Protein AF-A0A533Y473-F1 (afdb_monomer)

Radius of gyration: 24.19 Å; Cα contacts (8 Å, |Δi|>4): 514; chains: 1; bounding box: 62×51×80 Å

pLDDT: mean 79.52, std 12.28, range [34.94, 97.25]

Foldseek 3Di:
DPPVLLVLLVVLLVVLVVVLLVVLLVCQLLLLVVLVVDPCPVLLVVLVVLLQLLPLCNQLVVLQVLLVVQVVVVVVVQPDFDDDPVSVVVVVVVCVVRRDPSNVLSVLSNQLSVQLVVVLVVVLQAFQWAFSVPCPDPDTPTGRDPDPRSSQAADSSLLSQLLNLLSVCVVVVVCSVVSVVSSVSSLVSCSSVSGYGNSNNVRSNVNSNLSSQCSNCDVVCCSPPPPVVCLLVVSLVSLVVSLLVQQLAAADDDPVQLVVLLVQLLVLLVVLLVLLVCLPPPDDQLVSLLSPLSSVLSLLCSLSSNSPPNVSSVSVCSSCVSVSVVSSVPSPDPPPDDDPVVVPQPPNRVSVVSSVVSVVSSVVSNVSGHNNHRD

Secondary structure (DSSP, 8-state):
--HHHHHHHHHHHHHHHHHHHHHHHHHHHHHHHHHHTS--HHHHHHHHHHHGGG-HHHHHHHHHHHHHHHHHHHHTT-------HHHHHHHHHHHHHH--HHHHHHHHHHHHHHHHHHHHHHHHHHH-PPPGGG--SS----S---STT---SS-HHHHHHHHHHHHHHHH-GGGHHHHHHHHHHHHHHHHHTTSS-HHHHHHHHHHHHHHHHHHHH-TTTHHHHTHHHHHHHHHHHHHHHHHHHHHHHSPPPPHHHHHHHHHHHHHHHHHHHHHHHHHHHS--GGGHHHHHHHHHHHHHHHHHHHTS-HHHHHHHHHHHHHHHHHHTT-TTSPPP---HHHHSS-HHHHHHHHHHHHHHHHHHHHHTTTSS---

Sequence (375 aa):
MKPWERMVFGLAALTVLAAIGIKLHELDMPVARFVRSFDIGVLNLVGDLLALPGKGVVVTGAFILIGLLGWRGQRNQLAPMTFSMAGLVDWVSDWWRQRNQLTEIGVRGLLAQLGITAATQLLKHLIGRPRPRFAHSDEFSLGPSLTTGFDSFPSGHAANAFGAATVLAWFFPAVRVPLYLVAGLVAVSRVLRGSHFPTDVLAGAVLGVVIGSAVVVGLKRWPEDALPGLLRTGVPVAVSTFAMLWVVLHPAPARSYEIISLGVGVALVLAGGFVRGLSWTYLEGEDKGPLRTVGRLLLIVGVAVGCAPWWAAVLLGVALVPRGLAGFRQAHTPATALPRALAEVPVWGREALAVGAALLVLAALQSVQGLLPLR

Nearest PDB structures (foldseek):
  7f17-assembly3_C  TM=5.113E-01  e=3.134E-02  Pseudomonas aeruginosa
  7f18-assembly3_C  TM=5.276E-01  e=3.562E-02  Pseudomonas aeruginosa
  1d2t-assembly1_A  TM=4.876E-01  e=2.758E-02  Shimwellia blattae
  9jq0-assembly1_A  TM=4.318E-01  e=1.880E-02  Klebsiella pneumoniae 342
  1eoi-assembly1_A  TM=3.636E-01  e=8.354E-02  Shimwellia blattae

Mean predicted aligned error: 9.95 Å

Structure (mmCIF, N/CA/C/O backbone):
data_AF-A0A533Y473-F1
#
_entry.id   AF-A0A533Y473-F1
#
loop_
_atom_site.group_PDB
_atom_site.id
_atom_site.type_symbol
_atom_site.label_atom_id
_atom_site.label_alt_id
_atom_site.label_comp_id
_atom_site.label_asym_id
_atom_site.label_entity_id
_atom_site.label_seq_id
_atom_site.pdbx_PDB_ins_code
_atom_site.Cartn_x
_atom_site.Cartn_y
_atom_site.Cartn_z
_atom_site.occupancy
_atom_site.B_iso_or_equiv
_atom_site.auth_seq_id
_atom_site.auth_comp_id
_atom_site.auth_asym_id
_atom_site.auth_atom_id
_atom_site.pdbx_PDB_model_num
ATOM 1 N N . MET A 1 1 ? -23.307 -4.432 2.275 1.00 64.12 1 MET A N 1
ATOM 2 C CA . MET A 1 1 ? -23.162 -5.193 1.011 1.00 64.12 1 MET A CA 1
ATOM 3 C C . MET A 1 1 ? -23.683 -6.585 1.253 1.00 64.12 1 MET A C 1
ATOM 5 O O . MET A 1 1 ? -23.431 -7.120 2.329 1.00 64.12 1 MET A O 1
ATOM 9 N N . LYS A 1 2 ? -24.387 -7.164 0.286 1.00 74.69 2 LYS A N 1
ATOM 10 C CA . LYS A 1 2 ? -24.810 -8.565 0.371 1.00 74.69 2 LYS A CA 1
ATOM 11 C C . LYS A 1 2 ? -23.577 -9.491 0.309 1.00 74.69 2 LYS A C 1
ATOM 13 O O . LYS A 1 2 ? -22.556 -9.091 -0.258 1.00 74.69 2 LYS A O 1
ATOM 18 N N . PRO A 1 3 ? -23.635 -10.719 0.857 1.00 77.50 3 PRO A N 1
ATOM 19 C CA . PRO A 1 3 ? -22.500 -11.648 0.851 1.00 77.50 3 PRO A CA 1
ATOM 20 C C . PRO A 1 3 ? -21.899 -11.905 -0.540 1.00 77.50 3 PRO A C 1
ATOM 22 O O . PRO A 1 3 ? -20.682 -11.860 -0.694 1.00 77.50 3 PRO A O 1
ATOM 25 N N . TRP A 1 4 ? -22.733 -12.071 -1.569 1.00 76.19 4 TRP A N 1
ATOM 26 C CA . TRP A 1 4 ? -22.262 -12.303 -2.939 1.00 76.19 4 TRP A CA 1
ATOM 27 C C . TRP A 1 4 ? -21.547 -11.083 -3.548 1.00 76.19 4 TRP A C 1
ATOM 29 O O . TRP A 1 4 ? -20.575 -11.244 -4.276 1.00 76.19 4 TRP A O 1
ATOM 39 N N . GLU A 1 5 ? -21.960 -9.854 -3.210 1.00 71.62 5 GLU A N 1
ATOM 40 C CA . GLU A 1 5 ? -21.300 -8.623 -3.681 1.00 71.62 5 GLU A CA 1
ATOM 41 C C . GLU A 1 5 ? -19.887 -8.515 -3.107 1.00 71.62 5 GLU A C 1
ATOM 43 O O . GLU A 1 5 ? -18.959 -8.105 -3.802 1.00 71.62 5 GLU A O 1
ATOM 48 N N . ARG A 1 6 ? -19.718 -8.918 -1.838 1.00 74.69 6 ARG A N 1
ATOM 49 C CA . ARG A 1 6 ? -18.402 -9.001 -1.191 1.00 74.69 6 ARG A CA 1
ATOM 50 C C . ARG A 1 6 ? -17.508 -10.002 -1.907 1.00 74.69 6 ARG A C 1
ATOM 52 O O . ARG A 1 6 ? -16.344 -9.698 -2.139 1.00 74.69 6 ARG A O 1
ATOM 59 N N . MET A 1 7 ? -18.062 -11.151 -2.285 1.00 80.44 7 MET A N 1
ATOM 60 C CA . MET A 1 7 ? -17.332 -12.185 -3.014 1.00 80.44 7 MET A CA 1
ATOM 61 C C . MET A 1 7 ? -16.883 -11.691 -4.393 1.00 80.44 7 MET A C 1
ATOM 63 O O . MET A 1 7 ? -15.697 -11.753 -4.700 1.00 80.44 7 MET A O 1
ATOM 67 N N . VAL A 1 8 ? -17.793 -11.120 -5.188 1.00 79.44 8 VAL A N 1
ATOM 68 C CA . VAL A 1 8 ? -17.475 -10.575 -6.521 1.00 79.44 8 VAL A CA 1
ATOM 69 C C . VAL A 1 8 ? -16.441 -9.452 -6.426 1.00 79.44 8 VAL A C 1
ATOM 71 O O . VAL A 1 8 ? -15.473 -9.437 -7.182 1.00 79.44 8 VAL A O 1
ATOM 74 N N . PHE A 1 9 ? -16.602 -8.529 -5.474 1.00 79.31 9 PHE A N 1
ATOM 75 C CA . PHE A 1 9 ? -15.648 -7.440 -5.275 1.00 79.31 9 PHE A CA 1
ATOM 76 C C . PHE A 1 9 ? -14.279 -7.936 -4.799 1.00 79.31 9 PHE A C 1
ATOM 78 O O . PHE A 1 9 ? -13.256 -7.438 -5.261 1.00 79.31 9 PHE A O 1
ATOM 85 N N . GLY A 1 10 ? -14.257 -8.928 -3.905 1.00 82.44 10 GLY A N 1
ATOM 86 C CA . GLY A 1 10 ? -13.036 -9.578 -3.436 1.00 82.44 10 GLY A CA 1
ATOM 87 C C . GLY A 1 10 ? -12.277 -10.262 -4.568 1.00 82.44 10 GLY A C 1
ATOM 88 O O . GLY A 1 10 ? -11.080 -10.038 -4.716 1.00 82.44 10 GLY A O 1
ATOM 89 N N . LEU A 1 11 ? -12.977 -11.023 -5.412 1.00 84.94 11 LEU A N 1
ATOM 90 C CA . LEU A 1 11 ? -12.384 -11.670 -6.583 1.00 84.94 11 LEU A CA 1
ATOM 91 C C . LEU A 1 11 ? -11.841 -10.641 -7.577 1.00 84.94 11 LEU A C 1
ATOM 93 O O . LEU A 1 11 ? -10.682 -10.739 -7.962 1.00 84.94 11 LEU A O 1
ATOM 97 N N . ALA A 1 12 ? -12.617 -9.605 -7.912 1.00 82.06 12 ALA A N 1
ATOM 98 C CA . ALA A 1 12 ? -12.159 -8.531 -8.795 1.00 82.06 12 ALA A CA 1
ATOM 99 C C . ALA A 1 12 ? -10.904 -7.830 -8.247 1.00 82.06 12 ALA A C 1
ATOM 101 O O . ALA A 1 12 ? -9.950 -7.586 -8.983 1.00 82.06 12 ALA A O 1
ATOM 102 N N . ALA A 1 13 ? -10.875 -7.544 -6.943 1.00 84.31 13 ALA A N 1
ATOM 103 C CA . ALA A 1 13 ? -9.713 -6.967 -6.284 1.00 84.31 13 ALA A CA 1
ATOM 104 C C . ALA A 1 13 ? -8.484 -7.884 -6.346 1.00 84.31 13 ALA A C 1
ATOM 106 O O . ALA A 1 13 ? -7.390 -7.409 -6.642 1.00 84.31 13 ALA A O 1
ATOM 107 N N . LEU A 1 14 ? -8.658 -9.185 -6.097 1.00 86.56 14 LEU A N 1
ATOM 108 C CA . LEU A 1 14 ? -7.581 -10.171 -6.190 1.00 86.56 14 LEU A CA 1
ATOM 109 C C . LEU A 1 14 ? -7.042 -10.277 -7.616 1.00 86.56 14 LEU A C 1
ATOM 111 O O . LEU A 1 14 ? -5.829 -10.252 -7.797 1.00 86.56 14 LEU A O 1
ATOM 115 N N . THR A 1 15 ? -7.915 -10.317 -8.625 1.00 85.75 15 THR A N 1
ATOM 116 C CA . THR A 1 15 ? -7.510 -10.322 -10.037 1.00 85.75 15 THR A CA 1
ATOM 117 C C . THR A 1 15 ? -6.705 -9.073 -10.386 1.00 85.75 15 THR A C 1
ATOM 119 O O . THR A 1 15 ? -5.663 -9.175 -11.029 1.00 85.75 15 THR A O 1
ATOM 122 N N . VAL A 1 16 ? -7.138 -7.896 -9.921 1.00 85.12 16 VAL A N 1
ATOM 123 C CA . VAL A 1 16 ? -6.420 -6.636 -10.154 1.00 85.12 16 VAL A CA 1
ATOM 124 C C . VAL A 1 16 ? -5.053 -6.631 -9.471 1.00 85.12 16 VAL A C 1
ATOM 126 O O . VAL A 1 16 ? -4.059 -6.278 -10.103 1.00 85.12 16 VAL A O 1
ATOM 129 N N . LEU A 1 17 ? -4.974 -7.046 -8.205 1.00 85.56 17 LEU A N 1
ATOM 130 C CA . LEU A 1 17 ? -3.708 -7.111 -7.472 1.00 85.56 17 LEU A CA 1
ATOM 131 C C . LEU A 1 17 ? -2.748 -8.146 -8.075 1.00 85.56 17 LEU A C 1
ATOM 133 O O . LEU A 1 17 ? -1.553 -7.875 -8.166 1.00 85.56 17 LEU A O 1
ATOM 137 N N . ALA A 1 18 ? -3.258 -9.290 -8.534 1.00 87.25 18 ALA A N 1
ATOM 138 C CA . ALA A 1 18 ? -2.466 -10.295 -9.236 1.00 87.25 18 ALA A CA 1
ATOM 139 C C . ALA A 1 18 ? -1.921 -9.752 -10.566 1.00 87.25 18 ALA A C 1
ATOM 141 O O . ALA A 1 18 ? -0.736 -9.906 -10.845 1.00 87.25 18 ALA A O 1
ATOM 142 N N . ALA A 1 19 ? -2.746 -9.047 -11.348 1.00 86.50 19 ALA A N 1
ATOM 143 C CA . ALA A 1 19 ? -2.314 -8.415 -12.592 1.00 86.50 19 ALA A CA 1
ATOM 144 C C . ALA A 1 19 ? -1.235 -7.343 -12.360 1.00 86.50 19 ALA A C 1
ATOM 146 O O . ALA A 1 19 ? -0.251 -7.303 -13.098 1.00 86.50 19 ALA A O 1
ATOM 147 N N . ILE A 1 20 ? -1.374 -6.521 -11.308 1.00 86.19 20 ILE A N 1
ATOM 148 C CA . ILE A 1 20 ? -0.319 -5.586 -10.880 1.00 86.19 20 ILE A CA 1
ATOM 149 C C . ILE A 1 20 ? 0.948 -6.353 -10.511 1.00 86.19 20 ILE A C 1
ATOM 151 O O . ILE A 1 20 ? 2.024 -5.954 -10.930 1.00 86.19 20 ILE A O 1
ATOM 155 N N . GLY A 1 21 ? 0.840 -7.446 -9.752 1.00 85.25 21 GLY A N 1
ATOM 156 C CA . GLY A 1 21 ? 1.989 -8.267 -9.365 1.00 85.25 21 GLY A CA 1
ATOM 157 C C . GLY A 1 21 ? 2.750 -8.822 -10.570 1.00 85.25 21 GLY A C 1
ATOM 158 O O . GLY A 1 21 ? 3.967 -8.678 -10.632 1.00 85.25 21 GLY A O 1
ATOM 159 N N . ILE A 1 22 ? 2.031 -9.377 -11.552 1.00 86.38 22 ILE A N 1
ATOM 160 C CA . ILE A 1 22 ? 2.606 -9.886 -12.808 1.00 86.38 22 ILE A CA 1
ATOM 161 C C . ILE A 1 22 ? 3.304 -8.758 -13.572 1.00 86.38 22 ILE A C 1
ATOM 163 O O . ILE A 1 22 ? 4.446 -8.913 -13.990 1.00 86.38 22 ILE A O 1
ATOM 167 N N . LYS A 1 23 ? 2.655 -7.598 -13.718 1.00 84.75 23 LYS A N 1
ATOM 168 C CA . LYS A 1 23 ? 3.239 -6.469 -14.452 1.00 84.75 23 LYS A CA 1
ATOM 169 C C . LYS A 1 23 ? 4.407 -5.816 -13.719 1.00 84.75 23 LYS A C 1
ATOM 171 O O . LYS A 1 23 ? 5.368 -5.395 -14.347 1.00 84.75 23 LYS A O 1
ATOM 176 N N . LEU A 1 24 ? 4.356 -5.744 -12.394 1.00 84.62 24 LEU A N 1
ATOM 177 C CA . LEU A 1 24 ? 5.451 -5.231 -11.578 1.00 84.62 24 LEU A CA 1
ATOM 178 C C . LEU A 1 24 ? 6.662 -6.169 -11.620 1.00 84.62 24 LEU A C 1
ATOM 180 O O . LEU A 1 24 ? 7.787 -5.694 -11.515 1.00 84.62 24 LEU A O 1
ATOM 184 N N . HIS A 1 25 ? 6.449 -7.470 -11.834 1.00 85.81 25 HIS A N 1
ATOM 185 C CA . HIS A 1 25 ? 7.537 -8.427 -12.010 1.00 85.81 25 HIS A CA 1
ATOM 186 C C . HIS A 1 25 ? 8.413 -8.111 -13.230 1.00 85.81 25 HIS A C 1
ATOM 188 O O . HIS A 1 25 ? 9.631 -8.247 -13.153 1.00 85.81 25 HIS A O 1
ATOM 194 N N . GLU A 1 26 ? 7.820 -7.591 -14.311 1.00 85.88 26 GLU A N 1
ATOM 195 C CA . GLU A 1 26 ? 8.552 -7.137 -15.508 1.00 85.88 26 GLU A CA 1
ATOM 196 C C . GLU A 1 26 ? 9.560 -6.018 -15.175 1.00 85.88 26 GLU A C 1
ATOM 198 O O . GLU A 1 26 ? 10.572 -5.865 -15.854 1.00 85.88 26 GLU A O 1
ATOM 203 N N . LEU A 1 27 ? 9.328 -5.270 -14.090 1.00 84.69 27 LEU A N 1
ATOM 204 C CA . LEU A 1 27 ? 10.205 -4.197 -13.621 1.00 84.69 27 LEU A CA 1
ATOM 205 C C . LEU A 1 27 ? 11.276 -4.661 -12.628 1.00 84.69 27 LEU A C 1
ATOM 207 O O . LEU A 1 27 ? 12.208 -3.906 -12.358 1.00 84.69 27 LEU A O 1
ATOM 211 N N . ASP A 1 28 ? 11.185 -5.873 -12.081 1.00 87.50 28 ASP A N 1
ATOM 212 C CA . ASP A 1 28 ? 12.049 -6.308 -10.983 1.00 87.50 28 ASP A CA 1
ATOM 213 C C . ASP A 1 28 ? 13.538 -6.289 -11.368 1.00 87.50 28 ASP A C 1
ATOM 215 O O . ASP A 1 28 ? 14.350 -5.649 -10.692 1.00 87.50 28 ASP A O 1
ATOM 219 N N . MET A 1 29 ? 13.901 -6.940 -12.477 1.00 85.81 29 MET A N 1
ATOM 220 C CA . MET A 1 29 ? 15.287 -6.988 -12.955 1.00 85.81 29 MET A CA 1
ATOM 221 C C . MET A 1 29 ? 15.774 -5.662 -13.554 1.00 85.81 29 MET A C 1
ATOM 223 O O . MET A 1 29 ? 16.872 -5.237 -13.183 1.00 85.81 29 MET A O 1
ATOM 227 N N . PRO A 1 30 ? 15.004 -4.956 -14.407 1.00 87.19 30 PRO A N 1
ATOM 228 C CA . PRO A 1 30 ? 15.417 -3.646 -14.909 1.00 87.19 30 PRO A CA 1
ATOM 229 C C . PRO A 1 30 ? 15.671 -2.627 -13.788 1.00 87.19 30 PRO A C 1
ATOM 231 O O . PRO A 1 30 ? 16.707 -1.960 -13.787 1.00 87.19 30 PRO A O 1
ATOM 234 N N . VAL A 1 31 ? 14.795 -2.562 -12.774 1.00 85.75 31 VAL A N 1
ATOM 235 C CA . VAL A 1 31 ? 14.997 -1.693 -11.601 1.00 85.75 31 VAL A CA 1
ATOM 236 C C . VAL A 1 31 ? 16.234 -2.127 -10.817 1.00 85.75 31 VAL A C 1
ATOM 238 O O . VAL A 1 31 ? 17.036 -1.282 -10.422 1.00 85.75 31 VAL A O 1
ATOM 241 N N . ALA A 1 32 ? 16.430 -3.431 -10.602 1.00 86.25 32 ALA A N 1
ATOM 242 C CA . ALA A 1 32 ? 17.607 -3.929 -9.897 1.00 86.25 32 ALA A CA 1
ATOM 243 C C . ALA A 1 32 ? 18.915 -3.582 -10.628 1.00 86.25 32 ALA A C 1
ATOM 245 O O . ALA A 1 32 ? 19.874 -3.165 -9.976 1.00 86.25 32 ALA A O 1
ATOM 246 N N . ARG A 1 33 ? 18.956 -3.716 -11.962 1.00 85.25 33 ARG A N 1
ATOM 247 C CA . ARG A 1 33 ? 20.106 -3.337 -12.800 1.00 85.25 33 ARG A CA 1
ATOM 248 C C . ARG A 1 33 ? 20.387 -1.836 -12.716 1.00 85.25 33 ARG A C 1
ATOM 250 O O . ARG A 1 33 ? 21.526 -1.455 -12.467 1.00 85.25 33 ARG A O 1
ATOM 257 N N . PHE A 1 34 ? 19.350 -1.007 -12.834 1.00 84.50 34 PHE A N 1
ATOM 258 C CA . PHE A 1 34 ? 19.461 0.448 -12.715 1.00 84.50 34 PHE A CA 1
ATOM 259 C C . PHE A 1 34 ? 19.959 0.893 -11.338 1.00 84.50 34 PHE A C 1
ATOM 261 O O . PHE A 1 34 ? 20.850 1.722 -11.230 1.00 84.50 34 PHE A O 1
ATOM 268 N N . VAL A 1 35 ? 19.450 0.311 -10.252 1.00 83.12 35 VAL A N 1
ATOM 269 C CA . VAL A 1 35 ? 19.918 0.660 -8.902 1.00 83.12 35 VAL A CA 1
ATOM 270 C C . VAL A 1 35 ? 21.395 0.299 -8.703 1.00 83.12 35 VAL A C 1
ATOM 272 O O . VAL A 1 35 ? 22.119 1.042 -8.044 1.00 83.12 35 VAL A O 1
ATOM 275 N N . ARG A 1 36 ? 21.868 -0.811 -9.289 1.00 79.44 36 ARG A N 1
ATOM 276 C CA . ARG A 1 36 ? 23.282 -1.217 -9.212 1.00 79.44 36 ARG A CA 1
ATOM 277 C C . ARG A 1 36 ? 24.228 -0.310 -10.002 1.00 79.44 36 ARG A C 1
ATOM 279 O O . ARG A 1 36 ? 25.423 -0.366 -9.736 1.00 79.44 36 ARG A O 1
ATOM 286 N N . SER A 1 37 ? 23.741 0.496 -10.950 1.00 81.31 37 SER A N 1
ATOM 287 C CA . SER A 1 37 ? 24.611 1.387 -11.732 1.00 81.31 37 SER A CA 1
ATOM 288 C C . SER A 1 37 ? 25.034 2.655 -10.986 1.00 81.31 37 SER A C 1
ATOM 290 O O . SER A 1 37 ? 25.893 3.378 -11.479 1.00 81.31 37 SER A O 1
ATOM 292 N N . PHE A 1 38 ? 24.446 2.952 -9.824 1.00 77.56 38 PHE A N 1
ATOM 293 C CA . PHE A 1 38 ? 24.844 4.090 -8.991 1.00 77.56 38 PHE A CA 1
ATOM 294 C C . PHE A 1 38 ? 25.893 3.675 -7.956 1.00 77.56 38 PHE A C 1
ATOM 296 O O . PHE A 1 38 ? 25.833 2.569 -7.428 1.00 77.56 38 PHE A O 1
ATOM 303 N N . ASP A 1 39 ? 26.822 4.573 -7.618 1.00 64.31 39 ASP A N 1
ATOM 304 C CA . ASP A 1 39 ? 27.747 4.373 -6.499 1.00 64.31 39 ASP A CA 1
ATOM 305 C C . ASP A 1 39 ? 27.035 4.703 -5.168 1.00 64.31 39 ASP A C 1
ATOM 307 O O . ASP A 1 39 ? 26.529 5.807 -4.950 1.00 64.31 39 ASP A O 1
ATOM 311 N N . ILE A 1 40 ? 26.882 3.699 -4.299 1.00 64.19 40 ILE A N 1
ATOM 312 C CA . ILE A 1 40 ? 25.757 3.604 -3.345 1.00 64.19 40 ILE A CA 1
ATOM 313 C C . ILE A 1 40 ? 26.147 4.046 -1.922 1.00 64.19 40 ILE A C 1
ATOM 315 O O . ILE A 1 40 ? 25.372 3.855 -0.989 1.00 64.19 40 ILE A O 1
ATOM 319 N N . GLY A 1 41 ? 27.330 4.623 -1.695 1.00 69.25 41 GLY A N 1
ATOM 320 C CA . GLY A 1 41 ? 27.802 4.957 -0.338 1.00 69.25 41 GLY A CA 1
ATOM 321 C C . GLY A 1 41 ? 26.805 5.810 0.467 1.00 69.25 41 GLY A C 1
ATOM 322 O O . GLY A 1 41 ? 26.331 5.401 1.530 1.00 69.25 41 GLY A O 1
ATOM 323 N N . VAL A 1 42 ? 26.405 6.960 -0.085 1.00 68.75 42 VAL A N 1
ATOM 324 C CA . VAL A 1 42 ? 25.459 7.898 0.556 1.00 68.75 42 VAL A CA 1
ATOM 325 C C . VAL A 1 42 ? 24.025 7.348 0.567 1.00 68.75 42 VAL A C 1
ATOM 327 O O . VAL A 1 42 ? 23.323 7.445 1.575 1.00 68.75 42 VAL A O 1
ATOM 330 N N . LEU A 1 43 ? 23.597 6.702 -0.522 1.00 69.31 43 LEU A N 1
ATOM 331 C CA . LEU A 1 43 ? 22.276 6.065 -0.642 1.00 69.31 43 LEU A CA 1
ATOM 332 C C . LEU A 1 43 ? 22.084 4.930 0.374 1.00 69.31 43 LEU A C 1
ATOM 334 O O . LEU A 1 43 ? 20.990 4.745 0.917 1.00 69.31 43 LEU A O 1
ATOM 338 N N . ASN A 1 44 ? 23.148 4.190 0.686 1.00 77.12 44 ASN A N 1
ATOM 339 C CA . ASN A 1 44 ? 23.120 3.147 1.700 1.00 77.12 44 ASN A CA 1
ATOM 340 C C . ASN A 1 44 ? 22.906 3.736 3.095 1.00 77.12 44 ASN A C 1
ATOM 342 O O . ASN A 1 44 ? 22.042 3.217 3.804 1.00 77.12 44 ASN A O 1
ATOM 346 N N . LEU A 1 45 ? 23.605 4.822 3.445 1.00 78.44 45 LEU A N 1
ATOM 347 C CA . LEU A 1 45 ? 23.467 5.506 4.735 1.00 78.44 45 LEU A CA 1
ATOM 348 C C . LEU A 1 45 ? 22.059 6.089 4.925 1.00 78.44 45 LEU A C 1
ATOM 350 O O . LEU A 1 45 ? 21.387 5.786 5.913 1.00 78.44 45 LEU A O 1
ATOM 354 N N . VAL A 1 46 ? 21.576 6.871 3.953 1.00 77.81 46 VAL A N 1
ATOM 355 C CA . VAL A 1 46 ? 20.221 7.452 3.988 1.00 77.81 46 VAL A CA 1
ATOM 356 C C . VAL A 1 46 ? 19.175 6.343 4.047 1.00 77.81 46 VAL A C 1
ATOM 358 O O . VAL A 1 46 ? 18.246 6.386 4.853 1.00 77.81 46 VAL A O 1
ATOM 361 N N . GLY A 1 47 ? 19.355 5.289 3.253 1.00 75.81 47 GLY A N 1
ATOM 362 C CA . GLY A 1 47 ? 18.465 4.147 3.299 1.00 75.81 47 GLY A CA 1
ATOM 363 C C . GLY A 1 47 ? 18.522 3.387 4.630 1.00 75.81 47 GLY A C 1
ATOM 364 O O . GLY A 1 47 ? 17.552 2.704 4.951 1.00 75.81 47 GLY A O 1
ATOM 365 N N . ASP A 1 48 ? 19.623 3.408 5.395 1.00 81.12 48 ASP A N 1
ATOM 366 C CA . ASP A 1 48 ? 19.718 2.768 6.726 1.00 81.12 48 ASP A CA 1
ATOM 367 C C . ASP A 1 48 ? 18.850 3.478 7.725 1.00 81.12 48 ASP A C 1
ATOM 369 O O . ASP A 1 48 ? 18.024 2.824 8.363 1.00 81.12 48 ASP A O 1
ATOM 373 N N . LEU A 1 49 ? 18.961 4.798 7.757 1.00 81.12 49 LEU A N 1
ATOM 374 C CA . LEU A 1 49 ? 18.127 5.654 8.580 1.00 81.12 49 LEU A CA 1
ATOM 375 C C . LEU A 1 49 ? 16.647 5.497 8.214 1.00 81.12 49 LEU A C 1
ATOM 377 O O . LEU A 1 49 ? 15.826 5.225 9.089 1.00 81.12 49 LEU A O 1
ATOM 381 N N . LEU A 1 50 ? 16.313 5.550 6.921 1.00 79.75 50 LEU A N 1
ATOM 382 C CA . LEU A 1 50 ? 14.933 5.383 6.449 1.00 79.75 50 LEU A CA 1
ATOM 383 C C . LEU A 1 50 ? 14.365 3.985 6.697 1.00 79.75 50 LEU A C 1
ATOM 385 O O . LEU A 1 50 ? 13.152 3.832 6.761 1.00 79.75 50 LEU A O 1
ATOM 389 N N . ALA A 1 51 ? 15.205 2.959 6.833 1.00 79.12 51 ALA A N 1
ATOM 390 C CA . ALA A 1 51 ? 14.752 1.599 7.105 1.00 79.12 51 ALA A CA 1
ATOM 391 C C . ALA A 1 51 ? 14.591 1.294 8.593 1.00 79.12 51 ALA A C 1
ATOM 393 O O . ALA A 1 51 ? 13.954 0.290 8.919 1.00 79.12 51 ALA A O 1
ATOM 394 N N . LEU A 1 52 ? 15.136 2.123 9.494 1.00 79.69 52 LEU A N 1
ATOM 395 C CA . LEU A 1 52 ? 15.011 1.924 10.941 1.00 79.69 52 LEU A CA 1
ATOM 396 C C . LEU A 1 52 ? 13.552 1.727 11.382 1.00 79.69 52 LEU A C 1
ATOM 398 O O . LEU A 1 52 ? 13.308 0.747 12.086 1.00 79.69 52 LEU A O 1
ATOM 402 N N . PRO A 1 53 ? 12.570 2.530 10.917 1.00 74.81 53 PRO A N 1
ATOM 403 C CA . PRO A 1 53 ? 11.167 2.335 11.283 1.00 74.81 53 PRO A CA 1
ATOM 404 C C . PRO A 1 53 ? 10.554 1.033 10.748 1.00 74.81 53 PRO A C 1
ATOM 406 O O . PRO A 1 53 ? 9.484 0.649 11.193 1.00 74.81 53 PRO A O 1
ATOM 409 N N . GLY A 1 54 ? 11.192 0.355 9.788 1.00 66.12 54 GLY A N 1
ATOM 410 C CA . GLY A 1 54 ? 10.767 -0.957 9.285 1.00 66.12 54 GLY A CA 1
ATOM 411 C C . GLY A 1 54 ? 11.482 -2.138 9.941 1.00 66.12 54 GLY A C 1
ATOM 412 O O . GLY A 1 54 ? 11.109 -3.292 9.713 1.00 66.12 54 GLY A O 1
ATOM 413 N N . LYS A 1 55 ? 12.525 -1.901 10.747 1.00 83.69 55 LYS A N 1
ATOM 414 C CA . LYS A 1 55 ? 13.219 -2.984 11.451 1.00 83.69 55 LYS A CA 1
ATOM 415 C C . LYS A 1 55 ? 12.278 -3.557 12.503 1.00 83.69 55 LYS A C 1
ATOM 417 O O . LYS A 1 55 ? 11.876 -2.848 13.420 1.00 83.69 55 LYS A O 1
ATOM 422 N N . GLY A 1 56 ? 11.977 -4.852 12.398 1.00 72.69 56 GLY A N 1
ATOM 423 C CA . GLY A 1 56 ? 11.015 -5.518 13.283 1.00 72.69 56 GLY A CA 1
ATOM 424 C C . GLY A 1 56 ? 11.324 -5.290 14.761 1.00 72.69 56 GLY A C 1
ATOM 425 O O . GLY A 1 56 ? 10.434 -4.938 15.514 1.00 72.69 56 GLY A O 1
ATOM 426 N N . VAL A 1 57 ? 12.599 -5.358 15.160 1.00 79.00 57 VAL A N 1
ATOM 427 C CA . VAL A 1 57 ? 13.029 -5.093 16.547 1.00 79.00 57 VAL A CA 1
ATOM 428 C C . VAL A 1 57 ? 12.687 -3.671 17.008 1.00 79.00 57 VAL A C 1
ATOM 430 O O . VAL A 1 57 ? 12.231 -3.495 18.133 1.00 79.00 57 VAL A O 1
ATOM 433 N N . VAL A 1 58 ? 12.860 -2.665 16.145 1.00 86.12 58 VAL A N 1
ATOM 434 C CA . VAL A 1 58 ? 12.550 -1.260 16.463 1.00 86.12 58 VAL A CA 1
ATOM 435 C C . VAL A 1 58 ? 11.041 -1.073 16.613 1.00 86.12 58 VAL A C 1
ATOM 437 O O . VAL A 1 58 ? 10.589 -0.500 17.600 1.00 86.12 58 VAL A O 1
ATOM 440 N N . VAL A 1 59 ? 10.259 -1.609 15.671 1.00 82.00 59 VAL A N 1
ATOM 441 C CA . VAL A 1 59 ? 8.789 -1.535 15.691 1.00 82.00 59 VAL A CA 1
ATOM 442 C C . VAL A 1 59 ? 8.216 -2.263 16.905 1.00 82.00 59 VAL A C 1
ATOM 444 O O . VAL A 1 59 ? 7.419 -1.693 17.649 1.00 82.00 59 VAL A O 1
ATOM 447 N N . THR A 1 60 ? 8.651 -3.502 17.145 1.00 80.31 60 THR A N 1
ATOM 448 C CA . THR A 1 60 ? 8.258 -4.285 18.321 1.00 80.31 60 THR A CA 1
ATOM 449 C C . THR A 1 60 ? 8.630 -3.538 19.596 1.00 80.31 60 THR A C 1
ATOM 451 O O . THR A 1 60 ? 7.776 -3.359 20.457 1.00 80.31 60 THR A O 1
ATOM 454 N N . GLY A 1 61 ? 9.868 -3.044 19.707 1.00 81.62 61 GLY A N 1
ATOM 455 C CA . GLY A 1 61 ? 10.334 -2.288 20.870 1.00 81.62 61 GLY A CA 1
ATOM 456 C C . GLY A 1 61 ? 9.490 -1.042 21.148 1.00 81.62 61 GLY A C 1
ATOM 457 O O . GLY A 1 61 ? 9.130 -0.794 22.298 1.00 81.62 61 GLY A O 1
ATOM 458 N N . ALA A 1 62 ? 9.093 -0.307 20.104 1.00 87.44 62 ALA A N 1
ATOM 459 C CA . ALA A 1 62 ? 8.198 0.840 20.234 1.00 87.44 62 ALA A CA 1
ATOM 460 C C . ALA A 1 62 ? 6.821 0.436 20.788 1.00 87.44 62 ALA A C 1
ATOM 462 O O . ALA A 1 62 ? 6.321 1.083 21.707 1.00 87.44 62 ALA A O 1
ATOM 463 N N . PHE A 1 63 ? 6.223 -0.657 20.301 1.00 87.88 63 PHE A N 1
ATOM 464 C CA . PHE A 1 63 ? 4.940 -1.137 20.825 1.00 87.88 63 PHE A CA 1
ATOM 465 C C . PHE A 1 63 ? 5.036 -1.714 22.244 1.00 87.88 63 PHE A C 1
ATOM 467 O O . PHE A 1 63 ? 4.112 -1.499 23.030 1.00 87.88 63 PHE A O 1
ATOM 474 N N . ILE A 1 64 ? 6.150 -2.367 22.609 1.00 85.88 64 ILE A N 1
ATOM 475 C CA . ILE A 1 64 ? 6.425 -2.759 24.004 1.00 85.88 64 ILE A CA 1
ATOM 476 C C . ILE A 1 64 ? 6.433 -1.507 24.883 1.00 85.88 64 ILE A C 1
ATOM 478 O O . ILE A 1 64 ? 5.737 -1.467 25.894 1.00 85.88 64 ILE A O 1
ATOM 482 N N . LEU A 1 65 ? 7.171 -0.467 24.486 1.00 88.25 65 LEU A N 1
ATOM 483 C CA . LEU A 1 65 ? 7.268 0.775 25.251 1.00 88.25 65 LEU A CA 1
ATOM 484 C C . LEU A 1 65 ? 5.905 1.467 25.395 1.00 88.25 65 LEU A C 1
ATOM 486 O O . LEU A 1 65 ? 5.533 1.842 26.504 1.00 88.25 65 LEU A O 1
ATOM 490 N N . ILE A 1 66 ? 5.137 1.590 24.307 1.00 85.56 66 ILE A N 1
ATOM 491 C CA . ILE A 1 66 ? 3.780 2.164 24.329 1.00 85.56 66 ILE A CA 1
ATOM 492 C C . ILE A 1 66 ? 2.876 1.371 25.285 1.00 85.56 66 ILE A C 1
ATOM 494 O O . ILE A 1 66 ? 2.176 1.965 26.108 1.00 85.56 66 ILE A O 1
ATOM 498 N N . GLY A 1 67 ? 2.938 0.037 25.227 1.00 83.12 67 GLY A N 1
ATOM 499 C CA . GLY A 1 67 ? 2.189 -0.841 26.121 1.00 83.12 67 GLY A CA 1
ATOM 500 C C . GLY A 1 67 ? 2.588 -0.682 27.590 1.00 83.12 67 GLY A C 1
ATOM 501 O O . GLY A 1 67 ? 1.717 -0.580 28.451 1.00 83.12 67 GLY A O 1
ATOM 502 N N . LEU A 1 68 ? 3.890 -0.593 27.885 1.00 84.81 68 LEU A N 1
ATOM 503 C CA . LEU A 1 68 ? 4.413 -0.387 29.240 1.00 84.81 68 LEU A CA 1
ATOM 504 C C . LEU A 1 68 ? 4.033 0.984 29.811 1.00 84.81 68 LEU A C 1
ATOM 506 O O . LEU A 1 68 ? 3.685 1.076 30.989 1.00 84.81 68 LEU A O 1
ATOM 510 N N . LEU A 1 69 ? 4.075 2.041 28.994 1.00 84.50 69 LEU A N 1
ATOM 511 C CA . LEU A 1 69 ? 3.639 3.383 29.390 1.00 84.50 69 LEU A CA 1
ATOM 512 C C . LEU A 1 69 ? 2.146 3.395 29.729 1.00 84.50 69 LEU A C 1
ATOM 514 O O . LEU A 1 69 ? 1.757 3.931 30.769 1.00 84.50 69 LEU A O 1
ATOM 518 N N . GLY A 1 70 ? 1.328 2.747 28.894 1.00 81.69 70 GLY A N 1
ATOM 519 C CA . GLY A 1 70 ? -0.086 2.533 29.173 1.00 81.69 70 GLY A CA 1
ATOM 520 C C . GLY A 1 70 ? -0.292 1.788 30.490 1.00 81.69 70 GLY A C 1
ATOM 521 O O . GLY A 1 70 ? -0.985 2.287 31.378 1.00 81.69 70 GLY A O 1
ATOM 522 N N . TRP A 1 71 ? 0.380 0.651 30.664 1.00 79.38 71 TRP A N 1
ATOM 523 C CA . TRP A 1 71 ? 0.251 -0.192 31.849 1.00 79.38 71 TRP A CA 1
ATOM 524 C C . TRP A 1 71 ? 0.669 0.520 33.140 1.00 79.38 71 TRP A C 1
ATOM 526 O O . TRP A 1 71 ? -0.032 0.420 34.146 1.00 79.38 71 TRP A O 1
ATOM 536 N N . ARG A 1 72 ? 1.762 1.294 33.120 1.00 77.31 72 ARG A N 1
ATOM 537 C CA . ARG A 1 72 ? 2.214 2.080 34.280 1.00 77.31 72 ARG A CA 1
ATOM 538 C C . ARG A 1 72 ? 1.147 3.073 34.742 1.00 77.31 72 ARG A C 1
ATOM 540 O O . ARG A 1 72 ? 0.923 3.196 35.943 1.00 77.31 72 ARG A O 1
ATOM 547 N N . GLY A 1 73 ? 0.469 3.736 33.803 1.00 70.69 73 GLY A N 1
ATOM 548 C CA . GLY A 1 73 ? -0.639 4.641 34.116 1.00 70.69 73 GLY A CA 1
ATOM 549 C C . GLY A 1 73 ? -1.807 3.938 34.816 1.00 70.69 73 GLY A C 1
ATOM 550 O O . GLY A 1 73 ? -2.391 4.499 35.737 1.00 70.69 73 GLY A O 1
ATOM 551 N N . GLN A 1 74 ? -2.105 2.694 34.431 1.00 72.62 74 GLN A N 1
ATOM 552 C CA . GLN A 1 74 ? -3.182 1.899 35.032 1.00 72.62 74 GLN A CA 1
ATOM 553 C C . GLN A 1 74 ? -2.807 1.278 36.376 1.00 72.62 74 GLN A C 1
ATOM 555 O O . GLN A 1 74 ? -3.629 1.224 37.281 1.00 72.62 74 GLN A O 1
ATOM 560 N N . ARG A 1 75 ? -1.568 0.793 36.527 1.00 68.44 75 ARG A N 1
ATOM 561 C CA . ARG A 1 75 ? -1.095 0.143 37.759 1.00 68.44 75 ARG A CA 1
ATOM 562 C C . ARG A 1 75 ? -1.214 1.069 38.969 1.00 68.44 75 ARG A C 1
ATOM 564 O O . ARG A 1 75 ? -1.545 0.608 40.055 1.00 68.44 75 ARG A O 1
ATOM 571 N N . ASN A 1 76 ? -1.011 2.368 38.759 1.00 64.12 76 ASN A N 1
ATOM 572 C CA . ASN A 1 76 ? -1.200 3.390 39.787 1.00 64.12 76 ASN A CA 1
ATOM 573 C C . ASN A 1 76 ? -2.665 3.520 40.257 1.00 64.12 76 ASN A C 1
ATOM 575 O O . ASN A 1 76 ? -2.899 4.097 41.311 1.00 64.12 76 ASN A O 1
ATOM 579 N N . GLN A 1 77 ? -3.632 2.985 39.505 1.00 63.84 77 GLN A N 1
ATOM 580 C CA . GLN A 1 77 ? -5.064 2.991 39.830 1.00 63.84 77 GLN A CA 1
ATOM 581 C C . GLN A 1 77 ? -5.545 1.669 40.466 1.00 63.84 77 GLN A C 1
ATOM 583 O O . GLN A 1 77 ? -6.689 1.594 40.896 1.00 63.84 77 GLN A O 1
ATOM 588 N N . LEU A 1 78 ? -4.696 0.630 40.525 1.00 63.22 78 LEU A N 1
ATOM 589 C CA . LEU A 1 78 ? -5.101 -0.769 40.764 1.00 63.22 78 LEU A CA 1
ATOM 590 C C . LEU A 1 78 ? -4.402 -1.474 41.950 1.00 63.22 78 LEU A C 1
ATOM 592 O O . LEU A 1 78 ? -4.501 -2.692 42.084 1.00 63.22 78 LEU A O 1
ATOM 596 N N . ALA A 1 79 ? -3.675 -0.767 42.820 1.00 52.53 79 ALA A N 1
ATOM 597 C CA . ALA A 1 79 ? -3.035 -1.398 43.982 1.00 52.53 79 ALA A CA 1
ATOM 598 C C . ALA A 1 79 ? -4.011 -1.481 45.179 1.00 52.53 79 ALA A C 1
ATOM 600 O O . ALA A 1 79 ? -4.525 -0.425 45.547 1.00 52.53 79 ALA A O 1
ATOM 601 N N . PRO A 1 80 ? -4.241 -2.637 45.850 1.00 61.38 80 PRO A N 1
ATOM 602 C CA . PRO A 1 80 ? -3.650 -3.977 45.698 1.00 61.38 80 PRO A CA 1
ATOM 603 C C . PRO A 1 80 ? -4.678 -5.085 45.344 1.00 61.38 80 PRO A C 1
ATOM 605 O O . PRO A 1 80 ? -5.800 -5.086 45.839 1.00 61.38 80 PRO A O 1
ATOM 608 N N . MET A 1 81 ? -4.275 -6.092 44.558 1.00 58.50 81 MET A N 1
ATOM 609 C CA . MET A 1 81 ? -5.076 -7.304 44.297 1.00 58.50 81 MET A CA 1
ATOM 610 C C . MET A 1 81 ? -4.327 -8.553 44.780 1.00 58.50 81 MET A C 1
ATOM 612 O O . MET A 1 81 ? -3.149 -8.741 44.473 1.00 58.50 81 MET A O 1
ATOM 616 N N . THR A 1 82 ? -4.999 -9.390 45.569 1.00 63.28 82 THR A N 1
ATOM 617 C CA . THR A 1 82 ? -4.482 -10.658 46.099 1.00 63.28 82 THR A CA 1
ATOM 618 C C . THR A 1 82 ? -4.599 -11.772 45.053 1.00 63.28 82 THR A C 1
ATOM 620 O O . THR A 1 82 ? -5.648 -11.978 44.447 1.00 63.28 82 THR A O 1
ATOM 623 N N . PHE A 1 83 ? -3.507 -12.509 44.831 1.00 64.00 83 PHE A N 1
ATOM 624 C CA . PHE A 1 83 ? -3.428 -13.551 43.804 1.00 64.00 83 PHE A CA 1
ATOM 625 C C . PHE A 1 83 ? -4.020 -14.883 44.296 1.00 64.00 83 PHE A C 1
ATOM 627 O O . PHE A 1 83 ? -3.335 -15.687 44.923 1.00 64.00 83 PHE A O 1
ATOM 634 N N . SER A 1 84 ? -5.291 -15.133 43.977 1.00 76.12 84 SER A N 1
ATOM 635 C CA . SER A 1 84 ? -5.902 -16.475 43.929 1.00 76.12 84 SER A CA 1
ATOM 636 C C . SER A 1 84 ? -6.236 -16.833 42.469 1.00 76.12 84 SER A C 1
ATOM 638 O O . SER A 1 84 ? -6.221 -15.953 41.615 1.00 76.12 84 SER A O 1
ATOM 640 N N . MET A 1 85 ? -6.542 -18.094 42.130 1.00 66.69 85 MET A N 1
ATOM 641 C CA . MET A 1 85 ? -6.924 -18.453 40.745 1.00 66.69 85 MET A CA 1
ATOM 642 C C . MET A 1 85 ? -8.238 -17.805 40.280 1.00 66.69 85 MET A C 1
ATOM 644 O O . MET A 1 85 ? -8.328 -17.380 39.131 1.00 66.69 85 MET A O 1
ATOM 648 N N . ALA A 1 86 ? -9.225 -17.660 41.171 1.00 70.75 86 ALA A N 1
ATOM 649 C CA . ALA A 1 86 ? -10.412 -16.841 40.906 1.00 70.75 86 ALA A CA 1
ATOM 650 C C . ALA A 1 86 ? -10.022 -15.363 40.739 1.00 70.75 86 ALA A C 1
ATOM 652 O O . ALA A 1 86 ? -10.415 -14.718 39.771 1.00 70.75 86 ALA A O 1
ATOM 653 N N . GLY A 1 87 ? -9.118 -14.883 41.599 1.00 69.81 87 GLY A N 1
ATOM 654 C CA . GLY A 1 87 ? -8.527 -13.554 41.501 1.00 69.81 87 GLY A CA 1
ATOM 655 C C . GLY A 1 87 ? -7.760 -13.316 40.200 1.00 69.81 87 GLY A C 1
ATOM 656 O O . GLY A 1 87 ? -7.740 -12.190 39.736 1.00 69.81 87 GLY A O 1
ATOM 657 N N . LEU A 1 88 ? -7.182 -14.341 39.563 1.00 74.00 88 LEU A N 1
ATOM 658 C CA . LEU A 1 88 ? -6.525 -14.219 38.258 1.00 74.00 88 LEU A CA 1
ATOM 659 C C . LEU A 1 88 ? -7.548 -13.988 37.140 1.00 74.00 88 LEU A C 1
ATOM 661 O O . LEU A 1 88 ? -7.318 -13.154 36.270 1.00 74.00 88 LEU A O 1
ATOM 665 N N . VAL A 1 89 ? -8.677 -14.700 37.164 1.00 77.38 89 VAL A N 1
ATOM 666 C CA . VAL A 1 89 ? -9.762 -14.509 36.189 1.00 77.38 89 VAL A CA 1
ATOM 667 C C . VAL A 1 89 ? -10.390 -13.128 36.358 1.00 77.38 89 VAL A C 1
ATOM 669 O O . VAL A 1 89 ? -10.523 -12.394 35.376 1.00 77.38 89 VAL A O 1
ATOM 672 N N . ASP A 1 90 ? -10.696 -12.745 37.597 1.00 74.56 90 ASP A N 1
ATOM 673 C CA . ASP A 1 90 ? -11.246 -11.428 37.917 1.00 74.56 90 ASP A CA 1
ATOM 674 C C . ASP A 1 90 ? -10.256 -10.320 37.551 1.00 74.56 90 ASP A C 1
ATOM 676 O O . ASP A 1 90 ? -10.633 -9.365 36.874 1.00 74.56 90 ASP A O 1
ATOM 680 N N . TRP A 1 91 ? -8.970 -10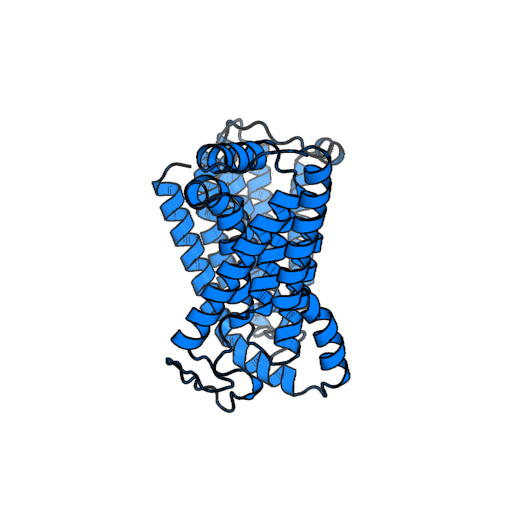.507 37.858 1.00 71.12 91 TRP A N 1
ATOM 681 C CA . TRP A 1 91 ? -7.888 -9.601 37.478 1.00 71.12 91 TRP A CA 1
ATOM 682 C C . TRP A 1 91 ? -7.754 -9.449 35.962 1.00 71.12 91 TRP A C 1
ATOM 684 O O . TRP A 1 91 ? -7.659 -8.325 35.475 1.00 71.12 91 TRP A O 1
ATOM 694 N N . VAL A 1 92 ? -7.792 -10.541 35.190 1.00 74.50 92 VAL A N 1
ATOM 695 C CA . VAL A 1 92 ? -7.777 -10.469 33.718 1.00 74.50 92 VAL A CA 1
ATOM 696 C C . VAL A 1 92 ? -9.012 -9.725 33.208 1.00 74.50 92 VAL A C 1
ATOM 698 O O . VAL A 1 92 ? -8.905 -8.915 32.283 1.00 74.50 92 VAL A O 1
ATOM 701 N N . SER A 1 93 ? -10.179 -9.964 33.811 1.00 72.81 93 SER A N 1
ATOM 702 C CA . SER A 1 93 ? -11.430 -9.311 33.420 1.00 72.81 93 SER A CA 1
ATOM 703 C C . SER A 1 93 ? -11.427 -7.808 33.725 1.00 72.81 93 SER A C 1
ATOM 705 O O . SER A 1 93 ? -11.848 -7.004 32.889 1.00 72.81 93 SER A O 1
ATOM 707 N N . ASP A 1 94 ? -10.882 -7.407 34.871 1.00 72.25 94 ASP A N 1
ATOM 708 C CA . ASP A 1 94 ? -10.792 -6.014 35.298 1.00 72.25 94 ASP A CA 1
ATOM 709 C C . ASP A 1 94 ? -9.685 -5.273 34.565 1.00 72.25 94 ASP A C 1
ATOM 711 O O . ASP A 1 94 ? -9.893 -4.144 34.121 1.00 72.25 94 ASP A O 1
ATOM 715 N N . TRP A 1 95 ? -8.554 -5.932 34.309 1.00 73.19 95 TRP A N 1
ATOM 716 C CA . TRP A 1 95 ? -7.538 -5.429 33.394 1.00 73.19 95 TRP A CA 1
ATOM 717 C C . TRP A 1 95 ? -8.130 -5.171 32.006 1.00 73.19 95 TRP A C 1
ATOM 719 O O . TRP A 1 95 ? -7.906 -4.108 31.424 1.00 73.19 95 TRP A O 1
ATOM 729 N N . TRP A 1 96 ? -8.942 -6.101 31.491 1.00 71.81 96 TRP A N 1
ATOM 730 C CA . TRP A 1 96 ? -9.619 -5.927 30.211 1.00 71.81 96 TRP A CA 1
ATOM 731 C C . TRP A 1 96 ? -10.597 -4.751 30.238 1.00 71.81 96 TRP A C 1
ATOM 733 O O . TRP A 1 96 ? -10.628 -3.985 29.274 1.00 71.81 96 TRP A O 1
ATOM 743 N N . ARG A 1 97 ? -11.363 -4.575 31.322 1.00 73.31 97 ARG A N 1
ATOM 744 C CA . ARG A 1 97 ? -12.298 -3.450 31.495 1.00 73.31 97 ARG A CA 1
ATOM 745 C C . ARG A 1 97 ? -11.593 -2.101 31.615 1.00 73.31 97 ARG A C 1
ATOM 747 O O . ARG A 1 97 ? -12.090 -1.121 31.073 1.00 73.31 97 ARG A O 1
ATOM 754 N N . GLN A 1 98 ? -10.451 -2.050 32.293 1.00 71.50 98 GLN A N 1
ATOM 755 C CA . GLN A 1 98 ? -9.755 -0.802 32.607 1.00 71.50 98 GLN A CA 1
ATOM 756 C C . GLN A 1 98 ? -8.627 -0.456 31.627 1.00 71.50 98 GLN A C 1
ATOM 758 O O . GLN A 1 98 ? -7.984 0.580 31.811 1.00 71.50 98 GLN A O 1
ATOM 763 N N . ARG A 1 99 ? -8.345 -1.296 30.611 1.00 75.25 99 ARG A N 1
ATOM 764 C CA . ARG A 1 99 ? -7.272 -1.063 29.624 1.00 75.25 99 ARG A CA 1
ATOM 765 C C . ARG A 1 99 ? -7.375 0.331 29.017 1.00 75.25 99 ARG A C 1
ATOM 767 O O . ARG A 1 99 ? -8.373 0.689 28.395 1.00 75.25 99 ARG A O 1
ATOM 774 N N . ASN A 1 100 ? -6.326 1.127 29.202 1.00 84.12 100 ASN A N 1
ATOM 775 C CA . ASN A 1 100 ? -6.248 2.410 28.527 1.00 84.12 100 ASN A CA 1
ATOM 776 C C . ASN A 1 100 ? -5.877 2.208 27.052 1.00 84.12 100 ASN A C 1
ATOM 778 O O . ASN A 1 100 ? -5.393 1.153 26.630 1.00 84.12 100 ASN A O 1
ATOM 782 N N . GLN A 1 101 ? -6.100 3.257 26.266 1.00 85.88 101 GLN A N 1
ATOM 783 C CA . GLN A 1 101 ? -5.857 3.235 24.829 1.00 85.88 101 GLN A CA 1
ATOM 784 C C . GLN A 1 101 ? -4.395 2.891 24.486 1.00 85.88 101 GLN A C 1
ATOM 786 O O . GLN A 1 101 ? -4.156 2.179 23.517 1.00 85.88 101 GLN A O 1
ATOM 791 N N . LEU A 1 102 ? -3.418 3.335 25.288 1.00 86.19 102 LEU A N 1
ATOM 792 C CA . LEU A 1 102 ? -1.992 3.064 25.056 1.00 86.19 102 LEU A CA 1
ATOM 793 C C . LEU A 1 102 ? -1.639 1.582 25.249 1.00 86.19 102 LEU A C 1
ATOM 795 O O . LEU A 1 102 ? -0.961 1.007 24.399 1.00 86.19 102 LEU A O 1
ATOM 799 N N . THR A 1 103 ? -2.141 0.934 26.305 1.00 87.19 103 THR A N 1
ATOM 800 C CA . THR A 1 103 ? -1.968 -0.513 26.511 1.00 87.19 103 THR A CA 1
ATOM 801 C C . THR A 1 103 ? -2.586 -1.293 25.352 1.00 87.19 103 THR A C 1
ATOM 803 O O . THR A 1 103 ? -1.972 -2.229 24.840 1.00 87.19 103 THR A O 1
ATOM 806 N N . GLU A 1 104 ? -3.767 -0.884 24.877 1.00 89.44 104 GLU A N 1
ATOM 807 C CA . GLU A 1 104 ? -4.422 -1.527 23.735 1.00 89.44 104 GLU A CA 1
ATOM 808 C C . 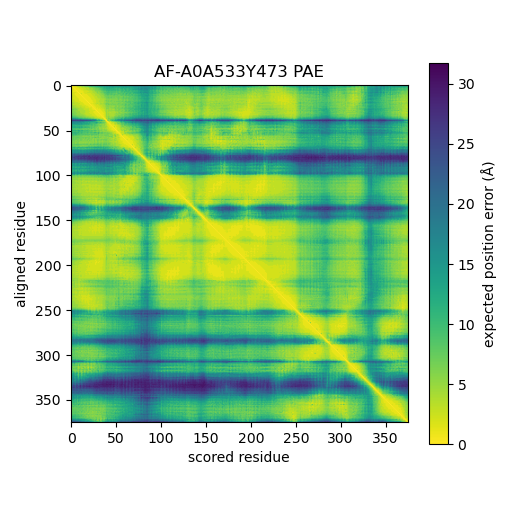GLU A 1 104 ? -3.625 -1.365 22.427 1.00 89.44 104 GLU A C 1
ATOM 810 O O . GLU A 1 104 ? -3.439 -2.350 21.706 1.00 89.44 104 GLU A O 1
ATOM 815 N N . ILE A 1 105 ? -3.105 -0.162 22.147 1.00 92.75 105 ILE A N 1
ATOM 816 C CA . ILE A 1 105 ? -2.216 0.101 21.001 1.00 92.75 105 ILE A CA 1
ATOM 817 C C . ILE A 1 105 ? -0.976 -0.792 21.078 1.00 92.75 105 ILE A C 1
ATOM 819 O O . ILE A 1 105 ? -0.626 -1.435 20.089 1.00 92.75 105 ILE A O 1
ATOM 823 N N . GLY A 1 106 ? -0.328 -0.849 22.246 1.00 91.00 106 GLY A N 1
ATOM 824 C CA . GLY A 1 106 ? 0.862 -1.666 22.472 1.00 91.00 106 GLY A CA 1
ATOM 825 C C . GLY A 1 106 ? 0.596 -3.145 22.208 1.00 91.00 106 GLY A C 1
ATOM 826 O O . GLY A 1 106 ? 1.252 -3.749 21.365 1.00 91.00 106 GLY A O 1
ATOM 827 N N . VAL A 1 107 ? -0.420 -3.725 22.853 1.00 92.06 107 VAL A N 1
ATOM 828 C CA . VAL A 1 107 ? -0.757 -5.152 22.707 1.00 92.06 107 VAL A CA 1
ATOM 829 C C . VAL A 1 107 ? -1.135 -5.500 21.266 1.00 92.06 107 VAL A C 1
ATOM 831 O O . VAL A 1 107 ? -0.613 -6.469 20.713 1.00 92.06 107 VAL A O 1
ATOM 834 N N . ARG A 1 108 ? -2.004 -4.713 20.620 1.00 94.38 108 ARG A N 1
ATOM 835 C CA . ARG A 1 108 ? -2.402 -4.966 19.223 1.00 94.38 108 ARG A CA 1
ATOM 836 C C . ARG A 1 108 ? -1.240 -4.780 18.255 1.00 94.38 108 ARG A C 1
ATOM 838 O O . ARG A 1 108 ? -1.100 -5.570 17.327 1.00 94.38 108 ARG A O 1
ATOM 845 N N . GLY A 1 109 ? -0.386 -3.790 18.492 1.00 94.06 109 GLY A N 1
ATOM 846 C CA . GLY A 1 109 ? 0.838 -3.596 17.723 1.00 94.06 109 GLY A CA 1
ATOM 847 C C . GLY A 1 109 ? 1.790 -4.783 17.830 1.00 94.06 109 GLY A C 1
ATOM 848 O O . GLY A 1 109 ? 2.287 -5.257 16.810 1.00 94.06 109 GLY A O 1
ATOM 849 N N . LEU A 1 110 ? 1.976 -5.332 19.034 1.00 93.88 110 LEU A N 1
ATOM 850 C CA . LEU A 1 110 ? 2.795 -6.529 19.249 1.00 93.88 110 LEU A CA 1
ATOM 851 C C . LEU A 1 110 ? 2.218 -7.757 18.554 1.00 93.88 110 LEU A C 1
ATOM 853 O O . LEU A 1 110 ? 2.945 -8.450 17.846 1.00 93.88 110 LEU A O 1
ATOM 857 N N . LEU A 1 111 ? 0.916 -8.008 18.703 1.00 95.75 111 LEU A N 1
ATOM 858 C CA . LEU A 1 111 ? 0.251 -9.129 18.035 1.00 95.75 111 LEU A CA 1
ATOM 859 C C . LEU A 1 111 ? 0.362 -9.024 16.508 1.00 95.75 111 LEU A C 1
ATOM 861 O O . LEU A 1 111 ? 0.668 -10.016 15.847 1.00 95.75 111 LEU A O 1
ATOM 865 N N . ALA A 1 112 ? 0.180 -7.823 15.949 1.00 95.56 112 ALA A N 1
ATOM 866 C CA . ALA A 1 112 ? 0.364 -7.582 14.522 1.00 95.56 112 ALA A CA 1
ATOM 867 C C . ALA A 1 112 ? 1.810 -7.851 14.092 1.00 95.56 112 ALA A C 1
ATOM 869 O O . ALA A 1 112 ? 2.038 -8.576 13.127 1.00 95.56 112 ALA A O 1
ATOM 870 N N . GLN A 1 113 ? 2.790 -7.329 14.828 1.00 95.12 113 GLN A N 1
ATOM 871 C CA . GLN A 1 113 ? 4.204 -7.459 14.491 1.00 95.12 113 GLN A CA 1
ATOM 872 C C . GLN A 1 113 ? 4.712 -8.906 14.612 1.00 95.12 113 GLN A C 1
ATOM 874 O O . GLN A 1 113 ? 5.501 -9.353 13.774 1.00 95.12 113 GLN A O 1
ATOM 879 N N . LEU A 1 114 ? 4.227 -9.667 15.596 1.00 94.69 114 LEU A N 1
ATOM 880 C CA . LEU A 1 114 ? 4.491 -11.103 15.716 1.00 94.69 114 LEU A CA 1
ATOM 881 C C . LEU A 1 114 ? 3.876 -11.880 14.550 1.00 94.69 114 LEU A C 1
ATOM 883 O O . LEU A 1 114 ? 4.574 -12.671 13.919 1.00 94.69 114 LEU A O 1
ATOM 887 N N . GLY A 1 115 ? 2.612 -11.605 14.211 1.00 95.81 115 GLY A N 1
ATOM 888 C CA . GLY A 1 115 ? 1.942 -12.223 13.065 1.00 95.81 115 GLY A CA 1
ATOM 889 C C . GLY A 1 115 ? 2.656 -11.933 11.743 1.00 95.81 115 GLY A C 1
ATOM 890 O O . GLY A 1 115 ? 2.885 -12.845 10.951 1.00 95.81 115 GLY A O 1
ATOM 891 N N . ILE A 1 116 ? 3.084 -10.686 11.528 1.00 96.12 116 ILE A N 1
ATOM 892 C CA . ILE A 1 116 ? 3.861 -10.275 10.351 1.00 96.12 116 ILE A CA 1
ATOM 893 C C . ILE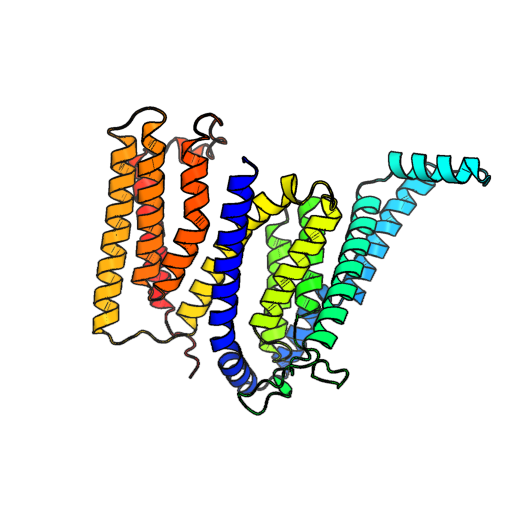 A 1 116 ? 5.209 -10.990 10.314 1.00 96.12 116 ILE A C 1
ATOM 895 O O . ILE A 1 116 ? 5.606 -11.511 9.273 1.00 96.12 116 ILE A O 1
ATOM 899 N N . THR A 1 117 ? 5.918 -11.045 11.440 1.00 93.75 117 THR A N 1
ATOM 900 C CA . THR A 1 117 ? 7.224 -11.712 11.508 1.00 93.75 117 THR A CA 1
ATOM 901 C C . THR A 1 117 ? 7.080 -13.202 11.203 1.00 93.75 117 THR A C 1
ATOM 903 O O . THR A 1 117 ? 7.807 -13.720 10.362 1.00 93.75 117 THR A O 1
ATOM 906 N N . ALA A 1 118 ? 6.097 -13.878 11.800 1.00 94.50 118 ALA A N 1
ATOM 907 C CA . ALA A 1 118 ? 5.827 -15.286 11.532 1.00 94.50 118 ALA A CA 1
ATOM 908 C C . ALA A 1 118 ? 5.471 -15.530 10.056 1.00 94.50 118 ALA A C 1
ATOM 910 O O . ALA A 1 118 ? 6.073 -16.386 9.410 1.00 94.50 118 ALA A O 1
ATOM 911 N N . ALA A 1 119 ? 4.551 -14.738 9.496 1.00 95.44 119 ALA A N 1
ATOM 912 C CA . ALA A 1 119 ? 4.123 -14.877 8.106 1.00 95.44 119 ALA A CA 1
ATOM 913 C C . ALA A 1 119 ? 5.262 -14.601 7.113 1.00 95.44 119 ALA A C 1
ATOM 915 O O . ALA A 1 119 ? 5.458 -15.364 6.171 1.00 95.44 119 ALA A O 1
ATOM 916 N N . THR A 1 120 ? 6.042 -13.537 7.325 1.00 93.06 120 THR A N 1
ATOM 917 C CA . THR A 1 120 ? 7.176 -13.198 6.449 1.00 93.06 120 THR A CA 1
ATOM 918 C C . THR A 1 120 ? 8.260 -14.267 6.495 1.00 93.06 120 THR A C 1
ATOM 920 O O . THR A 1 120 ? 8.749 -14.657 5.440 1.00 93.06 120 THR A O 1
ATOM 923 N N . GLN A 1 121 ? 8.611 -14.778 7.680 1.00 90.69 121 GLN A N 1
ATOM 924 C CA . GLN A 1 121 ? 9.596 -15.852 7.811 1.00 90.69 121 GLN A CA 1
ATOM 925 C C . GLN A 1 121 ? 9.106 -17.139 7.155 1.00 90.69 121 GLN A C 1
ATOM 927 O O . GLN A 1 121 ? 9.850 -17.748 6.395 1.00 90.69 121 GLN A O 1
ATOM 932 N N . LEU A 1 122 ? 7.851 -17.530 7.374 1.00 92.06 122 LEU A N 1
ATOM 933 C CA . LEU A 1 122 ? 7.287 -18.711 6.726 1.00 92.06 122 LEU A CA 1
ATOM 934 C C . LEU A 1 122 ? 7.343 -18.586 5.195 1.00 92.06 122 LEU A C 1
ATOM 936 O O . LEU A 1 122 ? 7.872 -19.465 4.522 1.00 92.06 122 LEU A O 1
ATOM 940 N N . LEU A 1 123 ? 6.862 -17.468 4.646 1.00 90.88 123 LEU A N 1
ATOM 941 C CA . LEU A 1 123 ? 6.828 -17.247 3.199 1.00 90.88 123 LEU A CA 1
ATOM 942 C C . LEU A 1 123 ? 8.227 -17.199 2.573 1.00 90.88 123 LEU A C 1
ATOM 944 O O . LEU A 1 123 ? 8.415 -17.752 1.492 1.00 90.88 123 LEU A O 1
ATOM 948 N N . LYS A 1 124 ? 9.209 -16.602 3.259 1.00 89.50 124 LYS A N 1
ATOM 949 C CA . LYS A 1 124 ? 10.606 -16.567 2.800 1.00 89.50 124 LYS A CA 1
ATOM 950 C C . LYS A 1 124 ? 11.168 -17.966 2.585 1.00 89.50 124 LYS A C 1
ATOM 952 O O . LYS A 1 124 ? 11.716 -18.230 1.522 1.00 89.50 124 LYS A O 1
ATOM 957 N N . HIS A 1 125 ? 10.987 -18.861 3.554 1.00 85.44 125 HIS A N 1
ATOM 958 C CA . HIS A 1 125 ? 11.518 -20.222 3.467 1.00 85.44 125 HIS A CA 1
ATOM 959 C C . HIS A 1 125 ? 10.725 -21.119 2.512 1.00 85.44 125 HIS A C 1
ATOM 961 O O . HIS A 1 125 ? 11.288 -22.078 2.001 1.00 85.44 125 HIS A O 1
ATOM 967 N N . LEU A 1 126 ? 9.445 -20.821 2.256 1.00 87.56 126 LEU A N 1
ATOM 968 C CA . LEU A 1 126 ? 8.629 -21.564 1.289 1.00 87.56 126 LEU A CA 1
ATOM 969 C C . LEU A 1 126 ? 8.926 -21.170 -0.162 1.00 87.56 126 LEU A C 1
ATOM 971 O O . LEU A 1 126 ? 8.929 -22.028 -1.038 1.00 87.56 126 LEU A O 1
ATOM 975 N N . ILE A 1 127 ? 9.144 -19.878 -0.419 1.00 87.12 127 ILE A N 1
ATOM 976 C CA . ILE A 1 127 ? 9.313 -19.344 -1.779 1.00 87.12 127 ILE A CA 1
ATOM 977 C C . ILE A 1 127 ? 10.787 -19.349 -2.192 1.00 87.12 127 ILE A C 1
ATOM 979 O O . ILE A 1 127 ? 11.090 -19.615 -3.353 1.00 87.12 127 ILE A O 1
ATOM 983 N N . GLY A 1 128 ? 11.690 -19.043 -1.254 1.00 83.12 128 GLY A N 1
ATOM 984 C CA . GLY A 1 128 ? 13.133 -19.056 -1.476 1.00 83.12 128 GLY A CA 1
ATOM 985 C C . GLY A 1 128 ? 13.590 -18.125 -2.595 1.00 83.12 128 GLY A C 1
ATOM 986 O O . GLY A 1 128 ? 14.396 -18.515 -3.427 1.00 83.12 128 GLY A O 1
ATOM 987 N N . ARG A 1 129 ? 13.052 -16.902 -2.679 1.00 87.44 129 ARG A N 1
ATOM 988 C CA . ARG A 1 129 ? 13.404 -15.975 -3.765 1.00 87.44 129 ARG A CA 1
ATOM 989 C C . ARG A 1 129 ? 14.801 -15.363 -3.551 1.00 87.44 129 ARG A C 1
ATOM 991 O O . ARG A 1 129 ? 15.009 -14.740 -2.500 1.00 87.44 129 ARG A O 1
ATOM 998 N N . PRO A 1 130 ? 15.721 -15.417 -4.537 1.00 87.19 130 PRO A N 1
ATOM 999 C CA . PRO A 1 130 ? 17.030 -14.773 -4.431 1.00 87.19 130 PRO A CA 1
ATOM 1000 C C . PRO A 1 130 ? 16.892 -13.252 -4.312 1.00 87.19 130 PRO A C 1
ATOM 1002 O O . PRO A 1 130 ? 16.031 -12.645 -4.945 1.00 87.19 130 PRO A O 1
ATOM 1005 N N . ARG A 1 131 ? 17.738 -12.608 -3.502 1.00 86.19 131 ARG A N 1
ATOM 1006 C CA . ARG A 1 131 ? 17.767 -11.140 -3.400 1.00 86.19 131 ARG A CA 1
ATOM 1007 C C . ARG A 1 131 ? 18.346 -10.514 -4.664 1.00 86.19 131 ARG A C 1
ATOM 1009 O O . ARG A 1 131 ? 19.208 -11.130 -5.293 1.00 86.19 131 ARG A O 1
ATOM 1016 N N . PRO A 1 132 ? 18.010 -9.242 -4.963 1.00 86.44 132 PRO A N 1
ATOM 1017 C CA . PRO A 1 132 ? 18.544 -8.573 -6.136 1.00 86.44 132 PRO A CA 1
ATOM 1018 C C . PRO A 1 132 ? 20.068 -8.638 -6.195 1.00 86.44 132 PRO A C 1
ATOM 1020 O O . PRO A 1 132 ? 20.589 -8.933 -7.247 1.00 86.44 132 PRO A O 1
ATOM 1023 N N . ARG A 1 133 ? 20.816 -8.474 -5.099 1.00 77.62 133 ARG A N 1
ATOM 1024 C CA . ARG A 1 133 ? 22.297 -8.550 -5.129 1.00 77.62 133 ARG A CA 1
ATOM 1025 C C . ARG A 1 133 ? 22.882 -9.911 -5.536 1.00 77.62 133 ARG A C 1
ATOM 1027 O O . ARG A 1 133 ? 24.030 -9.947 -5.953 1.00 77.62 133 ARG A O 1
ATOM 1034 N N . PHE A 1 134 ? 22.121 -10.996 -5.406 1.00 73.38 134 PHE A N 1
ATOM 1035 C CA . PHE A 1 134 ? 22.566 -12.352 -5.745 1.00 73.38 134 PHE A CA 1
ATOM 1036 C C . PHE A 1 134 ? 21.972 -12.859 -7.068 1.00 73.38 134 PHE A C 1
ATOM 1038 O O . PHE A 1 134 ? 22.417 -13.882 -7.584 1.00 73.38 134 PHE A O 1
ATOM 1045 N N . ALA A 1 135 ? 21.011 -12.130 -7.645 1.00 72.62 135 ALA A N 1
ATOM 1046 C CA . ALA A 1 135 ? 20.459 -12.408 -8.965 1.00 72.62 135 ALA A CA 1
ATOM 1047 C C . ALA A 1 135 ? 21.430 -11.917 -10.057 1.00 72.62 135 ALA A C 1
ATOM 1049 O O . ALA A 1 135 ? 21.529 -10.713 -10.331 1.00 72.62 135 ALA A O 1
ATOM 1050 N N . HIS A 1 136 ? 22.186 -12.855 -10.634 1.00 64.00 136 HIS A N 1
ATOM 1051 C CA . HIS A 1 136 ? 23.147 -12.607 -11.719 1.00 64.00 136 HIS A CA 1
ATOM 1052 C C . HIS A 1 136 ? 22.565 -12.912 -13.113 1.00 64.00 136 HIS A C 1
ATOM 1054 O O . HIS A 1 136 ? 23.127 -12.464 -14.107 1.00 64.00 136 HIS A O 1
ATOM 1060 N N . SER A 1 137 ? 21.431 -13.613 -13.179 1.00 59.75 137 SER A N 1
ATOM 1061 C CA . SER A 1 137 ? 20.659 -13.911 -14.390 1.00 59.75 137 SER A CA 1
ATOM 1062 C C . SER A 1 137 ? 19.172 -13.594 -14.170 1.00 59.75 137 SER A C 1
ATOM 1064 O O . SER A 1 137 ? 18.739 -13.403 -13.032 1.00 59.75 137 SER A O 1
ATOM 1066 N N . ASP A 1 138 ? 18.395 -13.534 -15.256 1.00 59.69 138 ASP A N 1
ATOM 1067 C CA . ASP A 1 138 ? 16.932 -13.347 -15.216 1.00 59.69 138 ASP A CA 1
ATOM 1068 C C . ASP A 1 138 ? 16.176 -14.612 -14.749 1.00 59.69 138 ASP A C 1
ATOM 1070 O O . ASP A 1 138 ? 14.958 -14.592 -14.574 1.00 59.69 138 ASP A O 1
ATOM 1074 N N . GLU A 1 139 ? 16.888 -15.721 -14.527 1.00 58.88 139 GLU A N 1
ATOM 1075 C CA . GLU A 1 139 ? 16.301 -16.987 -14.101 1.00 58.88 139 GLU A CA 1
ATOM 1076 C C . GLU A 1 139 ? 16.182 -17.031 -12.570 1.00 58.88 139 GLU A C 1
ATOM 1078 O O . GLU A 1 139 ? 17.163 -17.176 -11.836 1.00 58.88 139 GLU A O 1
ATOM 1083 N N . PHE A 1 140 ? 14.955 -16.879 -12.067 1.00 66.94 140 PHE A N 1
ATOM 1084 C CA . PHE A 1 140 ? 14.663 -17.055 -10.649 1.00 66.94 140 PHE A CA 1
ATOM 1085 C C . PHE A 1 140 ? 14.576 -18.546 -10.319 1.00 66.94 140 PHE A C 1
ATOM 1087 O O . PHE A 1 140 ? 13.600 -19.206 -10.670 1.00 66.94 140 PHE A O 1
ATOM 1094 N N . SER A 1 141 ? 15.543 -19.072 -9.569 1.00 65.50 141 SER A N 1
ATOM 1095 C CA . SER A 1 141 ? 15.360 -20.354 -8.891 1.00 65.50 141 SER A CA 1
ATOM 1096 C C . SER A 1 141 ? 14.429 -20.154 -7.693 1.00 65.50 141 SER A C 1
ATOM 1098 O O . SER A 1 141 ? 14.825 -19.655 -6.641 1.00 65.50 141 SER A O 1
ATOM 1100 N N . LEU A 1 142 ? 13.152 -20.481 -7.885 1.00 75.50 142 LEU A N 1
ATOM 1101 C CA . LEU A 1 142 ? 12.170 -20.551 -6.807 1.00 75.50 142 LEU A CA 1
ATOM 1102 C C . LEU A 1 142 ? 12.172 -21.957 -6.212 1.00 75.50 142 LEU A C 1
ATOM 1104 O O . LEU A 1 142 ? 12.256 -22.951 -6.932 1.00 75.50 142 LEU A O 1
ATOM 1108 N N . GLY A 1 143 ? 12.043 -22.039 -4.896 1.00 72.06 143 GLY A N 1
ATOM 1109 C CA . GLY A 1 143 ? 11.977 -23.307 -4.187 1.00 72.06 143 GLY A CA 1
ATOM 1110 C C . GLY A 1 143 ? 12.333 -23.134 -2.718 1.00 72.06 143 GLY A C 1
ATOM 1111 O O . GLY A 1 143 ? 13.057 -22.197 -2.378 1.00 72.06 143 GLY A O 1
ATOM 1112 N N . PRO A 1 144 ? 11.849 -24.015 -1.829 1.00 78.94 144 PRO A N 1
ATOM 1113 C CA . PRO A 1 144 ? 12.166 -23.912 -0.418 1.00 78.94 144 PRO A CA 1
ATOM 1114 C C . PRO A 1 144 ? 13.677 -23.870 -0.187 1.00 78.94 144 PRO A C 1
ATOM 1116 O O . PRO A 1 144 ? 14.415 -24.739 -0.650 1.00 78.94 144 PRO A O 1
ATOM 1119 N N . SER A 1 145 ? 14.141 -22.842 0.515 1.00 73.75 145 SER A N 1
ATOM 1120 C CA . SER A 1 145 ? 15.568 -22.610 0.722 1.00 73.75 145 SER A CA 1
ATOM 1121 C C . SER A 1 145 ? 15.819 -21.994 2.090 1.00 73.75 145 SER A C 1
ATOM 1123 O O . SER A 1 145 ? 15.134 -21.059 2.509 1.00 73.75 145 SER A O 1
ATOM 1125 N N . LEU A 1 146 ? 16.823 -22.529 2.786 1.00 73.75 146 LEU A N 1
ATOM 1126 C CA . LEU A 1 146 ? 17.379 -21.956 4.016 1.00 73.75 146 LEU A CA 1
ATOM 1127 C C . LEU A 1 146 ? 18.692 -21.199 3.743 1.00 73.75 146 LEU A C 1
ATOM 1129 O O . LEU A 1 146 ? 19.342 -20.714 4.668 1.00 73.75 146 LEU A O 1
ATOM 1133 N N . THR A 1 147 ? 19.105 -21.117 2.475 1.00 72.81 147 THR A N 1
ATOM 1134 C CA . THR A 1 147 ? 20.373 -20.510 2.073 1.00 72.81 147 THR A CA 1
ATOM 1135 C C . THR A 1 147 ? 20.330 -18.994 2.252 1.00 72.81 147 THR A C 1
ATOM 1137 O O . THR A 1 147 ? 19.351 -18.321 1.910 1.00 72.81 147 THR A O 1
ATOM 1140 N N . THR A 1 148 ? 21.424 -18.427 2.761 1.00 72.75 148 THR A N 1
ATOM 1141 C CA . THR A 1 148 ? 21.570 -16.979 2.909 1.00 72.75 148 THR A CA 1
ATOM 1142 C C . THR A 1 148 ? 21.431 -16.289 1.550 1.00 72.75 148 THR A C 1
ATOM 1144 O O . THR A 1 148 ? 22.031 -16.688 0.557 1.00 72.75 148 THR A O 1
ATOM 1147 N N . GLY A 1 149 ? 20.594 -15.251 1.489 1.00 73.44 149 GLY A N 1
ATOM 1148 C CA . GLY A 1 149 ? 20.332 -14.518 0.248 1.00 73.44 149 GLY A CA 1
ATOM 1149 C C . GLY A 1 149 ? 19.136 -15.009 -0.573 1.00 73.44 149 GLY A C 1
ATOM 1150 O O . GLY A 1 149 ? 18.783 -14.318 -1.526 1.00 73.44 149 GLY A O 1
ATOM 1151 N N . PHE A 1 150 ? 18.467 -16.100 -0.179 1.00 79.88 150 PHE A N 1
ATOM 1152 C CA . PHE A 1 150 ? 17.224 -16.603 -0.796 1.00 79.88 150 PHE A CA 1
ATOM 1153 C C . PHE A 1 150 ? 15.958 -16.228 -0.007 1.00 79.88 150 PHE A C 1
ATOM 1155 O O . PHE A 1 150 ? 14.916 -16.859 -0.110 1.00 79.88 150 PHE A O 1
ATOM 1162 N N . ASP A 1 151 ? 16.024 -15.161 0.784 1.00 84.25 151 ASP A N 1
ATOM 1163 C CA . ASP A 1 151 ? 14.942 -14.701 1.652 1.00 84.25 151 ASP A CA 1
ATOM 1164 C C . ASP A 1 151 ? 14.366 -13.345 1.193 1.00 84.25 151 ASP A C 1
ATOM 1166 O O . ASP A 1 151 ? 14.027 -12.490 2.018 1.00 84.25 151 ASP A O 1
ATOM 1170 N N . SER A 1 152 ? 14.304 -13.087 -0.118 1.00 86.69 152 SER A N 1
ATOM 1171 C CA . SER A 1 152 ? 13.890 -11.772 -0.626 1.00 86.69 152 SER A CA 1
ATOM 1172 C C . SER A 1 152 ? 12.382 -11.529 -0.519 1.00 86.69 152 SER A C 1
ATOM 1174 O O . SER A 1 152 ? 11.964 -10.456 -0.081 1.00 86.69 152 SER A O 1
ATOM 1176 N N . PHE A 1 153 ? 11.562 -12.529 -0.840 1.00 89.06 153 PHE A N 1
ATOM 1177 C CA . PHE A 1 153 ? 10.108 -12.383 -0.860 1.00 89.06 153 PHE A CA 1
ATOM 1178 C C . PHE A 1 153 ? 9.456 -12.980 0.398 1.00 89.06 153 PHE A C 1
ATOM 1180 O O . PHE A 1 153 ? 9.742 -14.130 0.725 1.00 89.06 153 PHE A O 1
ATOM 1187 N N . PRO A 1 154 ? 8.517 -12.281 1.063 1.00 93.62 154 PRO A N 1
ATOM 1188 C CA . PRO A 1 154 ? 8.205 -10.855 0.945 1.00 93.62 154 PRO A CA 1
ATOM 1189 C C . PRO A 1 154 ? 9.171 -9.979 1.768 1.00 93.62 154 PRO A C 1
ATOM 1191 O O . PRO A 1 154 ? 9.869 -10.442 2.678 1.00 93.62 154 PRO A O 1
ATOM 1194 N N . SER A 1 155 ? 9.165 -8.668 1.506 1.00 95.06 155 SER A N 1
ATOM 1195 C CA . SER A 1 155 ? 9.965 -7.700 2.264 1.00 95.06 155 SER A CA 1
ATOM 1196 C C . SER A 1 155 ? 9.453 -7.535 3.697 1.00 95.06 155 SER A C 1
ATOM 1198 O O . SER A 1 155 ? 8.396 -6.947 3.939 1.00 95.06 155 SER A O 1
ATOM 1200 N N . GLY A 1 156 ? 10.252 -7.982 4.670 1.00 93.31 156 GLY A N 1
ATOM 1201 C CA . GLY A 1 156 ? 9.937 -7.823 6.093 1.00 93.31 156 GLY A CA 1
ATOM 1202 C C . GLY A 1 156 ? 9.888 -6.359 6.543 1.00 93.31 156 GLY A C 1
ATOM 1203 O O . GLY A 1 156 ? 9.007 -5.987 7.306 1.00 93.31 156 GLY A O 1
ATOM 1204 N N . HIS A 1 157 ? 10.775 -5.496 6.029 1.00 93.69 157 HIS A N 1
ATOM 1205 C CA . HIS A 1 157 ? 10.779 -4.072 6.398 1.00 93.69 157 HIS A CA 1
ATOM 1206 C C . HIS A 1 157 ? 9.509 -3.355 5.941 1.00 93.69 157 HIS A C 1
ATOM 1208 O O . HIS A 1 157 ? 8.940 -2.572 6.699 1.00 93.69 157 HIS A O 1
ATOM 1214 N N . ALA A 1 158 ? 9.062 -3.640 4.713 1.00 95.88 158 ALA A N 1
ATOM 1215 C CA . ALA A 1 158 ? 7.809 -3.103 4.204 1.00 95.88 158 ALA A CA 1
ATOM 1216 C C . ALA A 1 158 ? 6.628 -3.642 5.023 1.00 95.88 158 ALA A C 1
ATOM 1218 O O . ALA A 1 158 ? 5.809 -2.856 5.489 1.00 95.88 158 ALA A O 1
ATOM 1219 N N . ALA A 1 159 ? 6.582 -4.952 5.285 1.00 97.19 159 ALA A N 1
ATOM 1220 C CA . ALA A 1 159 ? 5.501 -5.550 6.063 1.00 97.19 159 ALA A CA 1
ATOM 1221 C C . ALA A 1 159 ? 5.387 -4.966 7.477 1.00 97.19 159 ALA A C 1
ATOM 1223 O O . ALA A 1 159 ? 4.293 -4.590 7.893 1.00 97.19 159 ALA A O 1
ATOM 1224 N N . ASN A 1 160 ? 6.506 -4.800 8.181 1.00 96.25 160 ASN A N 1
ATOM 1225 C CA . ASN A 1 160 ? 6.524 -4.215 9.522 1.00 96.25 160 ASN A CA 1
ATOM 1226 C C . ASN A 1 160 ? 6.076 -2.750 9.509 1.00 96.25 160 ASN A C 1
ATOM 1228 O O . ASN A 1 160 ? 5.229 -2.358 10.307 1.00 96.25 160 ASN A O 1
ATOM 1232 N N . ALA A 1 161 ? 6.608 -1.942 8.584 1.00 96.44 161 ALA A N 1
ATOM 1233 C CA . ALA A 1 161 ? 6.287 -0.518 8.518 1.00 96.44 161 ALA A CA 1
ATOM 1234 C C . ALA A 1 161 ? 4.815 -0.277 8.155 1.00 96.44 161 ALA A C 1
ATOM 1236 O O . ALA A 1 161 ? 4.141 0.521 8.806 1.00 96.44 161 ALA A O 1
ATOM 1237 N N . PHE A 1 162 ? 4.287 -0.997 7.161 1.00 97.06 162 PHE A N 1
ATOM 1238 C CA . PHE A 1 162 ? 2.878 -0.901 6.778 1.00 97.06 162 PHE A CA 1
ATOM 1239 C C . PHE A 1 162 ? 1.942 -1.495 7.839 1.00 97.06 162 PHE A C 1
ATOM 1241 O O . PHE A 1 162 ? 0.866 -0.945 8.075 1.00 97.06 162 PHE A O 1
ATOM 1248 N N . GLY A 1 163 ? 2.348 -2.567 8.525 1.00 97.25 163 GLY A N 1
ATOM 1249 C CA . GLY A 1 163 ? 1.611 -3.121 9.661 1.00 97.25 163 GLY A CA 1
ATOM 1250 C C . GLY A 1 163 ? 1.519 -2.145 10.830 1.00 97.25 163 GLY A C 1
ATOM 1251 O O . GLY A 1 163 ? 0.423 -1.872 11.318 1.00 97.25 163 GLY A O 1
ATOM 1252 N N . ALA A 1 164 ? 2.644 -1.542 11.219 1.00 95.88 164 ALA A N 1
ATOM 1253 C CA . ALA A 1 164 ? 2.690 -0.512 12.252 1.00 95.88 164 ALA A CA 1
ATOM 1254 C C . ALA A 1 164 ? 1.852 0.715 11.872 1.00 95.88 164 ALA A C 1
ATOM 1256 O O . ALA A 1 164 ? 1.040 1.176 12.674 1.00 95.88 164 ALA A O 1
ATOM 1257 N N . ALA A 1 165 ? 1.989 1.200 10.632 1.00 96.25 165 ALA A N 1
ATOM 1258 C CA . ALA A 1 165 ? 1.180 2.298 10.113 1.00 96.25 165 ALA A CA 1
ATOM 1259 C C . ALA A 1 165 ? -0.318 1.969 10.169 1.00 96.25 165 ALA A C 1
ATOM 1261 O O . ALA A 1 165 ? -1.105 2.823 10.562 1.00 96.25 165 ALA A O 1
ATOM 1262 N N . THR A 1 166 ? -0.711 0.731 9.854 1.00 96.06 166 THR A N 1
ATOM 1263 C CA . THR A 1 166 ? -2.112 0.284 9.913 1.00 96.06 166 THR A CA 1
ATOM 1264 C C . THR A 1 166 ? -2.653 0.293 11.338 1.00 96.06 166 THR A C 1
ATOM 1266 O O . THR A 1 166 ? -3.742 0.819 11.572 1.00 96.06 166 THR A O 1
ATOM 1269 N N . VAL A 1 167 ? -1.889 -0.242 12.297 1.00 95.94 167 VAL A N 1
ATOM 1270 C CA . VAL A 1 167 ? -2.280 -0.243 13.713 1.00 95.94 167 VAL A CA 1
ATOM 1271 C C . VAL A 1 167 ? -2.410 1.185 14.229 1.00 95.94 167 VAL A C 1
ATOM 1273 O O . VAL A 1 167 ? -3.444 1.547 14.781 1.00 95.94 167 VAL A O 1
ATOM 1276 N N . LEU A 1 168 ? -1.403 2.028 14.005 1.00 93.62 168 LEU A N 1
ATOM 1277 C CA . LEU A 1 168 ? -1.411 3.408 14.489 1.00 93.62 168 LEU A CA 1
ATOM 1278 C C . LEU A 1 168 ? -2.496 4.255 13.811 1.00 93.62 168 LEU A C 1
ATOM 1280 O O . LEU A 1 168 ? -3.173 5.025 14.488 1.00 93.62 168 LEU A O 1
ATOM 1284 N N . ALA A 1 169 ? -2.724 4.083 12.507 1.00 93.75 169 ALA A N 1
ATOM 1285 C CA . ALA A 1 169 ? -3.755 4.811 11.767 1.00 93.75 169 ALA A CA 1
ATOM 1286 C C . ALA A 1 169 ? -5.176 4.496 12.251 1.00 93.75 169 ALA A C 1
ATOM 1288 O O . ALA A 1 169 ? -6.065 5.331 12.087 1.00 93.75 169 ALA A O 1
ATOM 1289 N N . TRP A 1 170 ? -5.400 3.320 12.846 1.00 92.94 170 TRP A N 1
ATOM 1290 C CA . TRP A 1 170 ? -6.685 2.984 13.454 1.00 92.94 170 TRP A CA 1
ATOM 1291 C C . TRP A 1 170 ? -6.980 3.828 14.694 1.00 92.94 170 TRP A C 1
ATOM 1293 O O . TRP A 1 170 ? -8.086 4.339 14.847 1.00 92.94 170 TRP A O 1
ATOM 1303 N N . PHE A 1 171 ? -5.988 3.995 15.570 1.00 90.88 171 PHE A N 1
ATOM 1304 C CA . PHE A 1 171 ? -6.143 4.766 16.805 1.00 90.88 171 PHE A CA 1
ATOM 1305 C C . PHE A 1 171 ? -5.972 6.272 16.592 1.00 90.88 171 PHE A C 1
ATOM 1307 O O . PHE A 1 171 ? -6.530 7.063 17.350 1.00 90.88 171 PHE A O 1
ATOM 1314 N N . PHE A 1 172 ? -5.233 6.669 15.553 1.00 90.12 172 PHE A N 1
ATOM 1315 C CA . PHE A 1 172 ? -4.940 8.061 15.223 1.00 90.12 172 PHE A CA 1
ATOM 1316 C C . PHE A 1 172 ? -5.289 8.366 13.753 1.00 90.12 172 PHE A C 1
ATOM 1318 O O . PHE A 1 172 ? -4.399 8.601 12.926 1.00 90.12 172 PHE A O 1
ATOM 1325 N N . PRO A 1 173 ? -6.587 8.404 13.391 1.00 88.00 173 PRO A N 1
ATOM 1326 C CA . PRO A 1 173 ? -7.023 8.566 12.001 1.00 88.00 173 PRO A CA 1
ATOM 1327 C C . PRO A 1 173 ? -6.570 9.889 11.367 1.00 88.00 173 PRO A C 1
ATOM 1329 O O . PRO A 1 173 ? -6.367 9.943 10.152 1.00 88.00 173 PRO A O 1
ATOM 1332 N N . ALA A 1 174 ? -6.355 10.935 12.174 1.00 83.69 174 ALA A N 1
ATOM 1333 C CA . ALA A 1 174 ? -5.874 12.240 11.717 1.00 83.69 174 ALA A CA 1
ATOM 1334 C C . ALA A 1 174 ? -4.470 12.183 11.086 1.00 83.69 174 ALA A C 1
ATOM 1336 O O . ALA A 1 174 ? -4.179 12.938 10.163 1.00 83.69 174 ALA A O 1
ATOM 1337 N N . VAL A 1 175 ? -3.616 11.253 11.529 1.00 87.81 175 VAL A N 1
ATOM 1338 C CA . VAL A 1 175 ? -2.227 11.108 11.054 1.00 87.81 175 VAL A CA 1
ATOM 1339 C C . VAL A 1 175 ? -2.026 9.866 10.181 1.00 87.81 175 VAL A C 1
ATOM 1341 O O . VAL A 1 175 ? -0.899 9.476 9.891 1.00 87.81 175 VAL A O 1
ATOM 1344 N N . ARG A 1 176 ? -3.107 9.250 9.685 1.00 89.62 176 ARG A N 1
ATOM 1345 C CA . ARG A 1 176 ? -3.020 8.060 8.819 1.00 89.62 176 ARG A CA 1
ATOM 1346 C C . ARG A 1 176 ? -2.139 8.282 7.585 1.00 89.62 176 ARG A C 1
ATOM 1348 O O . ARG A 1 176 ? -1.343 7.421 7.236 1.00 89.62 176 ARG A O 1
ATOM 1355 N N . VAL A 1 177 ? -2.272 9.441 6.934 1.00 88.94 177 VAL A N 1
ATOM 1356 C CA . VAL A 1 177 ? -1.542 9.763 5.700 1.00 88.94 177 VAL A CA 1
ATOM 1357 C C . VAL A 1 177 ? -0.036 9.833 5.963 1.00 88.94 177 VAL A C 1
ATOM 1359 O O . VAL A 1 177 ? 0.683 9.067 5.324 1.00 88.94 177 VAL A O 1
ATOM 1362 N N . PRO A 1 178 ? 0.468 10.648 6.914 1.00 90.44 178 PRO A N 1
ATOM 1363 C CA . PRO A 1 178 ? 1.901 10.678 7.194 1.00 90.44 178 PRO A CA 1
ATOM 1364 C C . PRO A 1 178 ? 2.456 9.323 7.657 1.00 90.44 178 PRO A C 1
ATOM 1366 O O . PRO A 1 178 ? 3.566 8.976 7.267 1.00 90.44 178 PRO A O 1
ATOM 1369 N N . LEU A 1 179 ? 1.688 8.509 8.392 1.00 91.88 179 LEU A N 1
ATOM 1370 C CA . LEU A 1 179 ? 2.117 7.155 8.774 1.00 91.88 179 LEU A CA 1
ATOM 1371 C C . LEU A 1 179 ? 2.377 6.256 7.553 1.00 91.88 179 LEU A C 1
ATOM 1373 O O . LEU A 1 179 ? 3.426 5.614 7.466 1.00 91.88 179 LEU A O 1
ATOM 1377 N N . TYR A 1 180 ? 1.457 6.235 6.586 1.00 93.75 180 TYR A N 1
ATOM 1378 C CA . TYR A 1 180 ? 1.650 5.469 5.351 1.00 93.75 180 TYR A CA 1
ATOM 1379 C C . TYR A 1 180 ? 2.724 6.071 4.439 1.00 93.75 180 TYR A C 1
ATOM 1381 O O . TYR A 1 180 ? 3.391 5.319 3.733 1.00 93.75 180 TYR A O 1
ATOM 1389 N N . LEU A 1 181 ? 2.945 7.390 4.475 1.00 92.00 181 LEU A N 1
ATOM 1390 C CA . LEU A 1 181 ? 4.066 8.018 3.766 1.00 92.00 181 LEU A CA 1
ATOM 1391 C C . LEU A 1 181 ? 5.410 7.543 4.324 1.00 92.00 181 LEU A C 1
ATOM 1393 O O . LEU A 1 181 ? 6.278 7.147 3.551 1.00 92.00 181 LEU A O 1
ATOM 1397 N N . VAL A 1 182 ? 5.566 7.497 5.651 1.00 91.38 182 VAL A N 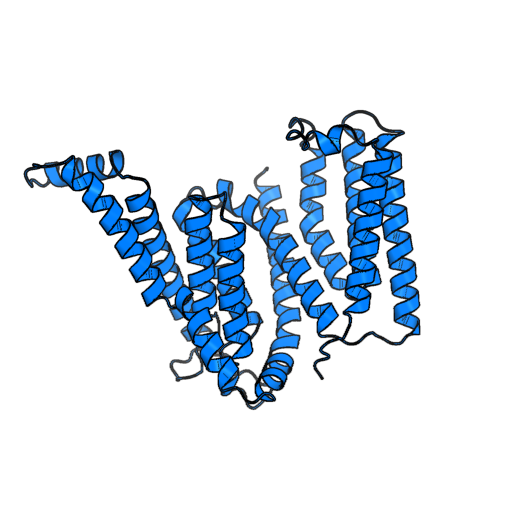1
ATOM 1398 C CA . VAL A 1 182 ? 6.771 6.940 6.289 1.00 91.38 182 VAL A CA 1
ATOM 1399 C C . VAL A 1 182 ? 6.959 5.472 5.901 1.00 91.38 182 VAL A C 1
ATOM 1401 O O . VAL A 1 182 ? 8.060 5.078 5.517 1.00 91.38 182 VAL A O 1
ATOM 1404 N N . ALA A 1 183 ? 5.891 4.668 5.916 1.00 94.50 183 ALA A N 1
ATOM 1405 C CA . ALA A 1 183 ? 5.956 3.278 5.461 1.00 94.50 183 ALA A CA 1
ATOM 1406 C C . ALA A 1 183 ? 6.353 3.159 3.975 1.00 94.50 183 ALA A C 1
ATOM 1408 O O . ALA A 1 183 ? 7.145 2.287 3.611 1.00 94.50 183 ALA A O 1
ATOM 1409 N N . GLY A 1 184 ? 5.872 4.073 3.128 1.00 93.12 184 GLY A N 1
ATOM 1410 C CA . GLY A 1 184 ? 6.271 4.199 1.726 1.00 93.12 184 GLY A CA 1
ATOM 1411 C C . GLY A 1 184 ? 7.758 4.520 1.557 1.00 93.12 184 GLY A C 1
ATOM 1412 O O . GLY A 1 184 ? 8.434 3.876 0.758 1.00 93.12 184 GLY A O 1
ATOM 1413 N N . LEU A 1 185 ? 8.304 5.443 2.354 1.00 91.69 185 LEU A N 1
ATOM 1414 C CA . LEU A 1 185 ? 9.737 5.770 2.340 1.00 91.69 185 LEU A CA 1
ATOM 1415 C C . LEU A 1 185 ? 10.600 4.574 2.766 1.00 91.69 185 LEU A C 1
ATOM 1417 O O . LEU A 1 185 ? 11.616 4.283 2.128 1.00 91.69 185 LEU A O 1
ATOM 1421 N N . VAL A 1 186 ? 10.170 3.830 3.792 1.00 92.75 186 VAL A N 1
ATOM 1422 C CA . VAL A 1 186 ? 10.814 2.568 4.194 1.00 92.75 186 VAL A CA 1
ATOM 1423 C C . VAL A 1 186 ? 10.828 1.592 3.014 1.00 92.75 186 VAL A C 1
ATOM 1425 O O . VAL A 1 186 ? 11.881 1.038 2.692 1.00 92.75 186 VAL A O 1
ATOM 1428 N N . ALA A 1 187 ? 9.687 1.405 2.347 1.00 93.31 187 ALA A N 1
ATOM 1429 C CA . ALA A 1 187 ? 9.529 0.534 1.185 1.00 93.31 187 ALA A CA 1
ATOM 1430 C C . ALA A 1 187 ? 10.469 0.917 0.028 1.00 93.31 187 ALA A C 1
ATOM 1432 O O . ALA A 1 187 ? 11.263 0.083 -0.416 1.00 93.31 187 ALA A O 1
ATOM 1433 N N . VAL A 1 188 ? 10.453 2.184 -0.397 1.00 90.31 188 VAL A N 1
ATOM 1434 C CA . VAL A 1 188 ? 11.317 2.709 -1.470 1.00 90.31 188 VAL A CA 1
ATOM 1435 C C . VAL A 1 188 ? 12.792 2.511 -1.130 1.00 90.31 188 VAL A C 1
ATOM 1437 O O . VAL A 1 188 ? 13.566 2.047 -1.967 1.00 90.31 188 VAL A O 1
ATOM 1440 N N . SER A 1 189 ? 13.186 2.749 0.125 1.00 89.88 189 SER A N 1
ATOM 1441 C CA . SER A 1 189 ? 14.577 2.559 0.547 1.00 89.88 189 SER A CA 1
ATOM 1442 C C . SER A 1 189 ? 15.076 1.118 0.348 1.00 89.88 189 SER A C 1
ATOM 1444 O O . SER A 1 189 ? 16.276 0.909 0.184 1.00 89.88 189 SER A O 1
ATOM 1446 N N . ARG A 1 190 ? 14.193 0.104 0.382 1.00 91.62 190 ARG A N 1
ATOM 1447 C CA . ARG A 1 190 ? 14.589 -1.305 0.189 1.00 91.62 190 ARG A CA 1
ATOM 1448 C C . ARG A 1 190 ? 14.915 -1.616 -1.266 1.00 91.62 190 ARG A C 1
ATOM 1450 O O . ARG A 1 190 ? 15.846 -2.387 -1.512 1.00 91.62 190 ARG A O 1
ATOM 1457 N N . VAL A 1 191 ? 14.195 -0.978 -2.186 1.00 90.00 191 VAL A N 1
ATOM 1458 C CA . VAL A 1 191 ? 14.441 -1.065 -3.628 1.00 90.00 191 VAL A CA 1
ATOM 1459 C C . VAL A 1 191 ? 15.722 -0.317 -3.987 1.00 90.00 191 VAL A C 1
ATOM 1461 O O . VAL A 1 191 ? 16.609 -0.905 -4.593 1.00 90.00 191 VAL A O 1
ATOM 1464 N N . LEU A 1 192 ? 15.885 0.925 -3.511 1.00 86.50 192 LEU A N 1
ATOM 1465 C CA . LEU A 1 192 ? 17.063 1.764 -3.798 1.00 86.50 192 LEU A CA 1
ATOM 1466 C C . LEU A 1 192 ? 18.389 1.191 -3.282 1.00 86.50 192 LEU A C 1
ATOM 1468 O O . LEU A 1 192 ? 19.456 1.581 -3.736 1.00 86.50 192 LEU A O 1
ATOM 1472 N N . ARG A 1 193 ? 18.346 0.255 -2.335 1.00 84.00 193 ARG A N 1
ATOM 1473 C CA . ARG A 1 193 ? 19.538 -0.470 -1.873 1.00 84.00 193 ARG A CA 1
ATOM 1474 C C . ARG A 1 193 ? 19.795 -1.782 -2.606 1.00 84.00 193 ARG A C 1
ATOM 1476 O O . ARG A 1 193 ? 20.734 -2.501 -2.249 1.00 84.00 193 ARG A O 1
ATOM 1483 N N . GLY A 1 194 ? 18.912 -2.173 -3.520 1.00 85.00 194 GLY A N 1
ATOM 1484 C CA . GLY A 1 194 ? 18.916 -3.494 -4.142 1.00 85.00 194 GLY A CA 1
ATOM 1485 C C . GLY A 1 194 ? 18.732 -4.630 -3.129 1.00 85.00 194 GLY A C 1
ATOM 1486 O O . GLY A 1 194 ? 19.247 -5.725 -3.330 1.00 85.00 194 GLY A O 1
ATOM 1487 N N . SER A 1 195 ? 18.073 -4.378 -1.991 1.00 85.56 195 SER A N 1
ATOM 1488 C CA . SER A 1 195 ? 17.836 -5.419 -0.975 1.00 85.56 195 SER A CA 1
ATOM 1489 C C . SER A 1 195 ? 16.616 -6.279 -1.303 1.00 85.56 195 SER A C 1
ATOM 1491 O O . SER A 1 195 ? 16.578 -7.448 -0.927 1.00 85.56 195 SER A O 1
ATOM 1493 N N . HIS A 1 196 ? 15.643 -5.684 -1.992 1.00 92.25 196 HIS A N 1
ATOM 1494 C CA . HIS A 1 196 ? 14.374 -6.289 -2.369 1.00 92.25 196 HIS A CA 1
ATOM 1495 C C . HIS A 1 196 ? 13.938 -5.774 -3.738 1.00 92.25 196 HIS A C 1
ATOM 1497 O O . HIS A 1 196 ? 14.203 -4.618 -4.079 1.00 92.25 196 HIS A O 1
ATOM 1503 N N . PHE A 1 197 ? 13.250 -6.622 -4.487 1.00 91.44 197 PHE A N 1
ATOM 1504 C CA . PHE A 1 197 ? 12.563 -6.242 -5.708 1.00 91.44 197 PHE A CA 1
ATOM 1505 C C . PHE A 1 197 ? 11.297 -5.417 -5.398 1.00 91.44 197 PHE A C 1
ATOM 1507 O O . PHE A 1 197 ? 10.720 -5.555 -4.310 1.00 91.44 197 PHE A O 1
ATOM 1514 N N . PRO A 1 198 ? 10.830 -4.564 -6.329 1.00 91.12 198 PRO A N 1
ATOM 1515 C CA . PRO A 1 198 ? 9.555 -3.856 -6.204 1.00 91.12 198 PRO A CA 1
ATOM 1516 C C . PRO A 1 198 ? 8.377 -4.766 -5.821 1.00 91.12 198 PRO A C 1
ATOM 1518 O O . PRO A 1 198 ? 7.591 -4.415 -4.936 1.00 91.12 198 PRO A O 1
ATOM 1521 N N . THR A 1 199 ? 8.282 -5.960 -6.412 1.00 91.62 199 THR A N 1
ATOM 1522 C CA . THR A 1 199 ? 7.246 -6.951 -6.066 1.00 91.62 199 THR A CA 1
ATOM 1523 C C . THR A 1 199 ? 7.348 -7.465 -4.627 1.00 91.62 199 THR A C 1
ATOM 1525 O O . THR A 1 199 ? 6.317 -7.612 -3.968 1.00 91.62 199 THR A O 1
ATOM 1528 N N . ASP A 1 200 ? 8.555 -7.669 -4.086 1.00 93.44 200 ASP A N 1
ATOM 1529 C CA . ASP A 1 200 ? 8.740 -8.091 -2.686 1.00 93.44 200 ASP A CA 1
ATOM 1530 C C . ASP A 1 200 ? 8.221 -7.027 -1.714 1.00 93.44 200 ASP A C 1
ATOM 1532 O O . ASP A 1 200 ? 7.662 -7.337 -0.657 1.00 93.44 200 ASP A O 1
ATOM 1536 N N . VAL A 1 201 ? 8.445 -5.756 -2.059 1.00 94.00 201 VAL A N 1
ATOM 1537 C CA . VAL A 1 201 ? 8.031 -4.597 -1.267 1.00 94.00 201 VAL A CA 1
ATOM 1538 C C . VAL A 1 201 ? 6.519 -4.416 -1.321 1.00 94.00 201 VAL A C 1
ATOM 1540 O O . VAL A 1 201 ? 5.910 -4.205 -0.271 1.00 94.00 201 VAL A O 1
ATOM 1543 N N . LEU A 1 202 ? 5.903 -4.567 -2.498 1.00 92.06 202 LEU A N 1
ATOM 1544 C CA . LEU A 1 202 ? 4.447 -4.547 -2.645 1.00 92.06 202 LEU A CA 1
ATOM 1545 C C . LEU A 1 202 ? 3.792 -5.681 -1.843 1.00 92.06 202 LEU A C 1
ATOM 1547 O O . LEU A 1 202 ? 2.856 -5.432 -1.083 1.00 92.06 202 LEU A O 1
ATOM 1551 N N . ALA A 1 203 ? 4.311 -6.906 -1.957 1.00 93.06 203 ALA A N 1
ATOM 1552 C CA . ALA A 1 203 ? 3.810 -8.051 -1.201 1.00 93.06 203 ALA A CA 1
ATOM 1553 C C . ALA A 1 203 ? 3.955 -7.843 0.312 1.00 93.06 203 ALA A C 1
ATOM 1555 O O . ALA A 1 203 ? 3.023 -8.122 1.067 1.00 93.06 203 ALA A O 1
ATOM 1556 N N . GLY A 1 204 ? 5.087 -7.285 0.754 1.00 95.44 204 GLY A N 1
ATOM 1557 C CA . GLY A 1 204 ? 5.291 -6.889 2.145 1.00 95.44 204 GLY A CA 1
ATOM 1558 C C . GLY A 1 204 ? 4.255 -5.864 2.609 1.00 95.44 204 GLY A C 1
ATOM 1559 O O . GLY A 1 204 ? 3.613 -6.072 3.635 1.00 95.44 204 GLY A O 1
ATOM 1560 N N . ALA A 1 205 ? 4.029 -4.796 1.840 1.00 95.19 205 ALA A N 1
ATOM 1561 C CA . ALA A 1 205 ? 3.040 -3.769 2.167 1.00 95.19 205 ALA A CA 1
ATOM 1562 C C . ALA A 1 205 ? 1.622 -4.351 2.307 1.00 95.19 205 ALA A C 1
ATOM 1564 O O . ALA A 1 205 ? 0.953 -4.096 3.310 1.00 95.19 205 ALA A O 1
ATOM 1565 N N . VAL A 1 206 ? 1.189 -5.185 1.353 1.00 94.06 206 VAL A N 1
ATOM 1566 C CA . VAL A 1 206 ? -0.117 -5.867 1.404 1.00 94.06 206 VAL A CA 1
ATOM 1567 C C . VAL A 1 206 ? -0.218 -6.757 2.642 1.00 94.06 206 VAL A C 1
ATOM 1569 O O . VAL A 1 206 ? -1.197 -6.662 3.382 1.00 94.06 206 VAL A O 1
ATOM 1572 N N . LEU A 1 207 ? 0.804 -7.573 2.910 1.00 96.06 207 LEU A N 1
ATOM 1573 C CA . LEU A 1 207 ? 0.836 -8.472 4.063 1.00 96.06 207 LEU A CA 1
ATOM 1574 C C . LEU A 1 207 ? 0.735 -7.703 5.390 1.00 96.06 207 LEU A C 1
ATOM 1576 O O . LEU A 1 207 ? -0.067 -8.063 6.253 1.00 96.06 207 LEU A O 1
ATOM 1580 N N . GLY A 1 208 ? 1.502 -6.619 5.531 1.00 96.56 208 GLY A N 1
ATOM 1581 C CA . GLY A 1 208 ? 1.484 -5.754 6.711 1.00 96.56 208 GLY A CA 1
ATOM 1582 C C . GLY A 1 208 ? 0.111 -5.135 6.961 1.00 96.56 208 GLY A C 1
ATOM 1583 O O . GLY A 1 208 ? -0.413 -5.214 8.072 1.00 96.56 208 GLY A O 1
ATOM 1584 N N . VAL A 1 209 ? -0.509 -4.578 5.918 1.00 95.69 209 VAL A N 1
ATOM 1585 C CA . VAL A 1 209 ? -1.845 -3.969 5.999 1.00 95.69 209 VAL A CA 1
ATOM 1586 C C . VAL A 1 209 ? -2.927 -4.998 6.343 1.00 95.69 209 VAL A C 1
ATOM 1588 O O . VAL A 1 209 ? -3.796 -4.735 7.181 1.00 95.69 209 VAL A O 1
ATOM 1591 N N . VAL A 1 210 ? -2.881 -6.186 5.735 1.00 94.94 210 VAL A N 1
ATOM 1592 C CA . VAL A 1 210 ? -3.847 -7.262 6.006 1.00 94.94 210 VAL A CA 1
ATOM 1593 C C . VAL A 1 210 ? -3.732 -7.738 7.453 1.00 94.94 210 VAL A C 1
ATOM 1595 O O . VAL A 1 210 ? -4.735 -7.740 8.163 1.00 94.94 210 VAL A O 1
ATOM 1598 N N . ILE A 1 211 ? -2.527 -8.068 7.926 1.00 96.50 211 ILE A N 1
ATOM 1599 C CA . ILE A 1 211 ? -2.338 -8.559 9.299 1.00 96.50 211 ILE A CA 1
ATOM 1600 C C . ILE A 1 211 ? -2.651 -7.458 10.320 1.00 96.50 211 ILE A C 1
ATOM 1602 O O . ILE A 1 211 ? -3.377 -7.706 11.282 1.00 96.50 211 ILE A O 1
ATOM 1606 N N . GLY A 1 212 ? -2.170 -6.231 10.097 1.00 96.44 212 GLY A N 1
ATOM 1607 C CA . GLY A 1 212 ? -2.434 -5.099 10.985 1.00 96.44 212 GLY A CA 1
ATOM 1608 C C . GLY A 1 212 ? -3.930 -4.813 11.130 1.00 96.44 212 GLY A C 1
ATOM 1609 O O . GLY A 1 212 ? -4.435 -4.699 12.247 1.00 96.44 212 GLY A O 1
ATOM 1610 N N . SER A 1 213 ? -4.669 -4.774 10.017 1.00 95.12 213 SER A N 1
ATOM 1611 C CA . SER A 1 213 ? -6.121 -4.555 10.055 1.00 95.12 213 SER A CA 1
ATOM 1612 C C . SER A 1 213 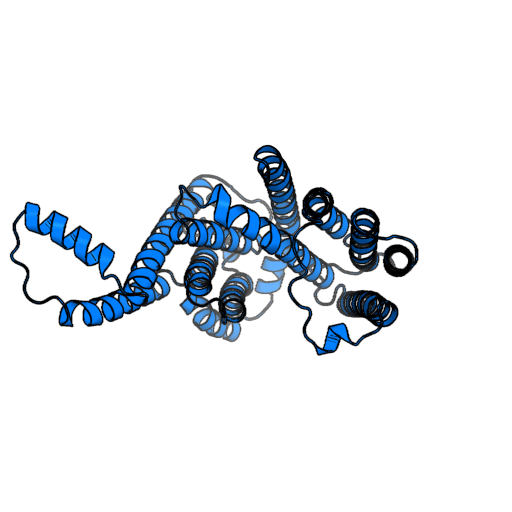? -6.874 -5.731 10.687 1.00 95.12 213 SER A C 1
ATOM 1614 O O . SER A 1 213 ? -7.810 -5.507 11.456 1.00 95.12 213 SER A O 1
ATOM 1616 N N . ALA A 1 214 ? -6.451 -6.973 10.429 1.00 95.31 214 ALA A N 1
ATOM 1617 C CA . ALA A 1 214 ? -7.044 -8.174 11.016 1.00 95.31 214 ALA A CA 1
ATOM 1618 C C . ALA A 1 214 ? -6.886 -8.230 12.538 1.00 95.31 214 ALA A C 1
ATOM 1620 O O . ALA A 1 214 ? -7.835 -8.584 13.236 1.00 95.31 214 ALA A O 1
ATOM 1621 N N . VAL A 1 215 ? -5.725 -7.839 13.064 1.00 95.44 215 VAL A N 1
ATOM 1622 C CA . VAL A 1 215 ? -5.472 -7.815 14.512 1.00 95.44 215 VAL A CA 1
ATOM 1623 C C . VAL A 1 215 ? -6.279 -6.723 15.206 1.00 95.44 215 VAL A C 1
ATOM 1625 O O . VAL A 1 215 ? -6.838 -6.947 16.278 1.00 95.44 215 VAL A O 1
ATOM 1628 N N . VAL A 1 216 ? -6.369 -5.546 14.595 1.00 93.94 216 VAL A N 1
ATOM 1629 C CA . VAL A 1 216 ? -7.020 -4.388 15.212 1.00 93.94 216 VAL A CA 1
ATOM 1630 C C . VAL A 1 216 ? -8.543 -4.509 15.229 1.00 93.94 216 VAL A C 1
ATOM 1632 O O . VAL A 1 216 ? -9.178 -4.161 16.227 1.00 93.94 216 VAL A O 1
ATOM 1635 N N . VAL A 1 217 ? -9.131 -5.025 14.149 1.00 92.19 217 VAL A N 1
ATOM 1636 C CA . VAL A 1 217 ? -10.583 -5.247 14.048 1.00 92.19 217 VAL A CA 1
ATOM 1637 C C . VAL A 1 217 ? -10.999 -6.590 14.656 1.00 92.19 217 VAL A C 1
ATOM 1639 O O . VAL A 1 217 ? -12.110 -6.733 15.164 1.00 92.19 217 VAL A O 1
ATOM 1642 N N . GLY A 1 218 ? -10.087 -7.560 14.667 1.00 92.06 218 GLY A N 1
ATOM 1643 C CA . GLY A 1 218 ? -10.321 -8.928 15.111 1.00 92.06 218 GLY A CA 1
ATOM 1644 C C . GLY A 1 218 ? -10.815 -9.826 13.975 1.00 92.06 218 GLY A C 1
ATOM 1645 O O . GLY A 1 218 ? -11.710 -9.463 13.211 1.00 92.06 218 GLY A O 1
ATOM 1646 N N . LEU A 1 219 ? -10.274 -11.046 13.901 1.00 89.75 219 LEU A N 1
ATOM 1647 C CA . LEU A 1 219 ? -10.493 -11.988 12.791 1.00 89.75 219 LEU A CA 1
ATOM 1648 C C . LEU A 1 219 ? -11.968 -12.299 12.498 1.00 89.75 219 LEU A C 1
ATOM 1650 O O . LEU A 1 219 ? -12.335 -12.458 11.340 1.00 89.75 219 LEU A O 1
ATOM 1654 N N . LYS A 1 220 ? -12.825 -12.352 13.528 1.00 90.12 220 LYS A N 1
ATOM 1655 C CA . LYS A 1 220 ? -14.263 -12.629 13.357 1.00 90.12 220 LYS A CA 1
ATOM 1656 C C . LYS A 1 220 ? -15.010 -11.497 12.646 1.00 90.12 220 LYS A C 1
ATOM 1658 O O . LYS A 1 220 ? -15.954 -11.761 11.916 1.00 90.12 220 LYS A O 1
ATOM 1663 N N . ARG A 1 221 ? -14.599 -10.248 12.879 1.00 89.12 221 ARG A N 1
ATOM 1664 C CA . ARG A 1 221 ? -15.260 -9.042 12.355 1.00 89.12 221 ARG A CA 1
ATOM 1665 C C . ARG A 1 221 ? -14.588 -8.495 11.100 1.00 89.12 221 ARG A C 1
ATOM 1667 O O . ARG A 1 221 ? -15.226 -7.835 10.288 1.00 89.12 221 ARG A O 1
ATOM 1674 N N . TRP A 1 222 ? -13.309 -8.806 10.903 1.00 90.44 222 TRP A N 1
ATOM 1675 C CA . TRP A 1 222 ? -12.498 -8.286 9.805 1.00 90.44 222 TRP A CA 1
ATOM 1676 C C . TRP A 1 222 ? -13.109 -8.456 8.399 1.00 90.44 222 TRP A C 1
ATOM 1678 O O . TRP A 1 222 ? -13.082 -7.474 7.648 1.00 90.44 222 TRP A O 1
ATOM 1688 N N . PRO A 1 223 ? -13.706 -9.612 8.026 1.00 86.62 223 PRO A N 1
ATOM 1689 C CA . PRO A 1 223 ? -14.316 -9.781 6.704 1.00 86.62 223 PRO A CA 1
ATOM 1690 C C . PRO A 1 223 ? -15.487 -8.826 6.442 1.00 86.62 223 PRO A C 1
ATOM 1692 O O . PRO A 1 223 ? -15.804 -8.527 5.289 1.00 86.62 223 PRO A O 1
ATOM 1695 N N . GLU A 1 224 ? -16.145 -8.360 7.501 1.00 83.75 224 GLU A N 1
ATOM 1696 C CA . GLU A 1 224 ? -17.341 -7.528 7.409 1.00 83.75 224 GLU A CA 1
ATOM 1697 C C . GLU A 1 224 ? -17.007 -6.045 7.563 1.00 83.75 224 GLU A C 1
ATOM 1699 O O . GLU A 1 224 ? -17.450 -5.234 6.746 1.00 83.75 224 GLU A O 1
ATOM 1704 N N . ASP A 1 225 ? -16.159 -5.722 8.538 1.00 82.88 225 ASP A N 1
ATOM 1705 C CA . ASP A 1 225 ? -15.928 -4.350 8.986 1.00 82.88 225 ASP A CA 1
ATOM 1706 C C . ASP A 1 225 ? -14.727 -3.689 8.290 1.00 82.88 225 ASP A C 1
ATOM 1708 O O . ASP A 1 225 ? -14.751 -2.491 8.007 1.00 82.88 225 ASP A O 1
ATOM 1712 N N . ALA A 1 226 ? -13.671 -4.451 7.981 1.00 85.38 226 ALA A N 1
ATOM 1713 C CA . ALA A 1 226 ? -12.393 -3.896 7.522 1.00 85.38 226 ALA A CA 1
ATOM 1714 C C . ALA A 1 226 ? -12.081 -4.206 6.057 1.00 85.38 226 ALA A C 1
ATOM 1716 O O . ALA A 1 226 ? -11.758 -3.296 5.286 1.00 85.38 226 ALA A O 1
ATOM 1717 N N . LEU A 1 227 ? -12.191 -5.477 5.656 1.00 83.38 227 LEU A N 1
ATOM 1718 C CA . LEU A 1 227 ? -11.802 -5.948 4.326 1.00 83.38 227 LEU A CA 1
ATOM 1719 C C . LEU A 1 227 ? -12.488 -5.157 3.194 1.00 83.38 227 LEU A C 1
ATOM 1721 O O . LEU A 1 227 ? -11.792 -4.701 2.284 1.00 83.38 227 LEU A O 1
ATOM 1725 N N . PRO A 1 228 ? -13.808 -4.886 3.238 1.00 81.94 228 PRO A N 1
ATOM 1726 C CA . PRO A 1 228 ? -14.454 -4.039 2.245 1.00 81.94 228 PRO A CA 1
ATOM 1727 C C . PRO A 1 228 ? -13.848 -2.649 2.097 1.00 81.94 228 PRO A C 1
ATOM 1729 O O . PRO A 1 228 ? -13.658 -2.178 0.977 1.00 81.94 228 PRO A O 1
ATOM 1732 N N . GLY A 1 229 ? -13.573 -1.982 3.220 1.00 80.06 229 GLY A N 1
ATOM 1733 C CA . GLY A 1 229 ? -12.977 -0.651 3.237 1.00 80.06 229 GLY A CA 1
ATOM 1734 C C . GLY A 1 229 ? -11.577 -0.684 2.642 1.00 80.06 229 GLY A C 1
ATOM 1735 O O . GLY A 1 229 ? -11.263 0.136 1.781 1.00 80.06 229 GLY A O 1
ATOM 1736 N N . LEU A 1 230 ? -10.793 -1.696 3.023 1.00 83.50 230 LEU A N 1
ATOM 1737 C CA . LEU A 1 230 ? -9.442 -1.920 2.528 1.00 83.50 230 LEU A CA 1
ATOM 1738 C C . LEU A 1 230 ? -9.407 -2.109 1.014 1.00 83.50 230 LEU A C 1
ATOM 1740 O O . LEU A 1 230 ? -8.643 -1.445 0.327 1.00 83.50 230 LEU A O 1
ATOM 1744 N N . LEU A 1 231 ? -10.258 -2.975 0.471 1.00 82.88 231 LEU A N 1
ATOM 1745 C CA . LEU A 1 231 ? -10.322 -3.199 -0.971 1.00 82.88 231 LEU A CA 1
ATOM 1746 C C . LEU A 1 231 ? -10.866 -1.960 -1.707 1.00 82.88 231 LEU A C 1
ATOM 1748 O O . LEU A 1 231 ? -10.452 -1.650 -2.826 1.00 82.88 231 LEU A O 1
ATOM 1752 N N . ARG A 1 232 ? -11.768 -1.198 -1.069 1.00 77.25 232 ARG A N 1
ATOM 1753 C CA . ARG A 1 232 ? -12.317 0.047 -1.626 1.00 77.25 232 ARG A CA 1
ATOM 1754 C C . ARG A 1 232 ? -11.290 1.178 -1.712 1.00 77.25 232 ARG A C 1
ATOM 1756 O O . ARG A 1 232 ? -11.366 2.006 -2.617 1.00 77.25 232 ARG A O 1
ATOM 1763 N N . THR A 1 233 ? -10.325 1.244 -0.815 1.00 79.25 233 THR A N 1
ATOM 1764 C CA . THR A 1 233 ? -9.315 2.311 -0.838 1.00 79.25 233 THR A CA 1
ATOM 1765 C C . THR A 1 233 ? -7.997 1.820 -1.420 1.00 79.25 233 THR A C 1
ATOM 1767 O O . THR A 1 233 ? -7.448 2.460 -2.312 1.00 79.25 233 THR A O 1
ATOM 1770 N N . GLY A 1 234 ? -7.537 0.651 -0.987 1.00 80.88 234 GLY A N 1
ATOM 1771 C CA . GLY A 1 234 ? -6.245 0.073 -1.328 1.00 80.88 234 GLY A CA 1
ATOM 1772 C C . GLY A 1 234 ? -6.102 -0.305 -2.797 1.00 80.88 234 GLY A C 1
ATOM 1773 O O . GLY A 1 234 ? -5.087 0.035 -3.390 1.00 80.88 234 GLY A O 1
ATOM 1774 N N . VAL A 1 235 ? -7.106 -0.942 -3.416 1.00 82.81 235 VAL A N 1
ATOM 1775 C CA . VAL A 1 235 ? -6.982 -1.396 -4.818 1.00 82.81 235 VAL A CA 1
ATOM 1776 C C . VAL A 1 235 ? -6.799 -0.219 -5.786 1.00 82.81 235 VAL A C 1
ATOM 1778 O O . VAL A 1 235 ? -5.822 -0.239 -6.529 1.00 82.81 235 VAL A O 1
ATOM 1781 N N . PRO A 1 236 ? -7.634 0.843 -5.773 1.00 78.06 236 PRO A N 1
ATOM 1782 C CA . PRO A 1 236 ? -7.392 2.012 -6.618 1.00 78.06 236 PRO A CA 1
ATOM 1783 C C . PRO A 1 236 ? -6.048 2.680 -6.348 1.00 78.06 236 PRO A C 1
ATOM 1785 O O . PRO A 1 236 ? -5.372 3.061 -7.291 1.00 78.06 236 PRO A O 1
ATOM 1788 N N . VAL A 1 237 ? -5.643 2.806 -5.078 1.00 81.44 237 VAL A N 1
ATOM 1789 C CA . VAL A 1 237 ? -4.346 3.406 -4.730 1.00 81.44 237 VAL A CA 1
ATOM 1790 C C . VAL A 1 237 ? -3.198 2.576 -5.303 1.00 81.44 237 VAL A C 1
ATOM 1792 O O . VAL A 1 237 ? -2.279 3.149 -5.884 1.00 81.44 237 VAL A O 1
ATOM 1795 N N . ALA A 1 238 ? -3.263 1.247 -5.203 1.00 83.19 238 ALA A N 1
ATOM 1796 C CA . ALA A 1 238 ? -2.270 0.348 -5.782 1.00 83.19 238 ALA A CA 1
ATOM 1797 C C . ALA A 1 238 ? -2.225 0.464 -7.314 1.00 83.19 238 ALA A C 1
ATOM 1799 O O . ALA A 1 238 ? -1.141 0.637 -7.867 1.00 83.19 238 ALA A O 1
ATOM 1800 N N . VAL A 1 239 ? -3.385 0.448 -7.988 1.00 82.44 239 VAL A N 1
ATOM 1801 C CA . VAL A 1 239 ? -3.475 0.617 -9.450 1.00 82.44 239 VAL A CA 1
ATOM 1802 C C . VAL A 1 239 ? -2.891 1.962 -9.877 1.00 82.44 239 VAL A C 1
ATOM 1804 O O . VAL A 1 239 ? -2.044 1.993 -10.762 1.00 82.44 239 VAL A O 1
ATOM 1807 N N . SER A 1 240 ? -3.296 3.064 -9.239 1.00 77.56 240 SER A N 1
ATOM 1808 C CA . SER A 1 240 ? -2.825 4.406 -9.592 1.00 77.56 240 SER A CA 1
ATOM 1809 C C . SER A 1 240 ? -1.330 4.575 -9.337 1.00 77.56 240 SER A C 1
ATOM 1811 O O . SER A 1 240 ? -0.624 5.096 -10.193 1.00 77.56 240 SER A O 1
ATOM 1813 N N . THR A 1 241 ? -0.828 4.096 -8.195 1.00 81.75 241 THR A N 1
ATOM 1814 C CA . THR A 1 241 ? 0.605 4.170 -7.863 1.00 81.75 241 THR A CA 1
ATOM 1815 C C . THR A 1 241 ? 1.431 3.373 -8.867 1.00 81.75 241 THR A C 1
ATOM 1817 O O . THR A 1 241 ? 2.447 3.859 -9.358 1.00 81.75 241 THR A O 1
ATOM 1820 N N . PHE A 1 242 ? 0.977 2.165 -9.212 1.00 83.19 242 PHE A N 1
ATOM 1821 C CA . PHE A 1 242 ? 1.654 1.329 -10.194 1.00 83.19 242 PHE A CA 1
ATOM 1822 C C . PHE A 1 242 ? 1.591 1.924 -11.606 1.00 83.19 242 PHE A C 1
ATOM 1824 O O . PHE A 1 242 ? 2.597 1.927 -12.305 1.00 83.19 242 PHE A O 1
ATOM 1831 N N . ALA A 1 243 ? 0.452 2.489 -12.012 1.00 79.25 243 ALA A N 1
ATOM 1832 C CA . ALA A 1 243 ? 0.311 3.167 -13.297 1.00 79.25 243 ALA A CA 1
ATOM 1833 C C . ALA A 1 243 ? 1.247 4.380 -13.410 1.00 79.25 243 ALA A C 1
ATOM 1835 O O . ALA A 1 243 ? 1.918 4.533 -14.425 1.00 79.25 243 ALA A O 1
ATOM 1836 N N . MET A 1 244 ? 1.348 5.204 -12.359 1.00 78.56 244 MET A N 1
ATOM 1837 C CA . MET A 1 244 ? 2.291 6.328 -12.318 1.00 78.56 244 MET A CA 1
ATOM 1838 C C . MET A 1 244 ? 3.739 5.851 -12.436 1.00 78.56 244 MET A C 1
ATOM 1840 O O . MET A 1 244 ? 4.500 6.388 -13.236 1.00 78.56 244 MET A O 1
ATOM 1844 N N . LEU A 1 245 ? 4.107 4.817 -11.672 1.00 81.19 245 LEU A N 1
ATOM 1845 C CA . LEU A 1 245 ? 5.434 4.214 -11.756 1.00 81.19 245 LEU A CA 1
ATOM 1846 C C . LEU A 1 245 ? 5.715 3.702 -13.175 1.00 81.19 245 LEU A C 1
ATOM 1848 O O . LEU A 1 245 ? 6.781 3.956 -13.722 1.00 81.19 245 LEU A O 1
ATOM 1852 N N . TRP A 1 246 ? 4.748 3.025 -13.792 1.00 83.38 246 TRP A N 1
ATOM 1853 C CA . TRP A 1 246 ? 4.883 2.496 -15.143 1.00 83.38 246 TRP A CA 1
ATOM 1854 C C . TRP A 1 246 ? 5.134 3.588 -16.180 1.00 83.38 246 TRP A C 1
ATOM 1856 O O . TRP A 1 246 ? 6.043 3.439 -16.992 1.00 83.38 246 TRP A O 1
ATOM 1866 N N . VAL A 1 247 ? 4.360 4.678 -16.130 1.00 81.44 247 VAL A N 1
ATOM 1867 C CA . VAL A 1 247 ? 4.494 5.831 -17.037 1.00 81.44 247 VAL A CA 1
ATOM 1868 C C . VAL A 1 247 ? 5.890 6.444 -16.947 1.00 81.44 247 VAL A C 1
ATOM 1870 O O . VAL A 1 247 ? 6.499 6.735 -17.971 1.00 81.44 247 VAL A O 1
ATOM 1873 N N . VAL A 1 248 ? 6.429 6.597 -15.736 1.00 82.19 248 VAL A N 1
ATOM 1874 C CA . VAL A 1 248 ? 7.767 7.174 -15.529 1.00 82.19 248 VAL A CA 1
ATOM 1875 C C . VAL A 1 248 ? 8.876 6.262 -16.066 1.00 82.19 248 VAL A C 1
ATOM 1877 O O . VAL A 1 248 ? 9.876 6.755 -16.591 1.00 82.19 248 VAL A O 1
ATOM 1880 N N . LEU A 1 249 ? 8.709 4.943 -15.928 1.00 81.94 249 LEU A N 1
ATOM 1881 C CA . LEU A 1 249 ? 9.749 3.960 -16.240 1.00 81.94 249 LEU A CA 1
ATOM 1882 C C . LEU A 1 249 ? 9.740 3.462 -17.689 1.00 81.94 249 LEU A C 1
ATOM 1884 O O . LEU A 1 249 ? 10.757 2.942 -18.148 1.00 81.94 249 LEU A O 1
ATOM 1888 N N . HIS A 1 250 ? 8.622 3.596 -18.407 1.00 78.88 250 HIS A N 1
ATOM 1889 C CA . HIS A 1 250 ? 8.505 3.133 -19.787 1.00 78.88 250 HIS A CA 1
ATOM 1890 C C . HIS A 1 250 ? 8.549 4.302 -20.771 1.00 78.88 250 HIS A C 1
ATOM 1892 O O . HIS A 1 250 ? 7.787 5.260 -20.618 1.00 78.88 250 HIS A O 1
ATOM 1898 N N . PRO A 1 251 ? 9.410 4.230 -21.802 1.00 72.44 251 PRO A N 1
ATOM 1899 C CA . PRO A 1 251 ? 9.484 5.267 -22.817 1.00 72.44 251 PRO A CA 1
ATOM 1900 C C . PRO A 1 251 ? 8.172 5.379 -23.592 1.00 72.44 251 PRO A C 1
ATOM 1902 O O . PRO A 1 251 ? 7.416 4.411 -23.726 1.00 72.44 251 PRO A O 1
ATOM 1905 N N . ALA A 1 252 ? 7.922 6.576 -24.126 1.00 66.62 252 ALA A N 1
ATOM 1906 C CA . ALA A 1 252 ? 6.782 6.799 -24.991 1.00 66.62 252 ALA A CA 1
ATOM 1907 C C . ALA A 1 252 ? 6.848 5.858 -26.214 1.00 66.62 252 ALA A C 1
ATOM 1909 O O . ALA A 1 252 ? 7.918 5.692 -26.813 1.00 66.62 252 ALA A O 1
ATOM 1910 N N . PRO A 1 253 ? 5.728 5.208 -26.578 1.00 70.31 253 PRO A N 1
ATOM 1911 C CA . PRO A 1 253 ? 5.619 4.457 -27.826 1.00 70.31 253 PRO A CA 1
ATOM 1912 C C . PRO A 1 253 ? 5.843 5.380 -29.034 1.00 70.31 253 PRO A C 1
ATOM 1914 O O . PRO A 1 253 ? 5.958 6.594 -28.893 1.00 70.31 253 PRO A O 1
ATOM 1917 N N . ALA A 1 254 ? 5.900 4.816 -30.245 1.00 75.25 254 ALA A N 1
ATOM 1918 C CA . ALA A 1 254 ? 6.095 5.603 -31.463 1.00 75.25 254 ALA A CA 1
ATOM 1919 C C . ALA A 1 254 ? 5.175 6.840 -31.500 1.00 75.25 254 ALA A C 1
ATOM 1921 O O . ALA A 1 254 ? 3.987 6.743 -31.188 1.00 75.25 254 ALA A O 1
ATOM 1922 N N . ARG A 1 255 ? 5.718 7.988 -31.927 1.00 72.50 255 ARG A N 1
ATOM 1923 C CA . ARG A 1 255 ? 5.052 9.305 -31.900 1.00 72.50 255 ARG A CA 1
ATOM 1924 C C . ARG A 1 255 ? 3.633 9.301 -32.488 1.00 72.50 255 ARG A C 1
ATOM 1926 O O . ARG A 1 255 ? 2.766 10.041 -32.039 1.00 72.50 255 ARG A O 1
ATOM 1933 N N . SER A 1 256 ? 3.380 8.455 -33.487 1.00 71.12 256 SER A N 1
ATOM 1934 C CA . SER A 1 256 ? 2.050 8.253 -34.071 1.00 71.12 256 SER A CA 1
ATOM 1935 C C . SER A 1 256 ? 1.046 7.657 -33.077 1.00 71.12 256 SER A C 1
ATOM 1937 O O . SER A 1 256 ? -0.071 8.156 -32.966 1.00 71.12 256 SER A O 1
ATOM 1939 N N . TYR A 1 257 ? 1.438 6.631 -32.321 1.00 76.00 257 TYR A N 1
ATOM 1940 C CA . TYR A 1 257 ? 0.608 6.035 -31.274 1.00 76.00 257 TYR A CA 1
ATOM 1941 C C . TYR A 1 257 ? 0.367 7.020 -30.126 1.00 76.00 257 TYR A C 1
ATOM 1943 O O . TYR A 1 257 ? -0.751 7.117 -29.630 1.00 76.00 257 TYR A O 1
ATOM 1951 N N . GLU A 1 258 ? 1.389 7.777 -29.729 1.00 76.69 258 GLU A N 1
ATOM 1952 C CA . GLU A 1 258 ? 1.291 8.781 -28.666 1.00 76.69 258 GLU A CA 1
ATOM 1953 C C . GLU A 1 258 ? 0.223 9.837 -28.987 1.00 76.69 258 GLU A C 1
ATOM 1955 O O . GLU A 1 258 ? -0.710 10.018 -28.205 1.00 76.69 258 GLU A O 1
ATOM 1960 N N . ILE A 1 259 ? 0.270 10.432 -30.186 1.00 79.50 259 ILE A N 1
ATOM 1961 C CA . ILE A 1 259 ? -0.712 11.432 -30.641 1.00 79.50 259 ILE A CA 1
ATOM 1962 C C . ILE A 1 259 ? -2.132 10.849 -30.671 1.00 79.50 259 ILE A C 1
ATOM 1964 O O . ILE A 1 259 ? -3.074 11.489 -30.199 1.00 79.50 259 ILE A O 1
ATOM 1968 N N . ILE A 1 260 ? -2.296 9.628 -31.195 1.00 82.19 260 ILE A N 1
ATOM 1969 C CA . ILE A 1 260 ? -3.604 8.958 -31.260 1.00 82.19 260 ILE A CA 1
ATOM 1970 C C . ILE A 1 260 ? -4.136 8.689 -29.851 1.00 82.19 260 ILE A C 1
ATOM 1972 O O . ILE A 1 260 ? -5.283 9.018 -29.551 1.00 82.19 260 ILE A O 1
ATOM 1976 N N . SER A 1 261 ? -3.309 8.123 -28.971 1.00 82.19 261 SER A N 1
ATOM 197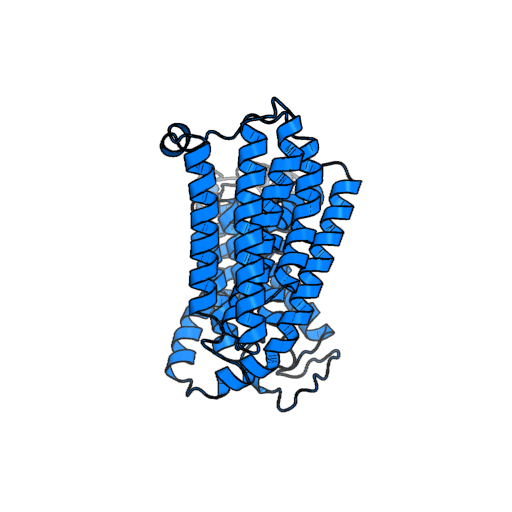7 C CA . SER A 1 261 ? -3.701 7.778 -27.602 1.00 82.19 261 SER A CA 1
ATOM 1978 C C . SER A 1 261 ? -4.068 9.017 -26.785 1.00 82.19 261 SER A C 1
ATOM 1980 O O . SER A 1 261 ? -5.096 9.014 -26.108 1.00 82.19 261 SER A O 1
ATOM 1982 N N . LEU A 1 262 ? -3.309 10.106 -26.930 1.00 83.81 262 LEU A N 1
ATOM 1983 C CA . LEU A 1 262 ? -3.589 11.391 -26.306 1.00 83.81 262 LEU A CA 1
ATOM 1984 C C . LEU A 1 262 ? -4.907 11.983 -26.818 1.00 83.81 262 LEU A C 1
ATOM 1986 O O . LEU A 1 262 ? -5.743 12.397 -26.015 1.00 83.81 262 LEU A O 1
ATOM 1990 N N . GLY A 1 263 ? -5.125 11.973 -28.137 1.00 86.50 263 GLY A N 1
ATOM 1991 C CA . GLY A 1 263 ? -6.361 12.463 -28.749 1.00 86.50 263 GLY A CA 1
ATOM 1992 C C . GLY A 1 263 ? -7.595 11.699 -28.264 1.00 86.50 263 GLY A C 1
ATOM 1993 O O . GLY A 1 263 ? -8.580 12.309 -27.843 1.00 86.50 263 GLY A O 1
ATOM 1994 N N . VAL A 1 264 ? -7.518 10.364 -28.237 1.00 88.00 264 VAL A N 1
ATOM 1995 C CA . VAL A 1 264 ? -8.575 9.499 -27.685 1.00 88.00 264 VAL A CA 1
ATOM 1996 C C . VAL A 1 264 ? -8.777 9.771 -26.192 1.00 88.00 264 VAL A 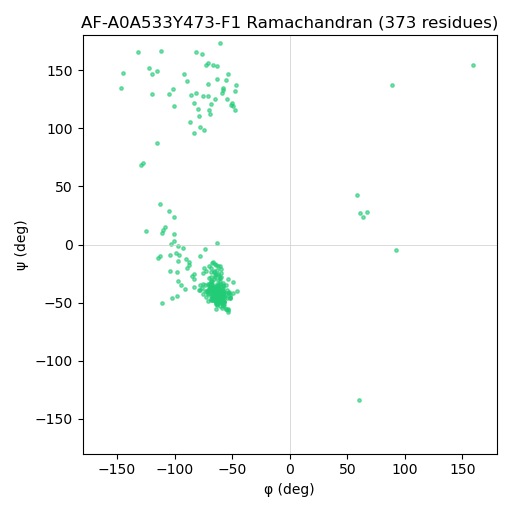C 1
ATOM 1998 O O . VAL A 1 264 ? -9.915 9.885 -25.736 1.00 88.00 264 VAL A O 1
ATOM 2001 N N . GLY A 1 265 ? -7.693 9.923 -25.430 1.00 86.12 265 GLY A N 1
ATOM 2002 C CA . GLY A 1 265 ? -7.743 10.208 -23.999 1.00 86.12 265 GLY A CA 1
ATOM 2003 C C . GLY A 1 265 ? -8.460 11.519 -23.677 1.00 86.12 265 GLY A C 1
ATOM 2004 O O . GLY A 1 265 ? -9.382 11.536 -22.859 1.00 86.12 265 GLY A O 1
ATOM 2005 N N . VAL A 1 266 ? -8.104 12.603 -24.372 1.00 89.19 266 VAL A N 1
ATOM 2006 C CA . VAL A 1 266 ? -8.762 13.914 -24.239 1.00 89.19 266 VAL A CA 1
ATOM 2007 C C . VAL A 1 266 ? -10.240 13.822 -24.619 1.00 89.19 266 VAL A C 1
ATOM 2009 O O . VAL A 1 266 ? -11.089 14.297 -23.864 1.00 89.19 266 VAL A O 1
ATOM 2012 N N . ALA A 1 267 ? -10.572 13.162 -25.733 1.00 91.12 267 ALA A N 1
ATOM 2013 C CA . ALA A 1 267 ? -11.959 12.990 -26.163 1.00 91.12 267 ALA A CA 1
ATOM 2014 C C . ALA A 1 267 ? -12.804 12.253 -25.109 1.00 91.12 267 ALA A C 1
ATOM 2016 O O . ALA A 1 267 ? -13.919 12.676 -24.803 1.00 91.12 267 ALA A O 1
ATOM 2017 N N . LEU A 1 268 ? -12.261 11.197 -24.496 1.00 90.31 268 LEU A N 1
ATOM 2018 C CA . LEU A 1 268 ? -12.927 10.449 -23.426 1.00 90.31 268 LEU A CA 1
ATOM 2019 C C . LEU A 1 268 ? -13.095 11.276 -22.144 1.00 90.31 268 LEU A C 1
ATOM 2021 O O . LEU A 1 268 ? -14.150 11.205 -21.512 1.00 90.31 268 LEU A O 1
ATOM 2025 N N . VAL A 1 269 ? -12.103 12.094 -21.773 1.00 88.25 269 VAL A N 1
ATOM 2026 C CA . VAL A 1 269 ? -12.208 13.011 -20.624 1.00 88.25 269 VAL A CA 1
ATOM 2027 C C . VAL A 1 269 ? -13.326 14.034 -20.849 1.00 88.25 269 VAL A C 1
ATOM 2029 O O . VAL A 1 269 ? -14.174 14.230 -19.974 1.00 88.25 269 VAL A O 1
ATOM 2032 N N . LEU A 1 270 ? -13.386 14.637 -22.038 1.00 90.31 270 LEU A N 1
ATOM 2033 C CA . LEU A 1 270 ? -14.438 15.589 -22.400 1.00 90.31 270 LEU A CA 1
ATOM 2034 C C . LEU A 1 270 ? -15.819 14.919 -22.440 1.00 90.31 270 LEU A C 1
ATOM 2036 O O . LEU A 1 270 ? -16.769 15.444 -21.856 1.00 90.31 270 LEU A O 1
ATOM 2040 N N . ALA A 1 271 ? -15.926 13.729 -23.039 1.00 90.19 271 ALA A N 1
ATOM 2041 C CA . ALA A 1 271 ? -17.158 12.943 -23.058 1.00 90.19 271 ALA A CA 1
ATOM 2042 C C . ALA A 1 271 ? -17.622 12.573 -21.639 1.00 90.19 271 ALA A C 1
ATOM 2044 O O . ALA A 1 271 ? -18.808 12.667 -21.327 1.00 90.19 271 ALA A O 1
ATOM 2045 N N . GLY A 1 272 ? -16.695 12.213 -20.746 1.00 86.38 272 GLY A N 1
ATOM 2046 C CA . GLY A 1 272 ? -16.993 11.930 -19.343 1.00 86.38 272 GLY A CA 1
ATOM 2047 C C . GLY A 1 272 ? -17.540 13.143 -18.594 1.00 86.38 272 GLY A C 1
ATOM 2048 O O . GLY A 1 272 ? -18.527 13.020 -17.866 1.00 86.38 272 GLY A O 1
ATOM 2049 N N . GLY A 1 273 ? -16.947 14.320 -18.814 1.00 85.38 273 GLY A N 1
ATOM 2050 C CA . GLY A 1 273 ? -17.460 15.592 -18.301 1.00 85.38 273 GLY A CA 1
ATOM 2051 C C . GLY A 1 273 ? -18.855 15.919 -18.831 1.00 85.38 273 GLY A C 1
ATOM 2052 O O . GLY A 1 273 ? -19.751 16.245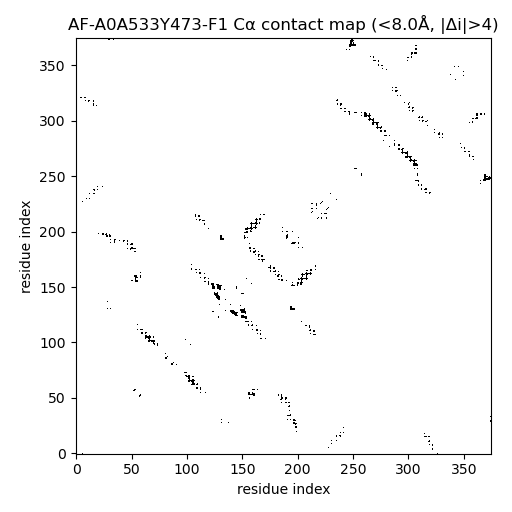 -18.053 1.00 85.38 273 GLY A O 1
ATOM 2053 N N . PHE A 1 274 ? -19.069 15.748 -20.136 1.00 86.69 274 PHE A N 1
ATOM 2054 C CA . PHE A 1 274 ? -20.360 15.974 -20.784 1.00 86.69 274 PHE A CA 1
ATOM 2055 C C . PHE A 1 274 ? -21.457 15.057 -20.229 1.00 86.69 274 PHE A C 1
ATOM 2057 O O . PHE A 1 274 ? -22.506 15.537 -19.803 1.00 86.69 274 PHE A O 1
ATOM 2064 N N . VAL A 1 275 ? -21.194 13.749 -20.129 1.00 85.62 275 VAL A N 1
ATOM 2065 C CA . VAL A 1 275 ? -22.125 12.757 -19.563 1.00 85.62 275 VAL A CA 1
ATOM 2066 C C . VAL A 1 275 ? -22.489 13.087 -18.111 1.00 85.62 275 VAL A C 1
ATOM 2068 O O . VAL A 1 275 ? -23.644 12.946 -17.698 1.00 85.62 275 VAL A O 1
ATOM 2071 N N . ARG A 1 276 ? -21.526 13.570 -17.321 1.00 80.44 276 ARG A N 1
ATOM 2072 C CA . ARG A 1 276 ? -21.789 14.015 -15.945 1.00 80.44 276 ARG A CA 1
ATOM 2073 C C . ARG A 1 276 ? -22.602 15.303 -15.900 1.00 80.44 276 ARG A C 1
ATOM 2075 O O . ARG A 1 276 ? -23.501 15.392 -15.063 1.00 80.44 276 ARG A O 1
ATOM 2082 N N . GLY A 1 277 ? -22.350 16.240 -16.810 1.00 80.56 277 GLY A N 1
ATOM 2083 C CA . GLY A 1 277 ? -23.173 17.435 -17.002 1.00 80.56 277 GLY A CA 1
ATOM 2084 C C . GLY A 1 277 ? -24.628 17.077 -17.311 1.00 80.56 277 GLY A C 1
ATOM 2085 O O . GLY A 1 277 ? -25.524 17.526 -16.598 1.00 80.56 277 GLY A O 1
ATOM 2086 N N . LEU A 1 278 ? -24.852 16.167 -18.270 1.00 80.12 278 LEU A N 1
ATOM 2087 C CA . LEU A 1 278 ? -26.184 15.664 -18.631 1.00 80.12 278 LEU A CA 1
ATOM 2088 C C . LEU A 1 278 ? -26.919 15.036 -17.442 1.00 80.12 278 LEU A C 1
ATOM 2090 O O . LEU A 1 278 ? -28.109 15.282 -17.247 1.00 80.12 278 LEU A O 1
ATOM 2094 N N . SER A 1 279 ? -26.203 14.266 -16.612 1.00 76.69 279 SER A N 1
ATOM 2095 C CA . SER A 1 279 ? -26.782 13.653 -15.407 1.00 76.69 279 SER A CA 1
ATOM 2096 C C . SER A 1 279 ? -27.331 14.679 -14.413 1.00 76.69 279 SER A C 1
ATOM 2098 O O . SER A 1 279 ? -28.132 14.336 -13.545 1.00 76.69 279 SER A O 1
ATOM 2100 N N . TRP A 1 280 ? -26.873 15.929 -14.494 1.00 70.88 280 TRP A N 1
ATOM 2101 C CA . TRP A 1 280 ? -27.304 16.984 -13.594 1.00 70.88 280 TRP A CA 1
ATOM 2102 C C . TRP A 1 280 ? -28.414 17.853 -14.162 1.00 70.88 280 TRP A C 1
ATOM 2104 O O . TRP A 1 280 ? -29.232 18.343 -13.388 1.00 70.88 280 TRP A O 1
ATOM 2114 N N . THR A 1 281 ? -28.433 18.041 -15.479 1.00 73.94 281 THR A N 1
ATOM 2115 C CA . THR A 1 281 ? -29.427 18.865 -16.169 1.00 73.94 281 THR A CA 1
ATOM 2116 C C . THR A 1 281 ? -30.730 18.141 -16.450 1.00 73.94 281 THR A C 1
ATOM 2118 O O . THR A 1 281 ? -31.771 18.779 -16.398 1.00 73.94 281 THR A O 1
ATOM 2121 N N . TYR A 1 282 ? -30.681 16.846 -16.774 1.00 68.62 282 TYR A N 1
ATOM 2122 C CA . TYR A 1 282 ? -31.833 16.145 -17.357 1.00 68.62 282 TYR A CA 1
ATOM 2123 C C . TYR A 1 282 ? -32.438 15.058 -16.477 1.00 68.62 282 TYR A C 1
ATOM 2125 O O . TYR A 1 282 ? -33.505 14.551 -16.798 1.00 68.62 282 TYR A O 1
ATOM 2133 N N . LEU A 1 283 ? -31.765 14.674 -15.395 1.00 66.75 283 LEU A N 1
ATOM 2134 C CA . LEU A 1 283 ? -32.242 13.613 -14.514 1.00 66.75 283 LEU A CA 1
ATOM 2135 C C . LEU A 1 283 ? -32.560 14.169 -13.136 1.00 66.75 283 LEU A C 1
ATOM 2137 O O . LEU A 1 283 ? -31.916 15.107 -12.666 1.00 66.75 283 LEU A O 1
ATOM 2141 N N . GLU A 1 284 ? -33.525 13.556 -12.465 1.00 61.28 284 GLU A N 1
ATOM 2142 C CA . GLU A 1 284 ? -33.916 13.854 -11.091 1.00 61.28 284 GLU A CA 1
ATOM 2143 C C . GLU A 1 284 ? -33.794 12.582 -10.240 1.00 61.28 284 GLU A C 1
ATOM 2145 O O . GLU A 1 284 ? -33.838 11.469 -10.752 1.00 61.28 284 GLU A O 1
ATOM 2150 N N . GLY A 1 285 ? -33.549 12.730 -8.935 1.00 64.31 285 GLY A N 1
ATOM 2151 C CA . GLY A 1 285 ? -33.504 11.579 -8.022 1.00 64.31 285 GLY A CA 1
ATOM 2152 C C . GLY A 1 285 ? -32.435 10.514 -8.337 1.00 64.31 285 GLY A C 1
ATOM 2153 O O . GLY A 1 285 ? -31.254 10.832 -8.525 1.00 64.31 285 GLY A O 1
ATOM 2154 N N . GLU A 1 286 ? -32.841 9.239 -8.307 1.00 56.22 286 GLU A N 1
ATOM 2155 C CA . GLU A 1 286 ? -31.965 8.054 -8.384 1.00 56.22 286 GLU A CA 1
ATOM 2156 C C . GLU A 1 286 ? -31.370 7.804 -9.781 1.00 56.22 286 GLU A C 1
ATOM 2158 O O . GLU A 1 286 ? -30.273 7.244 -9.893 1.00 56.22 286 GLU A O 1
ATOM 2163 N N . ASP A 1 287 ? -32.006 8.319 -10.838 1.00 59.22 287 ASP A N 1
ATOM 2164 C CA . ASP A 1 287 ? -31.597 8.104 -12.235 1.00 59.22 287 ASP A CA 1
ATOM 2165 C C . ASP A 1 287 ? -30.217 8.706 -12.557 1.00 59.22 287 ASP A C 1
ATOM 2167 O O . ASP A 1 287 ? -29.525 8.294 -13.492 1.00 59.22 287 ASP A O 1
ATOM 2171 N N . LYS A 1 288 ? -29.730 9.628 -11.716 1.00 65.38 288 LYS A N 1
ATOM 2172 C CA . LYS A 1 288 ? -28.392 10.234 -11.830 1.00 65.38 288 LYS A CA 1
ATOM 2173 C C . LYS A 1 288 ? -27.251 9.230 -11.621 1.00 65.38 288 LYS A C 1
ATOM 2175 O O . LYS A 1 288 ? -26.142 9.448 -12.116 1.00 65.38 288 LYS A O 1
ATOM 2180 N N . GLY A 1 289 ? -27.476 8.172 -10.840 1.00 66.94 289 GLY A N 1
ATOM 2181 C CA . GLY A 1 289 ? -26.457 7.199 -10.417 1.00 66.94 289 GLY A CA 1
ATOM 2182 C C . GLY A 1 289 ? -25.676 6.537 -11.568 1.00 66.94 289 GLY A C 1
ATOM 2183 O O . GLY A 1 289 ? -24.438 6.641 -11.584 1.00 66.94 289 GLY A O 1
ATOM 2184 N N . PRO A 1 290 ? -26.356 5.894 -12.540 1.00 72.44 290 PRO A N 1
ATOM 2185 C CA . PRO A 1 290 ? -25.725 5.272 -13.708 1.00 72.44 290 PRO A CA 1
ATOM 2186 C C . PRO A 1 290 ? -24.824 6.219 -14.498 1.00 72.44 290 PRO A C 1
ATOM 2188 O O . PRO A 1 290 ? -23.632 5.956 -14.653 1.00 72.44 290 PRO A O 1
ATOM 2191 N N . LEU A 1 291 ? -25.363 7.349 -14.960 1.00 73.31 291 LEU A N 1
ATOM 2192 C CA . LEU A 1 291 ? -24.637 8.280 -15.829 1.00 73.31 291 LEU A CA 1
ATOM 2193 C C . LEU A 1 291 ? -23.457 8.938 -15.110 1.00 73.31 291 LEU A C 1
ATOM 2195 O O . LEU A 1 291 ? -22.387 9.090 -15.696 1.00 73.31 291 LEU A O 1
ATOM 2199 N N . ARG A 1 292 ? -23.579 9.232 -13.809 1.00 74.25 292 ARG A N 1
ATOM 2200 C CA . ARG A 1 292 ? -22.436 9.703 -13.006 1.00 74.25 292 ARG A CA 1
ATOM 2201 C C . ARG A 1 292 ? -21.324 8.666 -12.917 1.00 74.25 292 ARG A C 1
ATOM 2203 O O . ARG A 1 292 ? -20.148 9.029 -12.923 1.00 74.25 292 ARG A O 1
ATOM 2210 N N . THR A 1 293 ? -21.681 7.391 -12.811 1.00 75.25 293 THR A N 1
ATOM 2211 C CA . THR A 1 293 ? -20.711 6.292 -12.790 1.00 75.25 293 THR A CA 1
ATOM 2212 C C . THR A 1 293 ? -20.030 6.159 -14.146 1.00 75.25 293 THR A C 1
ATOM 2214 O O . THR A 1 293 ? -18.803 6.148 -14.198 1.00 75.25 293 THR A O 1
ATOM 2217 N N . VAL A 1 294 ? -20.805 6.153 -15.234 1.00 81.12 294 VAL A N 1
ATOM 2218 C CA . VAL A 1 294 ? -20.288 6.098 -16.611 1.00 81.12 294 VAL A CA 1
ATOM 2219 C C . VAL A 1 294 ? -19.342 7.264 -16.879 1.00 81.12 294 VAL A C 1
ATOM 2221 O O . VAL A 1 294 ? -18.208 7.049 -17.293 1.00 81.12 294 VAL A O 1
ATOM 2224 N N . GLY A 1 295 ? -19.741 8.494 -16.563 1.00 82.69 295 GLY A N 1
ATOM 2225 C CA . GLY A 1 295 ? -18.886 9.650 -16.798 1.00 82.69 295 GLY A CA 1
ATOM 2226 C C . GLY A 1 295 ? -17.630 9.681 -15.916 1.00 82.69 295 GLY A C 1
ATOM 2227 O O . GLY A 1 295 ? -16.576 10.110 -16.375 1.00 82.69 295 GLY A O 1
ATOM 2228 N N . ARG A 1 296 ? -17.672 9.152 -14.682 1.00 80.19 296 ARG A N 1
ATOM 2229 C CA . ARG A 1 296 ? -16.454 8.928 -13.870 1.00 80.19 296 ARG A CA 1
ATOM 2230 C C . ARG A 1 296 ? -15.515 7.913 -14.513 1.00 80.19 296 ARG A C 1
ATOM 2232 O O . ARG A 1 296 ? -14.309 8.139 -14.514 1.00 80.19 296 ARG A O 1
ATOM 2239 N N . LEU A 1 297 ? -16.056 6.817 -15.039 1.00 81.00 297 LEU A N 1
ATOM 2240 C CA . LEU A 1 297 ? -15.264 5.810 -15.740 1.00 81.00 297 LEU A CA 1
ATOM 2241 C C . LEU A 1 297 ? -14.633 6.401 -17.002 1.00 81.00 297 LEU A C 1
ATOM 2243 O O . LEU A 1 297 ? -13.447 6.196 -17.211 1.00 81.00 297 LEU A O 1
ATOM 2247 N N . LEU A 1 298 ? -15.369 7.201 -17.777 1.00 85.00 298 LEU A N 1
ATOM 2248 C CA . LEU A 1 298 ? -14.843 7.879 -18.967 1.00 85.00 298 LEU A CA 1
ATOM 2249 C C . LEU A 1 298 ? -13.692 8.840 -18.645 1.00 85.00 298 LEU A C 1
ATOM 2251 O O . LEU A 1 298 ? -12.680 8.808 -19.336 1.00 85.00 298 LEU A O 1
ATOM 2255 N N . LEU A 1 299 ? -13.791 9.626 -17.564 1.00 81.94 299 LEU A N 1
ATOM 2256 C CA . LEU A 1 299 ? -12.682 10.474 -17.103 1.00 81.94 299 LEU A CA 1
ATOM 2257 C C . LEU A 1 299 ? -11.429 9.641 -16.791 1.00 81.94 299 LEU A C 1
ATOM 2259 O O . LEU A 1 299 ? -10.333 9.966 -17.234 1.00 81.94 299 LEU A O 1
ATOM 2263 N N . ILE A 1 300 ? -11.598 8.551 -16.041 1.00 78.25 300 ILE A N 1
ATOM 2264 C CA . ILE A 1 300 ? -10.497 7.678 -15.617 1.00 78.25 300 ILE A CA 1
ATOM 2265 C C . ILE A 1 300 ? -9.864 6.960 -16.813 1.00 78.25 300 ILE A C 1
ATOM 2267 O O . ILE A 1 300 ? -8.642 6.941 -16.950 1.00 78.25 300 ILE A O 1
ATOM 2271 N N . VAL A 1 301 ? -10.695 6.373 -17.676 1.00 82.25 301 VAL A N 1
ATOM 2272 C CA . VAL A 1 301 ? -10.248 5.660 -18.874 1.00 82.25 301 VAL A CA 1
ATOM 2273 C C . VAL A 1 301 ? -9.579 6.632 -19.837 1.00 82.25 301 VAL A C 1
ATOM 2275 O O . VAL A 1 301 ? -8.541 6.292 -20.389 1.00 82.25 301 VAL A O 1
ATOM 2278 N N . GLY A 1 302 ? -10.098 7.852 -19.981 1.00 83.44 302 GLY A N 1
ATOM 2279 C CA . GLY A 1 302 ? -9.486 8.885 -20.810 1.00 83.44 302 GLY A CA 1
ATOM 2280 C C . GLY A 1 302 ? -8.078 9.263 -20.351 1.00 83.44 302 GLY A C 1
ATOM 2281 O O . GLY A 1 302 ? -7.155 9.248 -21.162 1.00 83.44 302 GLY A O 1
ATOM 2282 N N . VAL A 1 303 ? -7.873 9.499 -19.049 1.00 81.00 303 VAL A N 1
ATOM 2283 C CA . VAL A 1 303 ? -6.527 9.760 -18.497 1.00 81.00 303 VAL A CA 1
ATOM 2284 C C . VAL A 1 303 ? -5.593 8.567 -18.723 1.00 81.00 303 VAL A C 1
ATOM 2286 O O . VAL A 1 303 ? -4.460 8.737 -19.162 1.00 81.00 303 VAL A O 1
ATOM 2289 N N . ALA A 1 304 ? -6.057 7.346 -18.459 1.00 77.06 304 ALA A N 1
ATOM 2290 C CA . ALA A 1 304 ? -5.217 6.157 -18.569 1.00 77.06 304 ALA A CA 1
ATOM 2291 C C . ALA A 1 304 ? -4.862 5.791 -20.024 1.00 77.06 304 ALA A C 1
ATOM 2293 O O . ALA A 1 304 ? -3.723 5.415 -20.296 1.00 77.06 304 ALA A O 1
ATOM 2294 N N . VAL A 1 305 ? -5.801 5.933 -20.966 1.00 82.06 305 VAL A N 1
ATOM 2295 C CA . VAL A 1 305 ? -5.543 5.744 -22.405 1.00 82.06 305 VAL A CA 1
ATOM 2296 C C . VAL A 1 305 ? -4.589 6.820 -22.919 1.00 82.06 305 VAL A C 1
ATOM 2298 O O . VAL A 1 305 ? -3.636 6.485 -23.617 1.00 82.06 305 VAL A O 1
ATOM 2301 N N . GLY A 1 306 ? -4.785 8.078 -22.514 1.00 78.25 306 GLY A N 1
ATOM 2302 C CA . GLY A 1 306 ? -3.944 9.195 -22.943 1.00 78.25 306 GLY A CA 1
ATOM 2303 C C . GLY A 1 306 ? -2.505 9.167 -22.422 1.00 78.25 306 GLY A C 1
ATOM 2304 O O . GLY A 1 306 ? -1.668 9.871 -22.975 1.00 78.25 306 GLY A O 1
ATOM 2305 N N . CYS A 1 307 ? -2.195 8.361 -21.401 1.00 69.19 307 CYS A N 1
ATOM 2306 C CA . CYS A 1 307 ? -0.841 8.207 -20.846 1.00 69.19 307 CYS A CA 1
ATOM 2307 C C . CYS A 1 307 ? -0.200 6.837 -21.121 1.00 69.19 307 CYS A C 1
ATOM 2309 O O . CYS A 1 307 ? 0.853 6.539 -20.564 1.00 69.19 307 CYS A O 1
ATOM 2311 N N . ALA A 1 308 ? -0.808 6.006 -21.975 1.00 61.03 308 ALA A N 1
ATOM 2312 C CA . ALA A 1 308 ? -0.231 4.765 -22.502 1.00 61.03 308 ALA A CA 1
ATOM 2313 C C . ALA A 1 308 ? 0.030 3.575 -21.534 1.00 61.03 308 ALA A C 1
ATOM 2315 O O . ALA A 1 308 ? 0.827 2.698 -21.874 1.00 61.03 308 ALA A O 1
ATOM 2316 N N . PRO A 1 309 ? -0.713 3.402 -20.422 1.00 67.00 309 PRO A N 1
ATOM 2317 C CA . PRO A 1 309 ? -1.072 2.047 -19.995 1.00 67.00 309 PRO A CA 1
ATOM 2318 C C . PRO A 1 309 ? -2.586 1.834 -20.075 1.00 67.00 309 PRO A C 1
ATOM 2320 O O . PRO A 1 309 ? -3.311 1.954 -19.086 1.00 67.00 309 PRO A O 1
ATOM 2323 N N . TRP A 1 310 ? -3.075 1.424 -21.249 1.00 68.00 310 TRP A N 1
ATOM 2324 C CA . TRP A 1 310 ? -4.478 1.022 -21.430 1.00 68.00 310 TRP A CA 1
ATOM 2325 C C . TRP A 1 310 ? -4.900 -0.066 -20.423 1.00 68.00 310 TRP A C 1
ATOM 2327 O O . TRP A 1 310 ? -6.043 -0.091 -19.971 1.00 68.00 310 TRP A O 1
ATOM 2337 N N . TRP A 1 311 ? -3.962 -0.917 -19.991 1.00 7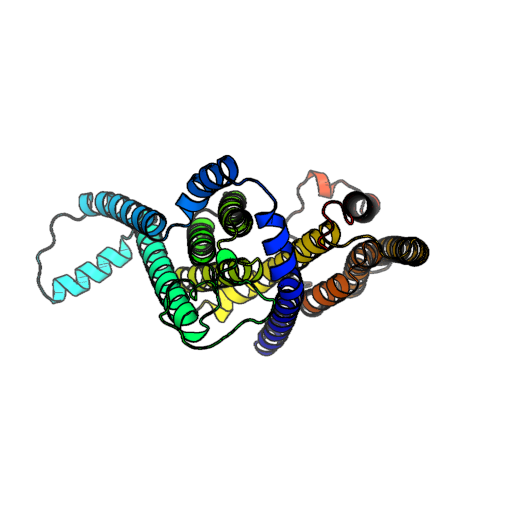1.94 311 TRP A N 1
ATOM 2338 C CA . TRP A 1 311 ? -4.195 -1.929 -18.962 1.00 71.94 311 TRP A CA 1
ATOM 2339 C C . TRP A 1 311 ? -4.550 -1.312 -17.598 1.00 71.94 311 TRP A C 1
ATOM 2341 O O . TRP A 1 311 ? -5.393 -1.861 -16.894 1.00 71.94 311 TRP A O 1
ATOM 2351 N N . ALA A 1 312 ? -3.996 -0.152 -17.224 1.00 68.94 312 ALA A N 1
ATOM 2352 C CA . ALA A 1 312 ? -4.318 0.508 -15.956 1.00 68.94 312 ALA A CA 1
ATOM 2353 C C . ALA A 1 312 ? -5.767 1.013 -15.950 1.00 68.94 312 ALA A C 1
ATOM 2355 O O . ALA A 1 312 ? -6.457 0.902 -14.935 1.00 68.94 312 ALA A O 1
ATOM 2356 N N . ALA A 1 313 ? -6.248 1.488 -17.106 1.00 68.06 313 ALA A N 1
ATOM 2357 C CA . ALA A 1 313 ? -7.646 1.854 -17.323 1.00 68.06 313 ALA A CA 1
ATOM 2358 C C . ALA A 1 313 ? -8.573 0.658 -17.075 1.00 68.06 313 ALA A C 1
ATOM 2360 O O . ALA A 1 313 ? -9.573 0.775 -16.366 1.00 68.06 313 ALA A O 1
ATOM 2361 N N . VAL A 1 314 ? -8.208 -0.503 -17.630 1.00 72.81 314 VAL A N 1
ATOM 2362 C CA . VAL A 1 314 ? -8.962 -1.754 -17.494 1.00 72.81 314 VAL A CA 1
ATOM 2363 C C . VAL A 1 314 ? -8.972 -2.219 -16.040 1.00 72.81 314 VAL A C 1
ATOM 2365 O O . VAL A 1 314 ? -10.042 -2.486 -15.498 1.00 72.81 314 VAL A O 1
ATOM 2368 N N . LEU A 1 315 ? -7.816 -2.254 -15.372 1.00 76.75 315 LEU A N 1
ATOM 2369 C CA . LEU A 1 315 ? -7.714 -2.679 -13.973 1.00 76.75 315 LEU A CA 1
ATOM 2370 C C . LEU A 1 315 ? -8.490 -1.757 -13.030 1.00 76.75 315 LEU A C 1
ATOM 2372 O O . LEU A 1 315 ? -9.194 -2.232 -12.136 1.00 76.75 315 LEU A O 1
ATOM 2376 N N . LEU A 1 316 ? -8.406 -0.442 -13.240 1.00 69.25 316 LEU A N 1
ATOM 2377 C CA . LEU A 1 316 ? -9.145 0.523 -12.436 1.00 69.25 316 LEU A CA 1
ATOM 2378 C C . LEU A 1 316 ? -10.648 0.449 -12.731 1.00 69.25 316 LEU A C 1
ATOM 2380 O O . LEU A 1 316 ? -11.452 0.502 -11.804 1.00 69.25 316 LEU A O 1
ATOM 2384 N N . GLY A 1 317 ? -11.031 0.236 -13.991 1.00 68.31 317 GLY A N 1
ATOM 2385 C CA . GLY A 1 317 ? -12.402 -0.071 -14.389 1.00 68.31 317 GLY A CA 1
ATOM 2386 C C . GLY A 1 317 ? -12.943 -1.288 -13.638 1.00 68.31 317 GLY A C 1
ATOM 2387 O O . GLY A 1 317 ? -13.930 -1.166 -12.917 1.00 68.31 317 GLY A O 1
ATOM 2388 N N . VAL A 1 318 ? -12.252 -2.429 -13.698 1.00 71.94 318 VAL A N 1
ATOM 2389 C CA . VAL A 1 318 ? -12.622 -3.666 -12.982 1.00 71.94 318 VAL A CA 1
ATOM 2390 C C . VAL A 1 318 ? -12.714 -3.442 -11.467 1.00 71.94 318 VAL A C 1
ATOM 2392 O O . VAL A 1 318 ? -13.668 -3.893 -10.833 1.00 71.94 318 VAL A O 1
ATOM 2395 N N . ALA A 1 319 ? -11.787 -2.682 -10.877 1.00 69.12 319 ALA A N 1
ATOM 2396 C CA . ALA A 1 319 ? -11.799 -2.358 -9.449 1.00 69.12 319 ALA A CA 1
ATOM 2397 C C . ALA A 1 319 ? -12.954 -1.424 -9.030 1.00 69.12 319 ALA A C 1
ATOM 2399 O O . ALA A 1 319 ? -13.336 -1.389 -7.853 1.00 69.12 319 ALA A O 1
ATOM 2400 N N . LEU A 1 320 ? -13.499 -0.636 -9.961 1.00 67.25 320 LEU A N 1
ATOM 2401 C CA . LEU A 1 320 ? -14.539 0.363 -9.700 1.00 67.25 320 LEU A CA 1
ATOM 2402 C C . LEU A 1 320 ? -15.938 -0.079 -10.148 1.00 67.25 320 LEU A C 1
ATOM 2404 O O . LEU A 1 320 ? -16.918 0.402 -9.576 1.00 67.25 320 LEU A O 1
ATOM 2408 N N . VAL A 1 321 ? -16.059 -1.021 -11.088 1.00 64.94 321 VAL A N 1
ATOM 2409 C CA . VAL A 1 321 ? -17.339 -1.566 -11.585 1.00 64.94 321 VAL A CA 1
ATOM 2410 C C . VAL A 1 321 ? -18.249 -2.052 -10.445 1.00 64.94 321 VAL A C 1
ATOM 2412 O O . VAL A 1 321 ? -19.408 -1.629 -10.396 1.00 64.94 321 VAL A O 1
ATOM 2415 N N . PRO A 1 322 ? -17.764 -2.815 -9.444 1.00 61.81 322 PRO A N 1
ATOM 2416 C CA . PRO A 1 322 ? -18.605 -3.231 -8.321 1.00 61.81 322 PRO A CA 1
ATOM 2417 C C . PRO A 1 322 ? -19.075 -2.067 -7.431 1.00 61.81 322 PRO A C 1
ATOM 2419 O O . PRO A 1 322 ? -20.098 -2.181 -6.758 1.00 61.81 322 PRO A O 1
ATOM 2422 N N . ARG A 1 323 ? -18.372 -0.922 -7.432 1.00 60.84 323 ARG A N 1
ATOM 2423 C CA . ARG A 1 323 ? -18.822 0.300 -6.734 1.00 60.84 323 ARG A CA 1
ATOM 2424 C C . ARG A 1 323 ? -19.896 1.035 -7.502 1.00 60.84 323 ARG A C 1
ATOM 2426 O O . ARG A 1 323 ? -20.783 1.587 -6.865 1.00 60.84 323 ARG A O 1
ATOM 2433 N N . GLY A 1 324 ? -19.813 1.019 -8.831 1.00 54.75 324 GLY A N 1
ATOM 2434 C CA . GLY A 1 324 ? -20.906 1.438 -9.699 1.00 54.75 324 GLY A CA 1
ATOM 2435 C C . GLY A 1 324 ? -22.172 0.680 -9.326 1.00 54.75 324 GLY A C 1
ATOM 2436 O O . GLY A 1 324 ? -23.121 1.296 -8.856 1.00 54.75 324 GLY A O 1
ATOM 2437 N N . LEU A 1 325 ? -22.115 -0.657 -9.391 1.00 52.19 325 LEU A N 1
ATOM 2438 C CA . LEU A 1 325 ? -23.205 -1.584 -9.037 1.00 52.19 325 LEU A CA 1
ATOM 2439 C C . LEU A 1 325 ? -23.758 -1.384 -7.613 1.00 52.19 325 LEU A C 1
ATOM 2441 O O . LEU A 1 325 ? -24.968 -1.453 -7.412 1.00 52.19 325 LEU A O 1
ATOM 2445 N N . ALA A 1 326 ? -22.904 -1.099 -6.626 1.00 48.28 326 ALA A N 1
ATOM 2446 C CA . ALA A 1 326 ? -23.341 -0.793 -5.260 1.00 48.28 326 ALA A CA 1
ATOM 2447 C C . ALA A 1 326 ? -23.941 0.622 -5.117 1.00 48.28 326 ALA A C 1
ATOM 2449 O O . ALA A 1 326 ? -24.873 0.820 -4.338 1.00 48.28 326 ALA A O 1
ATOM 2450 N N . GLY A 1 327 ? -23.431 1.597 -5.874 1.00 45.03 327 GLY A N 1
ATOM 2451 C CA . GLY A 1 327 ? -23.937 2.969 -5.936 1.00 45.03 327 GLY A CA 1
ATOM 2452 C C . GLY A 1 327 ? -25.337 3.068 -6.542 1.00 45.03 327 GLY A C 1
ATOM 2453 O O . GLY A 1 327 ? -26.114 3.902 -6.091 1.00 45.03 327 GLY A O 1
ATOM 2454 N N . PHE A 1 328 ? -25.701 2.156 -7.455 1.00 43.88 328 PHE A N 1
ATOM 2455 C CA . PHE A 1 328 ? -27.083 1.981 -7.932 1.00 43.88 328 PHE A CA 1
ATOM 2456 C C . PHE A 1 328 ? -28.076 1.612 -6.818 1.00 43.88 328 PHE A C 1
ATOM 2458 O O . PHE A 1 328 ? -29.274 1.752 -7.016 1.00 43.88 328 PHE A O 1
ATOM 2465 N N . ARG A 1 329 ? -27.610 1.129 -5.655 1.00 44.72 329 ARG A N 1
ATOM 2466 C CA . ARG A 1 329 ? -28.475 0.720 -4.531 1.00 44.72 329 ARG A CA 1
ATOM 2467 C C . ARG A 1 329 ? -28.364 1.607 -3.288 1.00 44.72 329 ARG A C 1
ATOM 2469 O O . ARG A 1 329 ? -29.138 1.426 -2.357 1.00 44.72 329 ARG A O 1
ATOM 2476 N N . GLN A 1 330 ? -27.395 2.526 -3.229 1.00 41.66 330 GLN A N 1
ATOM 2477 C CA . GLN A 1 330 ? -27.124 3.388 -2.061 1.00 41.66 330 GLN A CA 1
ATOM 2478 C C . GLN A 1 330 ? -27.587 4.841 -2.250 1.00 41.66 330 GLN A C 1
ATOM 2480 O O . GLN A 1 330 ? -27.047 5.754 -1.622 1.00 41.66 330 GLN A O 1
ATOM 2485 N N . ALA A 1 331 ? -28.621 5.074 -3.058 1.00 39.16 331 ALA A N 1
ATOM 2486 C CA . ALA A 1 331 ? -29.241 6.391 -3.208 1.00 39.16 331 ALA A CA 1
ATOM 2487 C C . ALA A 1 331 ? -29.886 6.942 -1.908 1.00 39.16 331 ALA A C 1
ATOM 2489 O O . ALA A 1 331 ? -30.424 8.042 -1.913 1.00 39.16 331 ALA A O 1
ATOM 2490 N N . HIS A 1 332 ? -29.808 6.224 -0.779 1.00 37.88 332 HIS A N 1
ATOM 2491 C CA . HIS A 1 332 ? -30.439 6.585 0.499 1.00 37.88 332 HIS A CA 1
ATOM 2492 C C . HIS A 1 332 ? -29.468 7.012 1.616 1.00 37.88 332 HIS A C 1
ATOM 2494 O O . HIS A 1 332 ? -29.872 7.120 2.771 1.00 37.88 332 HIS A O 1
ATOM 2500 N N . THR A 1 333 ? -28.192 7.277 1.320 1.00 35.56 333 THR A N 1
ATOM 2501 C CA . THR A 1 333 ? -27.282 7.876 2.319 1.00 35.56 333 THR A CA 1
ATOM 2502 C C . THR A 1 333 ? -27.141 9.376 2.061 1.00 35.56 333 THR A C 1
ATOM 2504 O O . THR A 1 333 ? -26.679 9.739 0.975 1.00 35.56 333 THR A O 1
ATOM 2507 N N . PRO A 1 334 ? -27.518 10.258 3.010 1.00 34.94 334 PRO A N 1
ATOM 2508 C CA . PRO A 1 334 ? -27.372 11.695 2.832 1.00 34.94 334 PRO A CA 1
ATOM 2509 C C . PRO A 1 334 ? -25.902 12.017 2.574 1.00 34.94 334 PRO A C 1
ATOM 2511 O O . PRO A 1 334 ? -25.006 11.494 3.241 1.00 34.94 334 PRO A O 1
ATOM 2514 N N . ALA A 1 335 ? -25.663 12.834 1.549 1.00 42.81 335 ALA A N 1
ATOM 2515 C CA . ALA A 1 335 ? -24.332 13.252 1.154 1.00 42.81 335 ALA A CA 1
ATOM 2516 C C . ALA A 1 335 ? -23.577 13.776 2.383 1.00 42.81 335 ALA A C 1
ATOM 2518 O O . ALA A 1 335 ? -24.026 14.716 3.038 1.00 42.81 335 ALA A O 1
ATOM 2519 N N . THR A 1 336 ? -22.427 13.174 2.694 1.00 44.88 336 THR A N 1
ATOM 2520 C CA . THR A 1 336 ? -21.457 13.767 3.618 1.00 44.88 336 THR A CA 1
ATOM 2521 C C . THR A 1 336 ? -21.231 15.207 3.179 1.00 44.88 336 THR A C 1
ATOM 2523 O O . THR A 1 336 ? -20.848 15.423 2.026 1.00 44.88 336 THR A O 1
ATOM 2526 N N . ALA A 1 337 ? -21.542 16.160 4.061 1.00 44.47 337 ALA A N 1
ATOM 2527 C CA . ALA A 1 337 ? -21.541 17.582 3.755 1.00 44.47 337 ALA A CA 1
ATOM 2528 C C . ALA A 1 337 ? -20.245 17.965 3.030 1.00 44.47 337 ALA A C 1
ATOM 2530 O O . ALA A 1 337 ? -19.145 17.821 3.567 1.00 44.47 337 ALA A O 1
ATOM 2531 N N . LEU A 1 338 ? -20.387 18.401 1.777 1.00 49.06 338 LEU A N 1
ATOM 2532 C CA . LEU A 1 338 ? -19.292 18.971 1.006 1.00 49.06 338 LEU A CA 1
ATOM 2533 C C . LEU A 1 338 ? -18.715 20.142 1.830 1.00 49.06 338 LEU A C 1
ATOM 2535 O O . LEU A 1 338 ? -19.501 20.869 2.448 1.00 49.06 338 LEU A O 1
ATOM 2539 N N . PRO A 1 339 ? -17.388 20.359 1.864 1.00 54.47 339 PRO A N 1
ATOM 2540 C CA . PRO A 1 339 ? -16.824 21.564 2.469 1.00 54.47 339 PRO A CA 1
ATOM 2541 C C . PRO A 1 339 ? -17.585 22.796 1.956 1.00 54.47 339 PRO A C 1
ATOM 2543 O O . PRO A 1 339 ? -17.802 22.883 0.747 1.00 54.47 339 PRO A O 1
ATOM 2546 N N . ARG A 1 340 ? -18.011 23.716 2.840 1.00 53.59 340 ARG A N 1
ATOM 2547 C CA . ARG A 1 340 ? -18.904 24.852 2.492 1.00 53.59 340 ARG A CA 1
ATOM 2548 C C . ARG A 1 340 ? -18.481 25.579 1.206 1.00 53.59 340 ARG A C 1
ATOM 2550 O O . ARG A 1 340 ? -19.322 25.840 0.357 1.00 53.59 340 ARG A O 1
ATOM 2557 N N . ALA A 1 341 ? -17.175 25.759 1.008 1.00 57.72 341 ALA A N 1
ATOM 2558 C CA . ALA A 1 341 ? -16.592 26.381 -0.183 1.00 57.72 341 ALA A CA 1
ATOM 2559 C C . ALA A 1 341 ? -16.947 25.695 -1.521 1.00 57.72 341 ALA A C 1
ATOM 2561 O O . ALA A 1 341 ? -17.070 26.358 -2.541 1.00 57.72 341 ALA A O 1
ATOM 2562 N N . LEU A 1 342 ? -17.124 24.369 -1.550 1.00 51.66 342 LEU A N 1
ATOM 2563 C CA . LEU A 1 342 ? -17.492 23.633 -2.768 1.00 51.66 342 LEU A CA 1
ATOM 2564 C C . LEU A 1 342 ? -19.011 23.560 -2.981 1.00 51.66 342 LEU A C 1
ATOM 2566 O O . LEU A 1 342 ? -19.456 23.230 -4.085 1.00 51.66 342 LEU A O 1
ATOM 2570 N N . ALA A 1 343 ? -19.808 23.821 -1.942 1.00 57.34 343 ALA A N 1
ATOM 2571 C CA . ALA A 1 343 ? -21.266 23.827 -2.035 1.00 57.34 343 ALA A CA 1
ATOM 2572 C C . ALA A 1 343 ? -21.771 25.041 -2.833 1.00 57.34 343 ALA A C 1
ATOM 2574 O O . ALA A 1 343 ? -22.720 24.898 -3.602 1.00 57.34 343 ALA A O 1
ATOM 2575 N N . GLU A 1 344 ? -21.075 26.177 -2.715 1.00 64.75 344 GLU A N 1
ATOM 2576 C CA . GLU A 1 344 ? -21.376 27.446 -3.397 1.00 64.75 344 GLU A CA 1
ATOM 2577 C C . GLU A 1 344 ? -21.008 27.447 -4.890 1.00 64.75 344 GLU A C 1
ATOM 2579 O O . GLU A 1 344 ? -21.551 28.231 -5.666 1.00 64.75 344 GLU A O 1
ATOM 2584 N N . VAL A 1 345 ? -20.122 26.544 -5.329 1.00 68.25 345 VAL A N 1
ATOM 2585 C CA . VAL A 1 345 ? -19.728 26.448 -6.741 1.00 68.25 345 VAL A CA 1
ATOM 2586 C C . VAL A 1 345 ? -20.896 25.890 -7.567 1.00 68.25 345 VAL A C 1
ATOM 2588 O O . VAL A 1 345 ? -21.401 24.805 -7.244 1.00 68.25 345 VAL A O 1
ATOM 2591 N N . PRO A 1 346 ? -21.301 26.554 -8.669 1.00 77.56 346 PRO A N 1
ATOM 2592 C CA . PRO A 1 346 ? -22.289 26.012 -9.589 1.00 77.56 346 PRO A CA 1
ATOM 2593 C C . PRO A 1 346 ? -21.881 24.614 -10.049 1.00 77.56 346 PRO A C 1
ATOM 2595 O O . PRO A 1 346 ? -20.702 24.313 -10.226 1.00 77.56 346 PRO A O 1
ATOM 2598 N N . VAL A 1 347 ? -22.857 23.746 -10.282 1.00 70.31 347 VAL A N 1
ATOM 2599 C CA . VAL A 1 347 ? -22.618 22.354 -10.696 1.00 70.31 347 VAL A CA 1
ATOM 2600 C C . VAL A 1 347 ? -21.686 22.286 -11.906 1.00 70.31 347 VAL A C 1
ATOM 2602 O O . VAL A 1 347 ? -20.722 21.527 -11.889 1.00 70.31 347 VAL A O 1
ATOM 2605 N N . TRP A 1 348 ? -21.936 23.123 -12.912 1.00 72.69 348 TRP A N 1
ATOM 2606 C CA . TRP A 1 348 ? -21.092 23.243 -14.097 1.00 72.69 348 TRP A CA 1
ATOM 2607 C C . TRP A 1 348 ? -19.650 23.620 -13.758 1.00 72.69 348 TRP A C 1
ATOM 2609 O O . TRP A 1 348 ? -18.730 23.067 -14.346 1.00 72.69 348 TRP A O 1
ATOM 2619 N N . GLY A 1 349 ? -19.446 24.480 -12.757 1.00 74.44 349 GLY A N 1
ATOM 2620 C CA . GLY A 1 349 ? -18.122 24.806 -12.232 1.00 74.44 349 GLY A CA 1
ATOM 2621 C C . GLY A 1 349 ? -17.435 23.598 -11.593 1.00 74.44 349 GLY A C 1
ATOM 2622 O O . GLY A 1 349 ? -16.260 23.359 -11.846 1.00 74.44 349 GLY A O 1
ATOM 2623 N N . ARG A 1 350 ? -18.159 22.767 -10.832 1.00 74.12 350 ARG A N 1
ATOM 2624 C CA . ARG A 1 350 ? -17.602 21.529 -10.251 1.00 74.12 350 ARG A CA 1
ATOM 2625 C C . ARG A 1 350 ? -17.238 20.487 -11.310 1.00 74.12 350 ARG A C 1
ATOM 2627 O O . ARG A 1 350 ? -16.216 19.817 -11.176 1.00 74.12 350 ARG A O 1
ATOM 2634 N N . GLU A 1 351 ? -18.055 20.345 -12.349 1.00 78.88 351 GLU A N 1
ATOM 2635 C CA . GLU A 1 351 ? -17.781 19.418 -13.451 1.00 78.88 351 GLU A CA 1
ATOM 2636 C C . GLU A 1 351 ? -16.630 19.919 -14.337 1.00 78.88 351 GLU A C 1
ATOM 2638 O O . GLU A 1 351 ? -15.735 19.142 -14.669 1.00 78.88 351 GLU A O 1
ATOM 2643 N N . ALA A 1 352 ? -16.566 21.226 -14.614 1.00 80.06 352 ALA A N 1
ATOM 2644 C CA . ALA A 1 352 ? -15.432 21.850 -15.294 1.00 80.06 352 ALA A CA 1
ATOM 2645 C C . ALA A 1 352 ? -14.125 21.686 -14.501 1.00 80.06 352 ALA A C 1
ATOM 2647 O O . ALA A 1 352 ? -13.095 21.365 -15.088 1.00 80.06 352 ALA A O 1
ATOM 2648 N N . LEU A 1 353 ? -14.163 21.818 -13.170 1.00 81.88 353 LEU A N 1
ATOM 2649 C CA . LEU A 1 353 ? -13.009 21.545 -12.305 1.00 81.88 353 LEU A CA 1
ATOM 2650 C C . LEU A 1 353 ? -12.567 20.078 -12.373 1.00 81.88 353 LEU A C 1
ATOM 2652 O O . LEU A 1 353 ? -11.370 19.807 -12.393 1.00 81.88 353 LEU A O 1
ATOM 2656 N N . ALA A 1 354 ? -13.504 19.126 -12.432 1.00 76.06 354 ALA A N 1
ATOM 2657 C CA . ALA A 1 354 ? -13.174 17.706 -12.554 1.00 76.06 354 ALA A CA 1
ATOM 2658 C C . ALA A 1 354 ? -12.519 17.376 -13.907 1.00 76.06 354 ALA A C 1
ATOM 2660 O O . ALA A 1 354 ? -11.527 16.649 -13.944 1.00 76.06 354 ALA A O 1
ATOM 2661 N N . VAL A 1 355 ? -13.046 17.936 -15.001 1.00 82.69 355 VAL A N 1
ATOM 2662 C CA . VAL A 1 355 ? -12.457 17.820 -16.346 1.00 82.69 355 VAL A CA 1
ATOM 2663 C C . VAL A 1 355 ? -11.082 18.485 -16.386 1.00 82.69 355 VAL A C 1
ATOM 2665 O O . VAL A 1 355 ? -10.117 17.860 -16.816 1.00 82.69 355 VAL A O 1
ATOM 2668 N N . GLY A 1 356 ? -10.966 19.713 -15.877 1.00 79.88 356 GLY A N 1
ATOM 2669 C CA . GLY A 1 356 ? -9.705 20.452 -15.814 1.00 79.88 356 GLY A CA 1
ATOM 2670 C C . GLY A 1 356 ? -8.639 19.716 -15.005 1.00 79.88 356 GLY A C 1
ATOM 2671 O O . GLY A 1 356 ? -7.513 19.570 -15.468 1.00 79.88 356 GLY A O 1
ATOM 2672 N N . ALA A 1 357 ? -8.997 19.163 -13.843 1.00 82.12 357 ALA A N 1
ATOM 2673 C CA . ALA A 1 357 ? -8.090 18.344 -13.044 1.00 82.12 357 ALA A CA 1
ATOM 2674 C C . ALA A 1 357 ? -7.643 17.076 -13.789 1.00 82.12 357 ALA A C 1
ATOM 2676 O O . ALA A 1 357 ? -6.462 16.741 -13.756 1.00 82.12 357 ALA A O 1
ATOM 2677 N N . ALA A 1 358 ? -8.553 16.389 -14.488 1.00 77.44 358 ALA A N 1
ATOM 2678 C CA . ALA A 1 358 ? -8.209 15.209 -15.282 1.00 77.44 358 ALA A CA 1
ATOM 2679 C C . ALA A 1 358 ? -7.245 15.549 -16.431 1.00 77.44 358 ALA A C 1
ATOM 2681 O O . ALA A 1 358 ? -6.266 14.834 -16.633 1.00 77.44 358 ALA A O 1
ATOM 2682 N N . LEU A 1 359 ? -7.473 16.663 -17.136 1.00 81.25 359 LEU A N 1
ATOM 2683 C CA . LEU A 1 359 ? -6.580 17.145 -18.194 1.00 81.25 359 LEU A CA 1
ATOM 2684 C C . LEU A 1 359 ? -5.215 17.586 -17.648 1.00 81.25 359 LEU A C 1
ATOM 2686 O O . LEU A 1 359 ? -4.196 17.292 -18.264 1.00 81.25 359 LEU A O 1
ATOM 2690 N N . LEU A 1 360 ? -5.170 18.238 -16.482 1.00 84.56 360 LEU A N 1
ATOM 2691 C CA . LEU A 1 360 ? -3.913 18.600 -15.820 1.00 84.56 360 LEU A CA 1
ATOM 2692 C C . LEU A 1 360 ? -3.115 17.365 -15.400 1.00 84.56 360 LEU A C 1
ATOM 2694 O O . LEU A 1 360 ? -1.908 17.320 -15.615 1.00 84.56 360 LEU A O 1
ATOM 2698 N N . VAL A 1 361 ? -3.778 16.352 -14.834 1.00 82.12 361 VAL A N 1
ATOM 2699 C CA . VAL A 1 361 ? -3.137 15.071 -14.501 1.00 82.12 361 VAL A CA 1
ATOM 2700 C C . VAL A 1 361 ? -2.608 14.398 -15.763 1.00 82.12 361 VAL A C 1
ATOM 2702 O O . VAL A 1 361 ? -1.469 13.947 -15.763 1.00 82.12 361 VAL A O 1
ATOM 2705 N N . LEU A 1 362 ? -3.394 14.369 -16.841 1.00 79.62 362 LEU A N 1
ATOM 2706 C CA . LEU A 1 362 ? -2.976 13.821 -18.130 1.00 79.62 362 LEU A CA 1
ATOM 2707 C C . LEU A 1 362 ? -1.729 14.541 -18.670 1.00 79.62 362 LEU A C 1
ATOM 2709 O O . LEU A 1 362 ? -0.755 13.887 -19.032 1.00 79.62 362 LEU A O 1
ATOM 2713 N N . ALA A 1 363 ? -1.726 15.876 -18.662 1.00 80.50 363 ALA A N 1
ATOM 2714 C CA . ALA A 1 363 ? -0.591 16.685 -19.104 1.00 80.50 363 ALA A CA 1
ATOM 2715 C C . ALA A 1 363 ? 0.656 16.470 -18.229 1.00 80.50 363 ALA A C 1
ATOM 2717 O O . ALA A 1 363 ? 1.762 16.347 -18.749 1.00 80.50 363 ALA A O 1
ATOM 2718 N N . ALA A 1 364 ? 0.482 16.384 -16.908 1.00 82.25 364 ALA A N 1
ATOM 2719 C CA . ALA A 1 364 ? 1.572 16.114 -15.975 1.00 82.25 364 ALA A CA 1
ATOM 2720 C C . ALA A 1 364 ? 2.141 14.698 -16.139 1.00 82.25 364 ALA A C 1
ATOM 2722 O O . ALA A 1 364 ? 3.344 14.508 -16.038 1.00 82.25 364 ALA A O 1
ATOM 2723 N N . LEU A 1 365 ? 1.297 13.697 -16.394 1.00 80.44 365 LEU A N 1
ATOM 2724 C CA . LEU A 1 365 ? 1.745 12.327 -16.643 1.00 80.44 365 LEU A CA 1
ATOM 2725 C C . LEU A 1 365 ? 2.481 12.205 -17.984 1.00 80.44 365 LEU A C 1
ATOM 2727 O O . LEU A 1 365 ? 3.491 11.513 -18.055 1.00 80.44 365 LEU A O 1
ATOM 2731 N N . GLN A 1 366 ? 2.017 12.914 -19.013 1.00 79.06 366 GLN A N 1
ATOM 2732 C CA . GLN A 1 366 ? 2.706 13.031 -20.300 1.00 79.06 366 GLN A CA 1
ATOM 2733 C C . GLN A 1 366 ? 4.086 13.687 -20.158 1.00 79.06 366 GLN A C 1
ATOM 2735 O O . GLN A 1 366 ? 5.066 13.183 -20.698 1.00 79.06 366 GLN A O 1
ATOM 2740 N N . SER A 1 367 ? 4.211 14.757 -19.366 1.00 80.50 367 SER A N 1
ATOM 2741 C CA . SER A 1 367 ? 5.503 15.435 -19.184 1.00 80.50 367 SER A CA 1
ATOM 2742 C C . SER A 1 367 ? 6.541 14.608 -18.422 1.00 80.50 367 SER A C 1
ATOM 2744 O O . SER A 1 367 ? 7.735 14.888 -18.531 1.00 80.50 367 SER A O 1
ATOM 2746 N N . VAL A 1 368 ? 6.105 13.596 -17.664 1.00 80.38 368 VAL A N 1
ATOM 2747 C CA . VAL A 1 368 ? 6.991 12.684 -16.925 1.00 80.38 368 VAL A CA 1
ATOM 2748 C C . VAL A 1 368 ? 7.163 11.317 -17.592 1.00 80.38 368 VAL A C 1
ATOM 2750 O O . VAL A 1 368 ? 7.859 10.454 -17.047 1.00 80.38 368 VAL A O 1
ATOM 2753 N N . GLN A 1 369 ? 6.531 11.095 -18.748 1.00 81.25 369 GLN A N 1
ATOM 2754 C CA . GLN A 1 369 ? 6.560 9.809 -19.429 1.00 81.25 369 GLN A CA 1
ATOM 2755 C C . GLN A 1 369 ? 7.978 9.474 -19.897 1.00 81.25 369 GLN A C 1
ATOM 2757 O O . GLN A 1 369 ? 8.622 10.251 -20.598 1.00 81.25 369 GLN A O 1
ATOM 2762 N N . GLY A 1 370 ? 8.473 8.301 -19.499 1.00 76.50 370 GLY A N 1
ATOM 2763 C CA . GLY A 1 370 ? 9.811 7.850 -19.867 1.00 76.50 370 GLY A CA 1
ATOM 2764 C C . GLY A 1 370 ? 10.953 8.716 -19.329 1.00 76.50 370 GLY A C 1
ATOM 2765 O O . GLY A 1 370 ? 12.028 8.694 -19.921 1.00 76.50 370 GLY A O 1
ATOM 2766 N N . LEU A 1 371 ? 10.754 9.468 -18.234 1.00 81.44 371 LEU A N 1
ATOM 2767 C CA . LEU A 1 371 ? 11.828 10.247 -17.593 1.00 81.44 371 LEU A CA 1
ATOM 2768 C C . LEU A 1 371 ? 12.989 9.376 -17.099 1.00 81.44 371 LEU A C 1
ATOM 2770 O O . LEU A 1 371 ? 14.129 9.835 -17.060 1.00 81.44 371 LEU A O 1
ATOM 2774 N N . LEU A 1 372 ? 12.702 8.138 -16.691 1.00 77.12 372 LEU A N 1
ATOM 2775 C CA . LEU A 1 372 ? 13.693 7.180 -16.200 1.00 77.12 372 LEU A CA 1
ATOM 2776 C C . LEU A 1 372 ? 13.528 5.853 -16.948 1.00 77.12 372 LEU A C 1
ATOM 2778 O O . LEU A 1 372 ? 13.086 4.868 -16.354 1.00 77.12 372 LEU A O 1
ATOM 2782 N N . PRO A 1 373 ? 13.839 5.815 -18.256 1.00 72.75 373 PRO A N 1
ATOM 2783 C CA . PRO A 1 373 ? 13.551 4.657 -19.079 1.00 72.75 373 PRO A CA 1
ATOM 2784 C C . PRO A 1 373 ? 14.466 3.503 -18.670 1.00 72.75 373 PRO A C 1
ATOM 2786 O O . PRO A 1 373 ? 15.690 3.577 -18.811 1.00 72.75 373 PRO A O 1
ATOM 2789 N N . LEU A 1 374 ? 13.868 2.429 -18.164 1.00 73.44 374 LEU A N 1
ATOM 2790 C CA . LEU A 1 374 ? 14.590 1.197 -17.872 1.00 73.44 374 LEU A CA 1
ATOM 2791 C C . LEU A 1 374 ? 14.702 0.387 -19.170 1.00 73.44 374 LEU A C 1
ATOM 2793 O O . LEU A 1 374 ? 13.686 0.099 -19.799 1.00 73.44 374 LEU A O 1
ATOM 2797 N N . ARG A 1 375 ? 15.934 0.077 -19.593 1.00 59.00 375 ARG A N 1
ATOM 2798 C CA . ARG A 1 375 ? 16.230 -0.731 -20.789 1.00 59.00 375 ARG A CA 1
ATOM 2799 C C . ARG A 1 375 ? 16.534 -2.189 -20.454 1.00 59.00 375 ARG A C 1
ATOM 2801 O O . ARG A 1 375 ? 17.256 -2.468 -19.462 1.00 59.00 375 ARG A O 1
#

Solvent-accessible surface area (backbone atoms only — not comparable to full-atom values): 18926 Å² total; per-residue (Å²): 128,58,74,66,56,52,50,55,46,49,51,40,44,50,54,39,52,50,53,49,47,59,59,40,49,72,44,27,61,42,52,40,54,57,43,65,74,53,88,52,71,66,60,47,54,57,28,49,64,47,31,44,68,11,35,57,69,54,46,42,50,50,20,52,50,40,18,49,56,26,44,57,66,48,52,79,75,58,81,87,79,74,90,45,76,67,40,48,54,51,46,52,52,49,48,64,73,63,59,45,72,42,27,51,50,9,52,41,40,40,55,22,48,51,52,45,50,53,51,34,53,52,42,10,38,56,41,9,29,59,15,45,81,72,54,87,60,94,74,78,69,68,41,68,36,91,54,90,60,17,58,19,33,37,22,54,40,15,16,39,16,27,16,50,25,38,42,50,25,70,81,38,62,92,51,32,66,63,37,48,49,52,21,46,48,22,30,52,33,34,37,66,63,31,56,24,38,62,46,19,29,52,48,7,32,53,51,8,37,51,42,11,46,30,50,71,62,28,73,90,44,16,76,74,72,42,49,59,57,45,55,67,51,47,47,55,50,52,48,52,53,50,44,54,51,47,30,28,34,40,60,76,64,62,70,70,58,46,54,50,32,33,53,52,8,52,52,28,24,52,50,8,35,50,40,36,51,48,29,65,77,77,43,66,82,70,69,27,42,62,40,41,42,51,12,51,49,29,34,50,35,8,38,24,32,36,49,73,42,54,63,47,25,52,43,47,46,54,62,40,47,59,52,44,64,49,47,70,71,51,79,82,62,81,75,76,79,64,60,69,80,65,65,75,46,52,67,67,56,55,42,50,49,52,38,50,49,45,51,50,50,36,53,54,48,52,75,39,41,25,74,55,56,63,123